Protein AF-A0AAE0FT99-F1 (afdb_monomer_lite)

Sequence (423 aa):
MDEFGMGSYNLFSHYGPCINTWRSQPHHEHSIASNPDTTRSVLHEGVLGARVPGGSSGGSAVAVSGGAAFAALGSDTGGSVRTPAAYCGLAGLKPSYGRLSRWGLIAFTSSLDTPGIIANSVADLSLVFRALDGADSLDSSCVAAVEIAECEDHPRWGRLVDGQRTNGLPLQGLRVGVPREYRVEGLSPSALAAWQTAVQALRHAGAELTTVSLPHTRSALSAYYVISPAEASSNLARFDGVRYGQRRYNGSAGQAPEAPEDPSLQAAYARNRTRHFGCEVQRRLLLGTYALSGEQIAEYFHQAQKVRRLVAEDFTKAFEEVDILLTPAAPGPAPLLEEALEQPPAVTYSGDVMTIPASLAGLPALAVPVGVGADDRLPIGVQLIAPRLCDGRLLSVGEALEDCLASEAQHHEDTGLAVFAAR

pLDDT: mean 88.11, std 16.22, range [32.75, 98.88]

Foldseek 3Di:
DAVLFFFWFQCRDPVGRDWAPDFFDQDDDDDDDDDPPDPPPPDDPVQRRTFGLTDDCSVQLRCALVVVDQKGKDKPQQQHFLSSQQQNLWKKKFAFFQQFDCVVPLDQFNLQIGIIMIHRALVSRVVVSVVRGDHDPNHPRHDDPVVLVCQQPDPLQHFDDPVVDDPPQLQAAAEEEEEPPLPDPLQDPQLVLLLVLLVVLNVSSRYHYDYAYQPLLVVLLLLSLANSLQRNLVSCLVQQCPPDDDDDADDDPPDGGDDDPDPDSVVSSVVSCVVPDTPSSVVSNVSNVQCCDDPNVVVGNVVSLVSLVSLLVRVVVVCVVGFKYKHWSWSDHGDRPVVLVPDDPVVSSCRSSGRRSCSSNSWMKMWAWFFAALPRRTTTTMMMTGGRSSNNRRSSVRNSSLVSSQVVLVPDDPSSGNTDHDD

Secondary structure (DSSP, 8-state):
--GGG--SSS---TT-----S-B-------PPPP-TTSSTT---GGGTTBB---SSSHHHHHHHHTTS-SEEEEEESSSTTHHHHHHHT-EEEE--TTTS--TTS--S-TTT-EEEEEESSHHHHHHHHHHH-S--TT-TTSPPHHHHHHHHS-TTTSPP-GGG-STT-TTTT-EEEEEGGGS-TT--HHHHHHHHHHHHHHHHTT-EEEEE--TTHHHHHHHHHHHHHHHHHHHGGG-SSSSSS------STT-PPPPPS--SHHHHHHHHHHHHS-HHHHHHHHHHHHHTSTTHHHHTHHHHHHHHHHHHHHHHHHHHH-SEEEEESSSSSPPBHHHHHHS-HHHHHHTTTTTHHHHHTT--EEEEEEEEETTT--EEEEEEE--TT-HHHHHHHHHHHHHHHHHHHTT-S-SSEEEPPP-

Radius of gyration: 22.23 Å; chains: 1; bounding box: 54×58×71 Å

InterPro domains:
  IPR000120 Amidase [PTHR11895] (1-413)
  IPR020556 Amidase, conserved site [PS00571] (54-85)
  IPR023631 Amidase signature domain [PF01425] (50-395)
  IPR036928 Amidase signature (AS) superfamily [G3DSA:3.90.1300.10] (1-413)
  IPR036928 Amidase signature (AS) superfamily [SSF75304] (1-405)

Structure (mmCIF, N/CA/C/O backbone):
data_AF-A0AAE0FT99-F1
#
_entry.id   AF-A0AAE0FT99-F1
#
loop_
_atom_site.group_PDB
_atom_site.id
_atom_site.type_symbol
_atom_site.label_atom_id
_atom_site.label_alt_id
_atom_site.label_comp_id
_atom_site.label_asym_id
_atom_site.label_entity_id
_atom_site.label_seq_id
_atom_site.pdbx_PDB_ins_code
_atom_site.Cartn_x
_atom_site.Cartn_y
_atom_site.Cartn_z
_atom_site.occupancy
_atom_site.B_iso_or_equiv
_atom_site.auth_seq_id
_atom_site.auth_comp_id
_atom_site.auth_asym_id
_atom_site.auth_atom_id
_atom_site.pdbx_PDB_model_num
ATOM 1 N N . MET A 1 1 ? -0.665 6.316 -13.709 1.00 96.50 1 MET A N 1
ATOM 2 C CA . MET A 1 1 ? 0.204 5.636 -12.720 1.00 96.50 1 MET A CA 1
ATOM 3 C C . MET A 1 1 ? 1.663 5.958 -12.999 1.00 96.50 1 MET A C 1
ATOM 5 O O . MET A 1 1 ? 1.961 6.395 -14.113 1.00 96.50 1 MET A O 1
ATOM 9 N N . ASP A 1 2 ? 2.537 5.833 -11.993 1.00 97.19 2 ASP A N 1
ATOM 10 C CA . ASP A 1 2 ? 3.983 5.928 -12.222 1.00 97.19 2 ASP A CA 1
ATOM 11 C C . ASP A 1 2 ? 4.411 4.781 -13.135 1.00 97.19 2 ASP A C 1
ATOM 13 O O . ASP A 1 2 ? 3.780 3.718 -13.157 1.00 97.19 2 ASP A O 1
ATOM 17 N N . GLU A 1 3 ? 5.459 5.006 -13.917 1.00 97.81 3 GLU A N 1
ATOM 18 C CA . GLU A 1 3 ? 5.956 4.014 -14.860 1.00 97.81 3 GLU A CA 1
ATOM 19 C C . GLU A 1 3 ? 6.292 2.697 -14.139 1.00 97.81 3 GLU A C 1
ATOM 21 O O . GLU A 1 3 ? 7.027 2.683 -13.153 1.00 97.81 3 GLU A O 1
ATOM 26 N N . PHE A 1 4 ? 5.701 1.587 -14.597 1.00 97.81 4 PHE A N 1
ATOM 27 C CA . PHE A 1 4 ? 5.833 0.257 -13.977 1.00 97.81 4 PHE A CA 1
ATOM 28 C C . PHE A 1 4 ? 5.529 0.201 -12.469 1.00 97.81 4 PHE A C 1
ATOM 30 O O . PHE A 1 4 ? 6.034 -0.671 -11.770 1.00 97.81 4 PHE A O 1
ATOM 37 N N . GLY A 1 5 ? 4.711 1.119 -11.949 1.00 96.19 5 GLY A N 1
ATOM 38 C CA . GLY A 1 5 ? 4.377 1.158 -10.526 1.00 96.19 5 GLY A CA 1
ATOM 39 C C . GLY A 1 5 ? 5.491 1.729 -9.637 1.00 96.19 5 GLY A C 1
ATOM 40 O O . GLY A 1 5 ? 5.369 1.668 -8.415 1.00 96.19 5 GLY A O 1
ATOM 41 N N . MET A 1 6 ? 6.553 2.294 -10.225 1.00 97.00 6 MET A N 1
ATOM 42 C CA . MET A 1 6 ? 7.727 2.802 -9.511 1.00 97.00 6 MET A CA 1
ATOM 43 C C . MET A 1 6 ? 7.641 4.313 -9.282 1.00 97.00 6 MET A C 1
ATOM 45 O O . MET A 1 6 ? 8.005 5.111 -10.141 1.00 97.00 6 MET A O 1
ATOM 49 N N . GLY A 1 7 ? 7.175 4.702 -8.100 1.00 93.56 7 GLY A N 1
ATOM 50 C CA . GLY A 1 7 ? 7.110 6.094 -7.664 1.00 93.56 7 GLY A CA 1
ATOM 51 C C . GLY A 1 7 ? 6.020 6.306 -6.618 1.00 93.56 7 GLY A C 1
ATOM 52 O O . GLY A 1 7 ? 5.056 5.543 -6.553 1.00 93.56 7 GLY A O 1
ATOM 53 N N . SER A 1 8 ? 6.190 7.342 -5.800 1.00 92.25 8 SER A N 1
ATOM 54 C CA . SER A 1 8 ? 5.325 7.606 -4.639 1.00 92.25 8 SER A CA 1
ATOM 55 C C . SER A 1 8 ? 4.393 8.805 -4.846 1.00 92.25 8 SER A C 1
ATOM 57 O O . SER A 1 8 ? 3.544 9.068 -4.001 1.00 92.25 8 SER A O 1
ATOM 59 N N . TYR A 1 9 ? 4.507 9.518 -5.978 1.00 93.69 9 TYR A N 1
ATOM 60 C CA . TYR A 1 9 ? 3.828 10.804 -6.226 1.00 93.69 9 TYR A CA 1
ATOM 61 C C . TYR A 1 9 ? 3.221 10.968 -7.629 1.00 93.69 9 TYR A C 1
ATOM 63 O O . TYR A 1 9 ? 2.660 12.017 -7.930 1.00 93.69 9 TYR A O 1
ATOM 71 N N . ASN A 1 10 ? 3.305 9.961 -8.498 1.00 93.38 10 ASN A N 1
ATOM 72 C CA . ASN A 1 10 ? 2.836 10.035 -9.879 1.00 93.38 10 ASN A CA 1
ATOM 73 C C . ASN A 1 10 ? 3.590 11.004 -10.803 1.00 93.38 10 ASN A C 1
ATOM 75 O O . ASN A 1 10 ? 3.027 11.515 -11.768 1.00 93.38 10 ASN A O 1
ATOM 79 N N . LEU A 1 11 ? 4.883 11.205 -10.547 1.00 91.06 11 LEU A N 1
ATOM 80 C CA . LEU A 1 11 ? 5.745 12.116 -11.310 1.00 91.06 11 LEU A CA 1
ATOM 81 C C . LEU A 1 11 ? 6.330 11.474 -12.570 1.00 91.06 11 LEU A C 1
ATOM 83 O O . LEU A 1 11 ? 6.631 12.173 -13.536 1.00 91.06 11 LEU A O 1
ATOM 87 N N . PHE A 1 12 ? 6.503 10.151 -12.574 1.00 91.69 12 PHE A N 1
ATOM 88 C CA . PHE A 1 12 ? 7.281 9.451 -13.599 1.00 91.69 12 PHE A CA 1
ATOM 89 C C . PHE A 1 12 ? 6.426 8.895 -14.737 1.00 91.69 12 PHE A C 1
ATOM 91 O O . PHE A 1 12 ? 6.892 8.074 -15.520 1.00 91.69 12 PHE A O 1
ATOM 98 N N . SER A 1 13 ? 5.160 9.302 -14.850 1.00 93.62 13 SER A N 1
ATOM 99 C CA . SER A 1 13 ? 4.320 8.814 -15.940 1.00 93.62 13 SER A CA 1
ATOM 100 C C . SER A 1 13 ? 4.792 9.359 -17.288 1.00 93.62 13 SER A C 1
ATOM 102 O O . SER A 1 13 ? 4.908 10.570 -17.471 1.00 93.62 13 SER A O 1
ATOM 104 N N . HIS A 1 14 ? 4.981 8.471 -18.268 1.00 90.44 14 HIS A N 1
ATOM 105 C CA . HIS A 1 14 ? 5.309 8.862 -19.644 1.00 90.44 14 HIS A CA 1
ATOM 106 C C . HIS A 1 14 ? 4.253 9.793 -20.268 1.00 90.44 14 HIS A C 1
ATOM 108 O O . HIS A 1 14 ? 4.577 10.635 -21.098 1.00 90.44 14 HIS A O 1
ATOM 114 N N . TYR A 1 15 ? 2.993 9.661 -19.846 1.00 91.19 15 TYR A N 1
ATOM 115 C CA . TYR A 1 15 ? 1.863 10.447 -20.352 1.00 91.19 15 TYR A CA 1
ATOM 116 C C . TYR A 1 15 ? 1.647 11.770 -19.600 1.00 91.19 15 TYR A C 1
ATOM 118 O O . TYR A 1 15 ? 0.667 12.465 -19.857 1.00 91.19 15 TYR A O 1
ATOM 126 N N . GLY A 1 16 ? 2.561 12.124 -18.694 1.00 85.88 16 GLY A N 1
ATOM 127 C CA . GLY A 1 16 ? 2.467 13.302 -17.839 1.00 85.88 16 GLY A CA 1
ATOM 128 C C . GLY A 1 16 ? 1.914 12.987 -16.444 1.00 85.88 16 GLY A C 1
ATOM 129 O O . GLY A 1 16 ? 1.192 12.001 -16.264 1.00 85.88 16 GLY A O 1
ATOM 130 N N . PRO A 1 17 ? 2.275 13.796 -15.434 1.00 87.38 17 PRO A N 1
ATOM 131 C CA . PRO A 1 17 ? 1.859 13.560 -14.058 1.00 87.38 17 PRO A CA 1
ATOM 132 C C . PRO A 1 17 ? 0.354 13.783 -13.883 1.00 87.38 17 PRO A C 1
ATOM 134 O O . PRO A 1 17 ? -0.216 14.719 -14.448 1.00 87.38 17 PRO A O 1
ATOM 137 N N . CYS A 1 18 ? -0.300 12.958 -13.062 1.00 90.81 18 CYS A N 1
ATOM 138 C CA . CYS A 1 18 ? -1.642 13.280 -12.586 1.00 90.81 18 CYS A CA 1
ATOM 139 C C . CYS A 1 18 ? -1.578 14.406 -11.544 1.00 90.81 18 CYS A C 1
ATOM 141 O O . CYS A 1 18 ? -0.618 14.515 -10.782 1.00 90.81 18 CYS A O 1
ATOM 143 N N . ILE A 1 19 ? -2.629 15.222 -11.493 1.00 92.81 19 ILE A N 1
ATOM 144 C CA . ILE A 1 19 ? -2.769 16.329 -10.543 1.00 92.81 19 ILE A CA 1
ATOM 145 C C . ILE A 1 19 ? -3.877 15.970 -9.557 1.00 92.81 19 ILE A C 1
ATOM 147 O O . ILE A 1 19 ? -4.943 15.513 -9.970 1.00 92.81 19 ILE A O 1
ATOM 151 N N . ASN A 1 20 ? -3.628 16.174 -8.264 1.00 94.25 20 ASN A N 1
ATOM 152 C CA . ASN A 1 20 ? -4.628 15.960 -7.223 1.00 94.25 20 ASN A CA 1
ATOM 153 C C . ASN A 1 20 ? -5.834 16.897 -7.427 1.00 94.25 20 ASN A C 1
ATOM 155 O O . ASN A 1 20 ? -5.685 18.060 -7.810 1.00 94.25 20 ASN A O 1
ATOM 159 N N . THR A 1 21 ? -7.040 16.395 -7.160 1.00 91.44 21 THR A N 1
ATOM 160 C CA . THR A 1 21 ? -8.268 17.201 -7.199 1.00 91.44 21 THR A CA 1
ATOM 161 C C . THR A 1 21 ? -8.308 18.244 -6.081 1.00 91.44 21 THR A C 1
ATOM 163 O O . THR A 1 21 ? -8.960 19.274 -6.231 1.00 91.44 21 THR A O 1
ATOM 166 N N . TRP A 1 22 ? -7.578 18.008 -4.988 1.00 89.69 22 TRP A N 1
ATOM 167 C CA . TRP A 1 22 ? -7.336 18.976 -3.922 1.00 89.69 22 TRP A CA 1
ATOM 168 C C . TRP A 1 22 ? -6.147 19.878 -4.268 1.00 89.69 22 TRP A C 1
ATOM 170 O O . TRP A 1 22 ? -5.115 19.413 -4.755 1.00 89.69 22 TRP A O 1
ATOM 180 N N . ARG A 1 23 ? -6.282 21.180 -4.002 1.00 81.62 23 ARG A N 1
ATOM 181 C CA . ARG A 1 23 ? -5.260 22.198 -4.283 1.00 81.62 23 ARG A CA 1
ATOM 182 C C . ARG A 1 23 ? -5.033 23.074 -3.064 1.00 81.62 23 ARG A C 1
ATOM 184 O O . ARG A 1 23 ? -5.951 23.290 -2.276 1.00 81.62 23 ARG A O 1
ATOM 191 N N . SER A 1 24 ? -3.834 23.629 -2.954 1.00 70.00 24 SER A N 1
ATOM 192 C CA . SER A 1 24 ? -3.614 24.745 -2.034 1.00 70.00 24 SER A CA 1
ATOM 193 C C . SER A 1 24 ? -4.172 26.034 -2.613 1.00 70.00 24 SER A C 1
ATOM 195 O O . SER A 1 24 ? -4.223 26.197 -3.834 1.00 70.00 24 SER A O 1
ATOM 197 N N . GLN A 1 25 ? -4.576 26.965 -1.746 1.00 58.75 25 GLN A N 1
ATOM 198 C CA . GLN A 1 25 ? -4.836 28.324 -2.208 1.00 58.75 25 GLN A CA 1
ATOM 199 C C . GLN A 1 25 ? -3.537 28.906 -2.791 1.00 58.75 25 GLN A C 1
ATOM 201 O O . GLN A 1 25 ? -2.467 28.663 -2.227 1.00 58.75 25 GLN A O 1
ATOM 206 N N . PRO A 1 26 ? -3.591 29.618 -3.929 1.00 49.66 26 PRO A N 1
ATOM 207 C CA . PRO A 1 26 ? -2.397 30.183 -4.537 1.00 49.66 26 PRO A CA 1
ATOM 208 C C . PRO A 1 26 ? -1.806 31.245 -3.602 1.00 49.66 26 PRO A C 1
ATOM 210 O O . PRO A 1 26 ? -2.367 32.327 -3.443 1.00 49.66 26 PRO A O 1
ATOM 213 N N . HIS A 1 27 ? -0.668 30.942 -2.984 1.00 39.31 27 HIS A N 1
ATOM 214 C CA . HIS A 1 27 ? 0.144 31.927 -2.280 1.00 39.31 27 HIS A CA 1
ATOM 215 C C . HIS A 1 27 ? 1.351 32.273 -3.162 1.00 39.31 27 HIS A C 1
ATOM 217 O O . HIS A 1 27 ? 2.231 31.449 -3.341 1.00 39.31 27 HIS A O 1
ATOM 223 N N . HIS A 1 28 ? 1.302 33.481 -3.735 1.00 36.78 28 HIS A N 1
ATOM 224 C CA . HIS A 1 28 ? 2.342 34.289 -4.392 1.00 36.78 28 HIS A CA 1
ATOM 225 C C . HIS A 1 28 ? 3.435 33.657 -5.291 1.00 36.78 28 HIS A C 1
ATOM 227 O O . HIS A 1 28 ? 4.194 32.774 -4.921 1.00 36.78 28 HIS A O 1
ATOM 233 N N . GLU A 1 29 ? 3.542 34.278 -6.471 1.00 38.25 29 GLU A N 1
ATOM 234 C CA . GLU A 1 29 ? 4.561 34.228 -7.530 1.00 38.25 29 GLU A CA 1
ATOM 235 C C . GLU A 1 29 ? 5.976 33.766 -7.120 1.00 38.25 29 GLU A C 1
ATOM 237 O O . GLU A 1 29 ? 6.793 34.549 -6.630 1.00 38.25 29 GLU A O 1
ATOM 242 N N . HIS A 1 30 ? 6.326 32.527 -7.475 1.00 36.38 30 HIS A N 1
ATOM 243 C CA . HIS A 1 30 ? 7.716 32.122 -7.673 1.00 36.38 30 HIS A CA 1
ATOM 244 C C . HIS A 1 30 ? 7.974 31.848 -9.162 1.00 36.38 30 HIS A C 1
ATOM 246 O O . HIS A 1 30 ? 7.313 31.038 -9.805 1.00 36.38 30 HIS A O 1
ATOM 252 N N . SER A 1 31 ? 8.926 32.599 -9.724 1.00 34.38 31 SER A N 1
ATOM 253 C CA . SER A 1 31 ? 9.370 32.507 -11.117 1.00 34.38 31 SER A CA 1
ATOM 254 C C . SER A 1 31 ? 10.152 31.211 -11.346 1.00 34.38 31 SER A C 1
ATOM 256 O O . SER A 1 31 ? 11.149 30.955 -10.669 1.00 34.38 31 SER A O 1
ATOM 258 N N . ILE A 1 32 ? 9.702 30.399 -12.305 1.00 43.28 32 ILE A N 1
ATOM 259 C CA . ILE A 1 32 ? 10.293 29.098 -12.634 1.00 43.28 32 ILE A CA 1
ATOM 260 C C . ILE A 1 32 ? 11.550 29.301 -13.493 1.00 43.28 32 ILE A C 1
ATOM 262 O O . ILE A 1 32 ? 11.482 29.818 -14.608 1.00 43.28 32 ILE A O 1
ATOM 266 N N . ALA A 1 33 ? 12.702 28.833 -13.006 1.00 32.75 33 ALA A N 1
ATOM 267 C CA . ALA A 1 33 ? 13.922 28.722 -13.803 1.00 32.75 33 ALA A CA 1
ATOM 268 C C . ALA A 1 33 ? 13.865 27.475 -14.708 1.00 32.75 33 ALA A C 1
ATOM 270 O O . ALA A 1 33 ? 13.690 26.346 -14.248 1.00 32.75 33 ALA A O 1
ATOM 271 N N . SER A 1 34 ? 14.024 27.673 -16.017 1.00 33.62 34 SER A N 1
ATOM 272 C CA . SER A 1 34 ? 13.975 26.617 -17.033 1.00 33.62 34 SER A CA 1
ATOM 273 C C . SER A 1 34 ? 15.242 25.747 -17.034 1.00 33.62 34 SER A C 1
ATOM 275 O O . SER A 1 34 ? 16.336 26.261 -17.265 1.00 33.62 34 SER A O 1
ATOM 277 N N . ASN A 1 35 ? 15.097 24.427 -16.860 1.00 36.94 35 ASN A N 1
ATOM 278 C CA . ASN A 1 35 ? 16.150 23.426 -17.084 1.00 36.94 35 ASN A CA 1
ATOM 279 C C . ASN A 1 35 ? 15.660 22.394 -18.131 1.00 36.94 35 ASN A C 1
ATOM 281 O O . ASN A 1 35 ? 14.596 21.808 -17.912 1.00 36.94 35 ASN A O 1
ATOM 285 N N . PRO A 1 36 ? 16.370 22.191 -19.260 1.00 36.31 36 PRO A N 1
ATOM 286 C CA . PRO A 1 36 ? 15.835 21.500 -20.442 1.00 36.31 36 PRO A CA 1
ATOM 287 C C . PRO A 1 36 ? 15.748 19.959 -20.392 1.00 36.31 36 PRO A C 1
ATOM 289 O O . PRO A 1 36 ? 15.203 19.390 -21.332 1.00 36.31 36 PRO A O 1
ATOM 292 N N . ASP A 1 37 ? 16.213 19.277 -19.336 1.00 39.97 37 ASP A N 1
ATOM 293 C CA . ASP A 1 37 ? 16.374 17.801 -19.337 1.00 39.97 37 ASP A CA 1
ATOM 294 C C . ASP A 1 37 ? 15.335 16.985 -18.535 1.00 39.97 37 ASP A C 1
ATOM 296 O O . ASP A 1 37 ? 15.506 15.788 -18.297 1.00 39.97 37 ASP A O 1
ATOM 300 N N . THR A 1 38 ? 14.216 17.584 -18.128 1.00 40.47 38 THR A N 1
ATOM 301 C CA . THR A 1 38 ? 13.072 16.839 -17.567 1.00 40.47 38 THR A CA 1
ATOM 302 C C . THR A 1 38 ? 11.792 17.173 -18.333 1.00 40.47 38 THR A C 1
ATOM 304 O O . THR A 1 38 ? 11.796 18.045 -19.197 1.00 40.47 38 THR A O 1
ATOM 307 N N . THR A 1 39 ? 10.681 16.496 -18.037 1.00 42.50 39 THR A N 1
ATOM 308 C CA . THR A 1 39 ? 9.286 16.715 -18.505 1.00 42.50 39 THR A CA 1
ATOM 309 C C . THR A 1 39 ? 8.731 18.150 -18.295 1.00 42.50 39 THR A C 1
ATOM 311 O O . THR A 1 39 ? 7.525 18.379 -18.277 1.00 42.50 39 THR A O 1
ATOM 314 N N . ARG A 1 40 ? 9.614 19.142 -18.151 1.00 45.16 40 ARG A N 1
ATOM 315 C CA . ARG A 1 40 ? 9.443 20.532 -17.727 1.00 45.16 40 ARG A CA 1
ATOM 316 C C . ARG A 1 40 ? 8.805 21.477 -18.752 1.00 45.16 40 ARG A C 1
ATOM 318 O O . ARG A 1 40 ? 8.606 22.635 -18.410 1.00 45.16 40 ARG A O 1
ATOM 325 N N . SER A 1 41 ? 8.448 21.046 -19.964 1.00 38.09 41 SER A N 1
ATOM 326 C CA . SER A 1 41 ? 7.872 21.959 -20.974 1.00 38.09 41 SER A CA 1
ATOM 327 C C . SER A 1 41 ? 6.341 22.091 -20.955 1.00 38.09 41 SER A C 1
ATOM 329 O O . SER A 1 41 ? 5.799 22.805 -21.793 1.00 38.09 41 SER A O 1
ATOM 331 N N . VAL A 1 42 ? 5.629 21.440 -20.024 1.00 42.84 42 VAL A N 1
ATOM 332 C CA . VAL A 1 42 ? 4.146 21.372 -20.046 1.00 42.84 42 VAL A CA 1
ATOM 333 C C . VAL A 1 42 ? 3.473 22.100 -18.869 1.00 42.84 42 VAL A C 1
ATOM 335 O O . VAL A 1 42 ? 2.252 22.073 -18.728 1.00 42.84 42 VAL A O 1
ATOM 338 N N . LEU A 1 43 ? 4.225 22.794 -18.012 1.00 46.38 43 LEU A N 1
ATOM 339 C CA . LEU A 1 43 ? 3.644 23.484 -16.855 1.00 46.38 43 LEU A CA 1
ATOM 340 C C . LEU A 1 43 ? 3.157 24.891 -17.256 1.00 46.38 43 LEU A C 1
ATOM 342 O O . LEU A 1 43 ? 3.883 25.872 -17.140 1.00 46.38 43 LEU A O 1
ATOM 346 N N . HIS A 1 44 ? 1.929 24.976 -17.777 1.00 49.12 44 HIS A N 1
ATOM 347 C CA . HIS A 1 44 ? 1.194 26.238 -17.960 1.00 49.12 44 HIS A CA 1
ATOM 348 C C . HIS A 1 44 ? 0.671 26.791 -16.613 1.00 49.12 44 HIS A C 1
ATOM 350 O O . HIS A 1 44 ? 0.605 26.062 -15.625 1.00 49.12 44 HIS A O 1
ATOM 356 N N . GLU A 1 45 ? 0.215 28.054 -16.596 1.00 46.25 45 GLU A N 1
ATOM 357 C CA . GLU A 1 45 ? -0.352 28.812 -15.452 1.00 46.25 45 GLU A CA 1
ATOM 358 C C . GLU A 1 45 ? -1.405 28.066 -14.589 1.00 46.25 45 GLU A C 1
ATOM 360 O O . GLU A 1 45 ? -1.699 28.485 -13.473 1.00 46.25 45 GLU A O 1
ATOM 365 N N . GLY A 1 46 ? -1.946 26.927 -15.042 1.00 51.34 46 GLY A N 1
ATOM 366 C CA . GLY A 1 46 ? -2.889 26.081 -14.296 1.00 51.34 46 GLY A CA 1
ATOM 367 C C . GLY A 1 46 ? -2.292 25.164 -13.211 1.00 51.34 46 GLY A C 1
ATOM 368 O O . GLY A 1 46 ? -3.061 24.417 -12.592 1.00 51.34 46 GLY A O 1
ATOM 369 N N . VAL A 1 47 ? -0.968 25.188 -12.991 1.00 62.09 47 VAL A N 1
ATOM 370 C CA . VAL A 1 47 ? -0.235 24.285 -12.070 1.00 62.09 47 VAL A CA 1
ATOM 371 C C . VAL A 1 47 ? 0.164 24.945 -10.736 1.00 62.09 47 VAL A C 1
ATOM 373 O O . VAL A 1 47 ? 0.529 24.246 -9.794 1.00 62.09 47 VAL A O 1
ATOM 376 N N . LEU A 1 48 ? 0.031 26.266 -10.592 1.00 66.88 48 LEU A N 1
ATOM 377 C CA . LEU A 1 48 ? 0.275 26.946 -9.312 1.00 66.88 48 LEU A CA 1
ATOM 378 C C . LEU A 1 48 ? -0.625 26.370 -8.204 1.00 66.88 48 LEU A C 1
ATOM 380 O O . LEU A 1 48 ? -1.845 26.273 -8.362 1.00 66.88 48 LEU A O 1
ATOM 384 N N . GLY A 1 49 ? -0.013 25.946 -7.095 1.00 75.25 49 GLY A N 1
ATOM 385 C CA . GLY A 1 49 ? -0.711 25.294 -5.979 1.00 75.25 49 GLY A CA 1
ATOM 386 C C . GLY A 1 49 ? -1.179 23.857 -6.255 1.00 75.25 49 GLY A C 1
ATOM 387 O O . GLY A 1 49 ? -1.939 23.301 -5.453 1.00 75.25 49 GLY A O 1
ATOM 388 N N . ALA A 1 50 ? -0.759 23.243 -7.370 1.00 89.56 50 ALA A N 1
ATOM 389 C CA . ALA A 1 50 ? -1.044 21.845 -7.671 1.00 89.56 50 ALA A CA 1
ATOM 390 C C . ALA A 1 50 ? -0.346 20.919 -6.672 1.00 89.56 50 ALA A C 1
ATOM 392 O O . ALA A 1 50 ? 0.818 21.103 -6.316 1.00 89.56 50 ALA A O 1
ATOM 393 N N . ARG A 1 51 ? -1.067 19.884 -6.251 1.00 94.12 51 ARG A N 1
ATOM 394 C CA . ARG A 1 51 ? -0.596 18.875 -5.305 1.00 94.12 51 ARG A CA 1
ATOM 395 C C . ARG A 1 51 ? -0.429 17.546 -6.027 1.00 94.12 51 ARG A C 1
ATOM 397 O O . ARG A 1 51 ? -1.149 17.253 -6.988 1.00 94.12 51 ARG A O 1
ATOM 404 N N . VAL A 1 52 ? 0.509 16.733 -5.559 1.00 95.25 52 VAL A N 1
ATOM 405 C CA . VAL A 1 52 ? 0.655 15.363 -6.061 1.00 95.25 52 VAL A CA 1
ATOM 406 C C . VAL A 1 52 ? -0.517 14.501 -5.570 1.00 95.25 52 VAL A C 1
ATOM 408 O O . VAL A 1 52 ? -0.968 14.661 -4.434 1.00 95.25 52 VAL A O 1
ATOM 411 N N . PRO A 1 53 ? -1.041 13.571 -6.379 1.00 96.19 53 PRO A N 1
ATOM 412 C CA . PRO A 1 53 ? -2.105 12.666 -5.948 1.00 96.19 53 PRO A CA 1
ATOM 413 C C . PRO A 1 53 ? -1.578 11.456 -5.168 1.00 96.19 53 PRO A C 1
ATOM 415 O O . PRO A 1 53 ? -2.358 10.580 -4.821 1.00 96.19 53 PRO A O 1
ATOM 418 N N . GLY A 1 54 ? -0.264 11.369 -4.930 1.00 96.06 54 GLY A N 1
ATOM 419 C CA . GLY A 1 54 ? 0.393 10.162 -4.431 1.00 96.06 54 GLY A CA 1
ATOM 420 C C . GLY A 1 54 ? 0.645 9.153 -5.553 1.00 96.06 54 GLY A C 1
ATOM 421 O O . GLY A 1 54 ? 0.262 9.359 -6.706 1.00 96.06 54 GLY A O 1
ATOM 422 N N . GLY A 1 55 ? 1.316 8.052 -5.239 1.00 95.50 55 GLY A N 1
ATOM 423 C CA . GLY A 1 55 ? 1.739 7.077 -6.233 1.00 95.50 55 GLY A CA 1
ATOM 424 C C . GLY A 1 55 ? 1.979 5.684 -5.658 1.00 95.50 55 GLY A C 1
ATOM 425 O O . GLY A 1 55 ? 2.094 5.506 -4.452 1.00 95.50 55 GLY A O 1
ATOM 426 N N . SER A 1 56 ? 2.013 4.660 -6.507 1.00 97.44 56 SER A N 1
ATOM 427 C CA . SER A 1 56 ? 1.988 4.770 -7.970 1.00 97.44 56 SER A CA 1
ATOM 428 C C . SER A 1 56 ? 0.589 4.824 -8.595 1.00 97.44 56 SER A C 1
ATOM 430 O O . SER A 1 56 ? 0.463 5.268 -9.741 1.00 97.44 56 SER A O 1
ATOM 432 N N . SER A 1 57 ? -0.479 4.486 -7.861 1.00 98.56 57 SER A N 1
ATOM 433 C CA . SER A 1 57 ? -1.868 4.486 -8.366 1.00 98.56 57 SER A CA 1
ATOM 434 C C . SER A 1 57 ? -2.556 5.863 -8.309 1.00 98.56 57 SER A C 1
ATOM 436 O O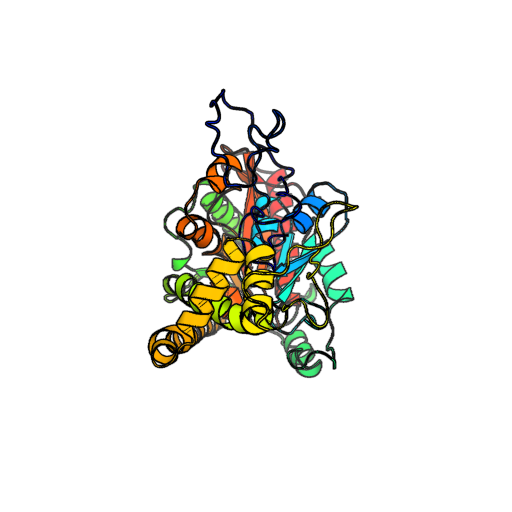 . SER A 1 57 ? -3.773 5.945 -8.166 1.00 98.56 57 SER A O 1
ATOM 438 N N . GLY A 1 58 ? -1.801 6.959 -8.455 1.00 97.88 58 GLY A N 1
ATOM 439 C CA . GLY A 1 58 ? -2.327 8.331 -8.370 1.00 97.88 58 GLY A CA 1
ATOM 440 C C . GLY A 1 58 ? -3.461 8.629 -9.358 1.00 97.88 58 GLY A C 1
ATOM 441 O O . GLY A 1 58 ? -4.460 9.233 -8.992 1.00 97.88 58 GLY A O 1
ATOM 442 N N . GLY A 1 59 ? -3.362 8.128 -10.594 1.00 98.12 59 GLY A N 1
ATOM 443 C CA . GLY A 1 59 ? -4.435 8.277 -11.587 1.00 98.12 59 GLY A CA 1
ATOM 444 C C . GLY A 1 59 ? -5.744 7.580 -11.193 1.00 98.12 59 GLY A C 1
ATOM 445 O O . GLY A 1 59 ? -6.815 8.120 -11.451 1.00 98.12 59 GLY A O 1
ATOM 446 N N . SER A 1 60 ? -5.667 6.423 -10.523 1.00 98.69 60 SER A N 1
ATOM 447 C CA . SER A 1 60 ? -6.843 5.721 -9.993 1.00 98.69 60 SER A CA 1
ATOM 448 C C . SER A 1 60 ? -7.517 6.540 -8.892 1.00 98.69 60 SER A C 1
ATOM 450 O O . SER A 1 60 ? -8.735 6.687 -8.902 1.00 98.69 60 SER A O 1
ATOM 452 N N . ALA A 1 61 ? -6.728 7.136 -7.991 1.00 98.44 61 ALA A N 1
ATOM 453 C CA . ALA A 1 61 ? -7.249 8.023 -6.954 1.00 98.44 61 ALA A CA 1
ATOM 454 C C . ALA A 1 61 ? -7.910 9.275 -7.550 1.00 98.44 61 ALA A C 1
ATOM 456 O O . ALA A 1 61 ? -9.045 9.578 -7.203 1.00 98.44 61 ALA A O 1
ATOM 457 N N . VAL A 1 62 ? -7.262 9.939 -8.512 1.00 97.62 62 VAL A N 1
ATOM 458 C CA . VAL A 1 62 ? -7.815 11.128 -9.187 1.00 97.62 62 VAL A CA 1
ATOM 459 C C . VAL A 1 62 ? -9.105 10.812 -9.947 1.00 97.62 62 VAL A C 1
ATOM 461 O O . VAL A 1 62 ? -10.033 11.618 -9.937 1.00 97.62 62 VAL A O 1
ATOM 464 N N . ALA A 1 63 ? -9.202 9.643 -10.589 1.00 98.06 63 ALA A N 1
ATOM 465 C CA . ALA A 1 63 ? -10.423 9.236 -11.284 1.00 98.06 63 ALA A CA 1
ATOM 466 C C . ALA A 1 63 ? -11.615 9.097 -10.323 1.00 98.06 63 ALA A C 1
ATOM 468 O O . ALA A 1 63 ? -12.725 9.508 -10.661 1.00 98.06 63 ALA A O 1
ATOM 469 N N . VAL A 1 64 ? -11.386 8.558 -9.123 1.00 98.31 64 VAL A N 1
ATOM 470 C CA . VAL A 1 64 ? -12.424 8.407 -8.093 1.00 98.31 64 VAL A CA 1
ATOM 471 C C . VAL A 1 64 ? -12.738 9.745 -7.423 1.00 98.31 64 VAL A C 1
ATOM 473 O O . VAL A 1 64 ? -13.903 10.132 -7.365 1.00 98.31 64 VAL A O 1
ATOM 476 N N . SER A 1 65 ? -11.726 10.493 -6.967 1.00 96.12 65 SER A N 1
ATOM 477 C CA . SER A 1 65 ? -11.941 11.776 -6.281 1.00 96.12 65 SER A CA 1
ATOM 478 C C . SER A 1 65 ? -12.534 12.845 -7.198 1.00 96.12 65 SER A C 1
ATOM 480 O O . SER A 1 65 ? -13.249 13.726 -6.731 1.00 96.12 65 SER A O 1
ATOM 482 N N . GLY A 1 66 ? -12.273 12.760 -8.505 1.00 94.75 66 GLY A N 1
ATOM 483 C CA . GLY A 1 66 ? -12.868 13.618 -9.528 1.00 94.75 66 GLY A CA 1
ATOM 484 C C . GLY A 1 66 ? -14.263 13.184 -9.990 1.00 94.75 66 GLY A C 1
ATOM 485 O O . GLY A 1 66 ? -14.837 13.853 -10.846 1.00 94.75 66 GLY A O 1
ATOM 486 N N . GLY A 1 67 ? -14.803 12.073 -9.476 1.00 94.31 67 GLY A N 1
ATOM 487 C CA . GLY A 1 67 ? -16.128 11.560 -9.843 1.00 94.31 67 GLY A CA 1
ATOM 488 C C . GLY A 1 67 ? -16.214 10.926 -11.237 1.00 94.31 67 GLY A C 1
ATOM 489 O O . GLY A 1 67 ? -17.312 10.694 -11.737 1.00 94.31 67 GLY A O 1
ATOM 490 N N . ALA A 1 68 ? -15.079 10.635 -11.880 1.00 97.00 68 ALA A N 1
ATOM 491 C CA . ALA A 1 68 ? -15.040 9.967 -13.182 1.00 97.00 68 ALA A CA 1
ATOM 492 C C . ALA A 1 68 ? -15.269 8.448 -13.076 1.00 97.00 68 ALA A C 1
ATOM 494 O O . ALA A 1 68 ? -15.650 7.814 -14.060 1.00 97.00 68 ALA A O 1
ATOM 495 N N . ALA A 1 69 ? -15.040 7.862 -11.897 1.00 97.75 69 ALA A N 1
ATOM 496 C CA . ALA A 1 69 ? -15.290 6.455 -11.608 1.00 97.75 69 ALA A CA 1
ATOM 497 C C . ALA A 1 69 ? -15.901 6.272 -10.210 1.00 97.75 69 ALA A C 1
ATOM 499 O O . ALA A 1 69 ? -15.552 6.992 -9.278 1.00 97.75 69 ALA A O 1
ATOM 500 N N . PHE A 1 70 ? -16.772 5.268 -10.061 1.00 97.31 70 PHE A N 1
ATOM 501 C CA . PHE A 1 70 ? -17.332 4.858 -8.764 1.00 97.31 70 PHE A CA 1
ATOM 502 C C . PHE A 1 70 ? -16.240 4.331 -7.817 1.00 97.31 70 PHE A C 1
ATOM 504 O O . PHE A 1 70 ? -16.133 4.741 -6.665 1.00 97.31 70 PHE A O 1
ATOM 511 N N . ALA A 1 71 ? -15.394 3.454 -8.350 1.00 98.44 71 ALA A N 1
ATOM 512 C CA . ALA A 1 71 ? -14.206 2.914 -7.715 1.00 98.44 71 ALA A CA 1
ATOM 513 C C . ALA A 1 71 ? -13.164 2.632 -8.803 1.00 98.44 71 ALA A C 1
ATOM 515 O O . ALA A 1 71 ? -13.502 2.514 -9.986 1.00 98.44 71 ALA A O 1
ATOM 516 N N . ALA A 1 72 ? -11.902 2.502 -8.414 1.00 98.69 72 ALA A N 1
ATOM 517 C CA . ALA A 1 72 ? -10.813 2.189 -9.325 1.00 98.69 72 ALA A CA 1
ATOM 518 C C . ALA A 1 72 ? -9.892 1.118 -8.740 1.00 98.69 72 ALA A C 1
ATOM 520 O O . ALA A 1 72 ? -9.680 1.043 -7.529 1.00 98.69 72 ALA A O 1
ATOM 521 N N . LEU A 1 73 ? -9.309 0.311 -9.625 1.00 98.50 73 LEU A N 1
ATOM 522 C CA . LEU A 1 73 ? -8.246 -0.617 -9.259 1.00 98.50 73 LEU A CA 1
ATOM 523 C C . LEU A 1 73 ? -6.894 0.093 -9.283 1.00 98.50 73 LEU A C 1
ATOM 525 O O . LEU A 1 73 ? -6.647 0.997 -10.088 1.00 98.50 73 LEU A O 1
ATOM 529 N N . GLY A 1 74 ? -6.007 -0.353 -8.410 1.00 98.12 74 GLY A N 1
ATOM 530 C CA . GLY A 1 74 ? -4.599 0.003 -8.402 1.00 98.12 74 GLY A CA 1
ATOM 531 C C . GLY A 1 74 ? -3.746 -1.210 -8.059 1.00 98.12 74 GLY A C 1
ATOM 532 O O . GLY A 1 74 ? -4.247 -2.315 -7.850 1.00 98.12 74 GLY A O 1
ATOM 533 N N . SER A 1 75 ? -2.443 -0.996 -7.969 1.00 98.25 75 SER A N 1
ATOM 534 C CA . SER A 1 75 ? -1.508 -1.969 -7.407 1.00 98.25 75 SER A CA 1
ATOM 535 C C . SER A 1 75 ? -0.813 -1.339 -6.215 1.00 98.25 75 SER A C 1
ATOM 537 O O . SER A 1 75 ? -0.389 -0.187 -6.294 1.00 98.25 75 SER A O 1
ATOM 539 N N . ASP A 1 76 ? -0.675 -2.083 -5.127 1.00 98.75 76 ASP A N 1
ATOM 540 C CA . ASP A 1 76 ? 0.014 -1.648 -3.920 1.00 98.75 76 ASP A CA 1
ATOM 541 C C . ASP A 1 76 ? 1.176 -2.595 -3.617 1.00 98.75 76 ASP A C 1
ATOM 543 O O . ASP A 1 76 ? 0.979 -3.745 -3.224 1.00 98.75 76 ASP A O 1
ATOM 547 N N . THR A 1 77 ? 2.391 -2.096 -3.845 1.00 98.50 77 THR A N 1
ATOM 548 C CA . THR A 1 77 ? 3.642 -2.816 -3.567 1.00 98.50 77 THR A CA 1
ATOM 549 C C . THR A 1 77 ? 4.263 -2.370 -2.243 1.00 98.50 77 THR A C 1
ATOM 551 O O . THR A 1 77 ? 4.794 -3.180 -1.488 1.00 98.50 77 THR A O 1
ATOM 554 N N . GLY A 1 78 ? 4.205 -1.069 -1.954 1.00 97.25 78 GLY A N 1
ATOM 555 C CA . GLY A 1 78 ? 4.772 -0.467 -0.746 1.00 97.25 78 GLY A CA 1
ATOM 556 C C . GLY A 1 78 ? 3.918 0.646 -0.146 1.00 97.25 78 GLY A C 1
ATOM 557 O O . GLY A 1 78 ? 4.400 1.348 0.722 1.00 97.25 78 GLY A O 1
ATOM 558 N N . GLY A 1 79 ? 2.674 0.819 -0.595 1.00 97.50 79 GLY A N 1
ATOM 559 C CA . GLY A 1 79 ? 1.814 1.964 -0.269 1.00 97.50 79 GLY A CA 1
ATOM 560 C C . GLY A 1 79 ? 1.027 2.503 -1.456 1.00 97.50 79 GLY A C 1
ATOM 561 O O . GLY A 1 79 ? 0.268 3.455 -1.314 1.00 97.50 79 GLY A O 1
ATOM 562 N N . SER A 1 80 ? 1.191 1.903 -2.635 1.00 98.06 80 SER A N 1
ATOM 563 C CA . SER A 1 80 ? 0.783 2.502 -3.903 1.00 98.06 80 SER A CA 1
ATOM 564 C C . SER A 1 80 ? -0.722 2.587 -4.168 1.00 98.06 80 SER A C 1
ATOM 566 O O . SER A 1 80 ? -1.103 3.137 -5.199 1.00 98.06 80 SER A O 1
ATOM 568 N N . VAL A 1 81 ? -1.565 2.111 -3.249 1.00 98.81 81 VAL A N 1
ATOM 569 C CA . VAL A 1 81 ? -3.014 2.381 -3.189 1.00 98.81 81 VAL A CA 1
ATOM 570 C C . VAL A 1 81 ? -3.355 3.247 -1.978 1.00 98.81 81 VAL A C 1
ATOM 572 O O . VAL A 1 81 ? -4.104 4.215 -2.101 1.00 98.81 81 VAL A O 1
ATOM 575 N N . ARG A 1 82 ? -2.759 2.943 -0.822 1.00 98.69 82 ARG A N 1
ATOM 576 C CA . ARG A 1 82 ? -3.042 3.619 0.453 1.00 98.69 82 ARG A CA 1
ATOM 577 C C . ARG A 1 82 ? -2.561 5.070 0.492 1.00 98.69 82 ARG A C 1
ATOM 579 O O . ARG A 1 82 ? -3.315 5.933 0.930 1.00 98.69 82 ARG A O 1
ATOM 586 N N . THR A 1 83 ? -1.356 5.356 -0.004 1.00 97.81 83 THR A N 1
ATOM 587 C CA . THR A 1 83 ? -0.813 6.722 -0.071 1.00 97.81 83 THR A CA 1
ATOM 588 C C . THR A 1 83 ? -1.661 7.606 -0.999 1.00 97.81 83 THR A C 1
ATOM 590 O O . THR A 1 83 ? -2.102 8.663 -0.544 1.00 97.81 83 THR A O 1
ATOM 593 N N . PRO A 1 84 ? -1.990 7.194 -2.248 1.00 98.19 84 PRO A N 1
ATOM 594 C CA . PRO A 1 84 ? -2.910 7.968 -3.079 1.00 98.19 84 PRO A CA 1
ATOM 595 C C . PRO A 1 84 ? -4.294 8.189 -2.471 1.00 98.19 84 PRO A C 1
ATOM 597 O O . PRO A 1 84 ? -4.837 9.288 -2.573 1.00 98.19 84 PRO A O 1
ATOM 600 N N . ALA A 1 85 ? -4.863 7.165 -1.826 1.00 98.44 85 ALA A N 1
ATOM 601 C CA . ALA A 1 85 ? -6.160 7.286 -1.173 1.00 98.44 85 ALA A CA 1
ATOM 602 C C . ALA A 1 85 ? -6.125 8.335 -0.049 1.00 98.44 85 ALA A C 1
ATOM 604 O O . ALA A 1 85 ? -6.954 9.244 -0.032 1.00 98.44 85 ALA A O 1
ATOM 605 N N . ALA A 1 86 ? -5.102 8.290 0.811 1.00 97.12 86 ALA A N 1
ATOM 606 C CA . ALA A 1 86 ? -4.910 9.276 1.872 1.00 97.12 86 ALA A CA 1
ATOM 607 C C . ALA A 1 86 ? -4.748 10.703 1.321 1.00 97.12 86 ALA A C 1
ATOM 609 O O . ALA A 1 86 ? -5.399 11.625 1.806 1.00 97.12 86 ALA A O 1
ATOM 610 N N . TYR A 1 87 ? -3.936 10.887 0.275 1.00 97.44 87 TYR A N 1
ATOM 611 C CA . TYR A 1 87 ? -3.687 12.202 -0.332 1.00 97.44 87 TYR A CA 1
ATOM 612 C C . TYR A 1 87 ? -4.891 12.784 -1.072 1.00 97.44 87 TYR A C 1
ATOM 614 O O . TYR A 1 87 ? -5.000 14.005 -1.194 1.00 97.44 87 TYR A O 1
ATOM 622 N N . CYS A 1 88 ? -5.784 11.939 -1.584 1.00 97.06 88 CYS A N 1
ATOM 623 C CA . CYS A 1 88 ? -6.966 12.375 -2.328 1.00 97.06 88 CYS A CA 1
ATOM 624 C C . CYS A 1 88 ? -8.246 12.406 -1.471 1.00 97.06 88 CYS A C 1
ATOM 626 O O . CYS A 1 88 ? -9.306 12.772 -1.982 1.00 97.06 88 CYS A O 1
ATOM 628 N N . GLY A 1 89 ? -8.163 12.060 -0.180 1.00 96.38 89 GLY A N 1
ATOM 629 C CA . GLY A 1 89 ? -9.317 12.019 0.723 1.00 96.38 89 GLY A CA 1
ATOM 630 C C . GLY A 1 89 ? -10.312 10.924 0.349 1.00 96.38 89 GLY A C 1
ATOM 631 O O . GLY A 1 89 ? -11.506 11.194 0.222 1.00 96.38 89 GLY A O 1
ATOM 632 N N . LEU A 1 90 ? -9.791 9.721 0.112 1.00 98.06 90 LEU A N 1
ATOM 633 C CA . LEU A 1 90 ? -10.512 8.522 -0.305 1.00 98.06 90 LEU A CA 1
ATOM 634 C C . LEU A 1 90 ? -10.189 7.352 0.627 1.00 98.06 90 LEU A C 1
ATOM 636 O O . LEU A 1 90 ? -9.185 7.372 1.345 1.00 98.06 90 LEU A O 1
ATOM 640 N N . ALA A 1 91 ? -10.996 6.298 0.549 1.00 98.62 91 ALA A N 1
ATOM 641 C CA . ALA A 1 91 ? -10.679 5.014 1.151 1.00 98.62 91 ALA A CA 1
ATOM 642 C C . ALA A 1 91 ? -9.827 4.174 0.179 1.00 98.62 91 ALA A C 1
ATOM 644 O O . ALA A 1 91 ? -10.065 4.156 -1.034 1.00 98.62 91 ALA A O 1
ATOM 645 N N . GLY A 1 92 ? -8.827 3.456 0.700 1.00 98.75 92 GLY A N 1
ATOM 646 C CA . GLY A 1 92 ? -7.929 2.629 -0.113 1.00 98.75 92 GLY A CA 1
ATOM 647 C C . GLY A 1 92 ? -7.579 1.304 0.549 1.00 98.75 92 GLY A C 1
ATOM 648 O O . GLY A 1 92 ? -6.904 1.288 1.576 1.00 98.75 92 GLY A O 1
ATOM 649 N N . LEU A 1 93 ? -7.982 0.187 -0.057 1.00 98.88 93 LEU A N 1
ATOM 650 C CA . LEU A 1 93 ? -7.691 -1.157 0.437 1.00 98.88 93 LEU A CA 1
ATOM 651 C C . LEU A 1 93 ? -6.516 -1.772 -0.325 1.00 98.88 93 LEU A C 1
ATOM 653 O O . LEU A 1 93 ? -6.576 -1.972 -1.540 1.00 98.88 93 LEU A O 1
ATOM 657 N N . LYS A 1 94 ? -5.490 -2.172 0.427 1.00 98.81 94 LYS A N 1
ATOM 658 C CA . LYS A 1 94 ? -4.561 -3.223 0.026 1.00 98.81 94 LYS A CA 1
ATOM 659 C C . LYS A 1 94 ? -4.952 -4.521 0.744 1.00 98.81 94 LYS A C 1
ATOM 661 O O . LYS A 1 94 ? -4.692 -4.620 1.945 1.00 98.81 94 LYS A O 1
ATOM 666 N N . PRO A 1 95 ? -5.494 -5.523 0.041 1.00 98.31 95 PRO A N 1
ATOM 667 C CA . PRO A 1 95 ? -5.805 -6.817 0.633 1.00 98.31 95 PRO A CA 1
ATOM 668 C C . PRO A 1 95 ? -4.572 -7.566 1.165 1.00 98.31 95 PRO A C 1
ATOM 670 O O . PRO A 1 95 ? -3.415 -7.146 1.003 1.00 98.31 95 PRO A O 1
ATOM 673 N N . SER A 1 96 ? -4.811 -8.711 1.793 1.00 98.06 96 SER A N 1
ATOM 674 C CA . SER A 1 96 ? -3.767 -9.679 2.125 1.00 98.06 96 SER A CA 1
ATOM 675 C C . SER A 1 96 ? -3.036 -10.134 0.862 1.00 98.06 96 SER A C 1
ATOM 677 O O . SER A 1 96 ? -3.651 -10.338 -0.187 1.00 98.06 96 SER A O 1
ATOM 679 N N . TYR A 1 97 ? -1.720 -10.347 0.956 1.00 98.12 97 TYR A N 1
ATOM 680 C CA . TYR A 1 97 ? -0.966 -10.893 -0.174 1.00 98.12 97 TYR A CA 1
ATOM 681 C C . TYR A 1 97 ? -1.501 -12.285 -0.551 1.00 98.12 97 TYR A C 1
ATOM 683 O O . TYR A 1 97 ? -1.549 -13.190 0.294 1.00 98.12 97 TYR A O 1
ATOM 691 N N . GLY A 1 98 ? -1.885 -12.426 -1.823 1.00 96.50 98 GLY A N 1
ATOM 692 C CA . GLY A 1 98 ? -2.509 -13.623 -2.386 1.00 96.50 98 GLY A CA 1
ATOM 693 C C . GLY A 1 98 ? -4.034 -13.686 -2.238 1.00 96.50 98 GLY A C 1
ATOM 694 O O . GLY A 1 98 ? -4.616 -14.699 -2.604 1.00 96.50 98 GLY A O 1
ATOM 695 N N . ARG A 1 99 ? -4.697 -12.646 -1.707 1.00 96.44 99 ARG A N 1
ATOM 696 C CA . ARG A 1 99 ? -6.169 -12.608 -1.620 1.00 96.44 99 ARG A CA 1
ATOM 697 C C . ARG A 1 99 ? -6.828 -12.328 -2.970 1.00 96.44 99 ARG A C 1
ATOM 699 O O . ARG A 1 99 ? -7.789 -12.994 -3.322 1.00 96.44 99 ARG A O 1
ATOM 706 N N . LEU A 1 100 ? -6.291 -11.366 -3.721 1.00 97.31 100 LEU A N 1
ATOM 707 C CA . LEU A 1 100 ? -6.704 -11.079 -5.096 1.00 97.31 100 LEU A CA 1
ATOM 708 C C . LEU A 1 100 ? -5.626 -11.553 -6.072 1.00 97.31 100 LEU A C 1
ATOM 710 O O . LEU A 1 100 ? -4.435 -11.338 -5.824 1.00 97.31 100 LEU A O 1
ATOM 714 N N . SER A 1 101 ? -6.053 -12.148 -7.188 1.00 97.44 101 SER A N 1
ATOM 715 C CA . SER A 1 101 ? -5.147 -12.672 -8.213 1.00 97.44 101 SER A CA 1
ATOM 716 C C . SER A 1 101 ? -4.270 -11.595 -8.832 1.00 97.44 101 SER A C 1
ATOM 718 O O . SER A 1 101 ? -4.730 -10.524 -9.230 1.00 97.44 101 SER A O 1
ATOM 720 N N . ARG A 1 102 ? -2.982 -11.910 -8.963 1.00 97.75 102 ARG A N 1
ATOM 721 C CA . ARG A 1 102 ? -2.000 -11.101 -9.691 1.00 97.75 102 ARG A CA 1
ATOM 722 C C . ARG A 1 102 ? -1.910 -11.509 -11.157 1.00 97.75 102 ARG A C 1
ATOM 724 O O . ARG A 1 102 ? -1.135 -10.909 -11.903 1.00 97.75 102 ARG A O 1
ATOM 731 N N . TRP A 1 103 ? -2.662 -12.515 -11.601 1.00 97.75 103 TRP A N 1
ATOM 732 C CA . TRP A 1 103 ? -2.667 -12.896 -13.005 1.00 97.75 103 TRP A CA 1
ATOM 733 C C . TRP A 1 103 ? -3.229 -11.753 -13.862 1.00 97.75 103 TRP A C 1
ATOM 735 O O . TRP A 1 103 ? -4.332 -11.263 -13.646 1.00 97.75 103 TRP A O 1
ATOM 745 N N . GLY A 1 104 ? -2.428 -11.282 -14.820 1.00 96.31 104 GLY A N 1
ATOM 746 C CA . GLY A 1 104 ? -2.731 -10.090 -15.622 1.00 96.31 104 GLY A CA 1
ATOM 747 C C . GLY A 1 104 ? -2.166 -8.776 -15.064 1.00 96.31 10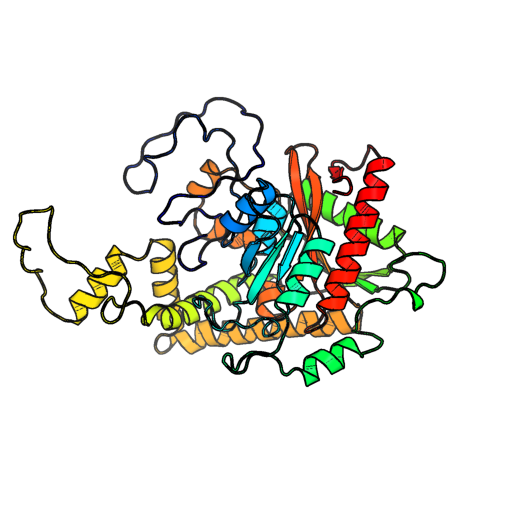4 GLY A C 1
ATOM 748 O O . GLY A 1 104 ? -2.069 -7.804 -15.814 1.00 96.31 104 GLY A O 1
ATOM 749 N N . LEU A 1 105 ? -1.700 -8.740 -13.810 1.00 97.81 105 LEU A N 1
ATOM 750 C CA . LEU A 1 105 ? -0.946 -7.606 -13.274 1.00 97.81 105 LEU A CA 1
ATOM 751 C C . LEU A 1 105 ? 0.493 -7.636 -13.812 1.00 97.81 105 LEU A C 1
ATOM 753 O O . LEU A 1 105 ? 1.213 -8.627 -13.676 1.00 97.81 105 LEU A O 1
ATOM 757 N N . ILE A 1 106 ? 0.943 -6.532 -14.414 1.00 98.12 106 ILE A N 1
ATOM 758 C CA . ILE A 1 106 ? 2.347 -6.383 -14.813 1.00 98.12 106 ILE A CA 1
ATOM 759 C C . ILE A 1 106 ? 3.188 -6.243 -13.542 1.00 98.12 106 ILE A C 1
ATOM 761 O O . ILE A 1 106 ? 3.160 -5.203 -12.892 1.00 98.12 106 ILE A O 1
ATOM 765 N N . ALA A 1 107 ? 3.929 -7.299 -13.205 1.00 96.94 107 ALA A N 1
ATOM 766 C CA . ALA A 1 107 ? 4.691 -7.366 -11.966 1.00 96.94 107 ALA A CA 1
ATOM 767 C C . ALA A 1 107 ? 5.817 -6.320 -11.906 1.00 96.94 107 ALA A C 1
ATOM 769 O O . ALA A 1 107 ? 6.704 -6.288 -12.767 1.00 96.94 107 ALA A O 1
ATOM 770 N N . PHE A 1 108 ? 5.803 -5.534 -10.834 1.00 97.62 108 PHE A N 1
ATOM 771 C CA . PHE A 1 108 ? 6.926 -4.760 -10.332 1.00 97.62 108 PHE A CA 1
ATOM 772 C C . PHE A 1 108 ? 7.741 -5.629 -9.365 1.00 97.62 108 PHE A C 1
ATOM 774 O O . PHE A 1 108 ? 8.862 -6.027 -9.690 1.00 97.62 108 PHE A O 1
ATOM 781 N N . THR A 1 109 ? 7.164 -5.984 -8.215 1.00 98.00 109 THR A N 1
ATOM 782 C CA . THR A 1 109 ? 7.788 -6.802 -7.166 1.00 98.00 109 THR A CA 1
ATOM 783 C C . THR A 1 109 ? 6.876 -7.971 -6.814 1.00 98.00 109 THR A C 1
ATOM 785 O O . THR A 1 109 ? 5.966 -7.852 -5.998 1.00 98.00 109 THR A O 1
ATOM 788 N N . SER A 1 110 ? 7.125 -9.128 -7.419 1.00 98.12 110 SER A N 1
ATOM 789 C CA . SER A 1 110 ? 6.278 -10.322 -7.319 1.00 98.12 110 SER A CA 1
ATOM 790 C C . SER A 1 110 ? 5.932 -10.748 -5.889 1.00 98.12 110 SER A C 1
ATOM 792 O O . SER A 1 110 ? 4.831 -11.250 -5.659 1.00 98.12 110 SER A O 1
ATOM 794 N N . SER A 1 111 ? 6.834 -10.565 -4.925 1.00 98.12 111 SER A N 1
ATOM 795 C CA . SER A 1 111 ? 6.599 -10.950 -3.530 1.00 98.12 111 SER A CA 1
ATOM 796 C C . SER A 1 111 ? 5.835 -9.915 -2.691 1.00 98.12 111 SER A C 1
ATOM 798 O O . SER A 1 111 ? 5.592 -10.177 -1.511 1.00 98.12 111 SER A O 1
ATOM 800 N N . LEU A 1 112 ? 5.486 -8.756 -3.263 1.00 98.44 112 LEU A N 1
ATOM 801 C CA . LEU A 1 112 ? 4.837 -7.635 -2.568 1.00 98.44 112 LEU A CA 1
ATOM 802 C C . LEU A 1 112 ? 3.614 -7.080 -3.310 1.00 98.44 112 LEU A C 1
ATOM 804 O O . LEU A 1 112 ? 2.663 -6.645 -2.663 1.00 98.44 112 LEU A O 1
ATOM 808 N N . ASP A 1 113 ? 3.632 -7.094 -4.644 1.00 98.50 113 ASP A N 1
ATOM 809 C CA . ASP A 1 113 ? 2.565 -6.559 -5.485 1.00 98.50 113 ASP A CA 1
ATOM 810 C C . ASP A 1 113 ? 1.222 -7.161 -5.093 1.00 98.50 113 ASP A C 1
ATOM 812 O O . ASP A 1 113 ? 1.033 -8.375 -5.136 1.00 98.50 113 ASP A O 1
ATOM 816 N N . THR A 1 114 ? 0.281 -6.300 -4.733 1.00 98.44 114 THR A N 1
ATOM 817 C CA . THR A 1 114 ? -1.081 -6.701 -4.395 1.00 98.44 114 THR A CA 1
ATOM 818 C C . THR A 1 114 ? -2.053 -5.832 -5.197 1.00 98.44 114 THR A C 1
ATOM 820 O O . THR A 1 114 ? -1.956 -4.604 -5.104 1.00 98.44 114 THR A O 1
ATOM 823 N N . PRO A 1 115 ? -2.980 -6.403 -5.990 1.00 98.31 115 PRO A N 1
ATOM 824 C CA . PRO A 1 115 ? -4.080 -5.638 -6.563 1.00 98.31 115 PRO A CA 1
ATOM 825 C C . PRO A 1 115 ? -4.878 -5.001 -5.427 1.00 98.31 115 PRO A C 1
ATOM 827 O O . PRO A 1 115 ? -5.232 -5.675 -4.462 1.00 98.31 115 PRO A O 1
ATOM 830 N N . GLY A 1 116 ? -5.128 -3.703 -5.516 1.00 98.44 116 GLY A N 1
ATOM 831 C CA . GLY A 1 116 ? -5.854 -2.955 -4.498 1.00 98.44 116 GLY A CA 1
ATOM 832 C C . GLY A 1 116 ? -6.974 -2.124 -5.099 1.00 98.44 116 GLY A C 1
ATOM 833 O O . GLY A 1 116 ? -7.119 -2.015 -6.318 1.00 98.44 116 GLY A O 1
ATOM 834 N N . ILE A 1 117 ? -7.782 -1.553 -4.216 1.00 98.88 117 ILE A N 1
ATOM 835 C CA . ILE A 1 117 ? -9.036 -0.889 -4.564 1.00 98.88 117 ILE A CA 1
ATOM 836 C C . ILE A 1 117 ? -9.026 0.504 -3.940 1.00 98.88 117 ILE A C 1
ATOM 838 O O . ILE A 1 117 ? -8.625 0.665 -2.788 1.00 98.88 117 ILE A O 1
ATOM 842 N N . ILE A 1 118 ? -9.468 1.502 -4.698 1.00 98.88 118 ILE A N 1
ATOM 843 C CA . ILE A 1 118 ? -9.693 2.871 -4.233 1.00 98.88 118 ILE A CA 1
ATOM 844 C C . ILE A 1 118 ? -11.161 3.217 -4.484 1.00 98.88 118 ILE A C 1
ATOM 846 O O . ILE A 1 118 ? -11.659 2.995 -5.590 1.00 98.88 118 ILE A O 1
ATOM 850 N N . ALA A 1 119 ? -11.843 3.764 -3.482 1.00 98.62 119 ALA A N 1
ATOM 851 C CA . ALA A 1 119 ? -13.239 4.190 -3.573 1.00 98.62 119 ALA A CA 1
ATOM 852 C C . ALA A 1 119 ? -13.516 5.390 -2.650 1.00 98.62 119 ALA A C 1
ATOM 854 O O . ALA A 1 119 ? -12.645 5.820 -1.893 1.00 98.62 119 ALA A O 1
ATOM 855 N N . ASN A 1 120 ? -14.723 5.955 -2.731 1.00 96.31 120 ASN A N 1
ATOM 856 C CA . ASN A 1 120 ? -15.111 7.110 -1.915 1.00 96.31 120 ASN A CA 1
ATOM 857 C C . ASN A 1 120 ? -15.366 6.770 -0.442 1.00 96.31 120 ASN A C 1
ATOM 859 O O . ASN A 1 120 ? -15.183 7.649 0.394 1.00 96.31 120 ASN A O 1
ATOM 863 N N . SER A 1 121 ? -15.759 5.530 -0.147 1.00 96.50 121 SER A N 1
ATOM 864 C CA . SER A 1 121 ? -16.073 5.041 1.198 1.00 96.50 121 SER A CA 1
ATOM 865 C C . SER A 1 121 ? -15.532 3.627 1.413 1.00 96.50 121 SER A C 1
ATOM 867 O O . SER A 1 121 ? -15.234 2.907 0.449 1.00 96.50 121 SER A O 1
ATOM 869 N N . VAL A 1 122 ? -15.433 3.188 2.668 1.00 97.12 122 VAL A N 1
ATOM 870 C CA . VAL A 1 122 ? -15.061 1.799 2.985 1.00 97.12 122 VAL A CA 1
ATOM 871 C C . VAL A 1 122 ? -16.160 0.824 2.545 1.00 97.12 122 VAL A C 1
ATOM 873 O O . VAL A 1 122 ? -15.853 -0.270 2.069 1.00 97.12 122 VAL A O 1
ATOM 876 N N . ALA A 1 123 ? -17.429 1.233 2.599 1.00 95.38 123 ALA A N 1
ATOM 877 C CA . ALA A 1 123 ? -18.549 0.429 2.112 1.00 95.38 123 ALA A CA 1
ATOM 878 C C . ALA A 1 123 ? -18.451 0.136 0.600 1.00 95.38 123 ALA A C 1
ATOM 880 O O . ALA A 1 123 ? -18.679 -0.998 0.161 1.00 95.38 123 ALA A O 1
ATOM 881 N N . ASP A 1 124 ? -18.040 1.122 -0.200 1.00 97.31 124 ASP A N 1
ATOM 882 C CA . ASP A 1 124 ? -17.817 0.938 -1.638 1.00 97.31 124 ASP A CA 1
ATOM 883 C C . ASP A 1 124 ? -16.621 0.014 -1.908 1.00 97.31 124 ASP A C 1
ATOM 885 O O . ASP A 1 124 ? -16.686 -0.844 -2.796 1.00 97.31 124 ASP A O 1
ATOM 889 N N . LEU A 1 125 ? -15.546 0.123 -1.112 1.00 97.50 125 LEU A N 1
ATOM 890 C CA . LEU A 1 125 ? -14.427 -0.825 -1.172 1.00 97.50 125 LEU A CA 1
ATOM 891 C C . LEU A 1 125 ? -14.902 -2.251 -0.899 1.00 97.50 125 LEU A C 1
ATOM 893 O O . LEU A 1 125 ? -14.545 -3.158 -1.647 1.00 97.50 125 LEU A O 1
ATOM 897 N N . SER A 1 126 ? -15.722 -2.446 0.136 1.00 96.19 126 SER A N 1
ATOM 898 C CA . SER A 1 126 ? -16.305 -3.741 0.490 1.00 96.19 126 SER A CA 1
ATOM 899 C C . SER A 1 126 ? -17.115 -4.346 -0.657 1.00 96.19 126 SER A C 1
ATOM 901 O O . SER A 1 126 ? -17.046 -5.557 -0.881 1.00 96.19 126 SER A O 1
ATOM 903 N N . LEU A 1 127 ? -17.877 -3.534 -1.396 1.00 96.94 127 LEU A N 1
ATOM 904 C CA . LEU A 1 127 ? -18.659 -3.996 -2.545 1.00 96.94 127 LEU A CA 1
ATOM 905 C C . LEU A 1 127 ? -17.753 -4.499 -3.675 1.00 96.94 127 LEU A C 1
ATOM 907 O O . LEU A 1 127 ? -17.956 -5.602 -4.185 1.00 96.94 127 LEU A O 1
ATOM 911 N N . VAL A 1 128 ? -16.744 -3.709 -4.045 1.00 98.12 128 VAL A N 1
ATOM 912 C CA . VAL A 1 128 ? -15.804 -4.062 -5.118 1.00 98.12 128 VAL A CA 1
ATOM 913 C C . VAL A 1 128 ? -14.930 -5.244 -4.711 1.00 98.12 128 VAL A C 1
ATOM 915 O O . VAL A 1 128 ? -14.715 -6.144 -5.517 1.00 98.12 128 VAL A O 1
ATOM 918 N N . PHE A 1 129 ? -14.478 -5.290 -3.456 1.00 97.69 129 PHE A N 1
ATOM 919 C CA . PHE A 1 129 ? -13.676 -6.388 -2.926 1.00 97.69 129 PHE A CA 1
ATOM 920 C C . PHE A 1 129 ? -14.395 -7.725 -3.091 1.00 97.69 129 PHE A C 1
ATOM 922 O O . PHE A 1 129 ? -13.832 -8.633 -3.689 1.00 97.69 129 PHE A O 1
ATOM 929 N N . ARG A 1 130 ? -15.667 -7.826 -2.685 1.00 94.69 130 ARG A N 1
ATOM 930 C CA . ARG A 1 130 ? -16.459 -9.062 -2.838 1.00 94.69 130 ARG A CA 1
ATOM 931 C C . ARG A 1 130 ? -16.617 -9.518 -4.290 1.00 94.69 130 ARG A C 1
ATOM 933 O O . ARG A 1 130 ? -16.803 -10.704 -4.524 1.00 94.69 130 ARG A O 1
ATOM 940 N N . ALA A 1 131 ? -16.589 -8.595 -5.250 1.00 96.00 131 ALA A N 1
ATOM 941 C CA . ALA A 1 131 ? -16.691 -8.932 -6.669 1.00 96.00 131 ALA A CA 1
ATOM 942 C C . ALA A 1 131 ? -15.376 -9.477 -7.253 1.00 96.00 131 ALA A C 1
ATOM 944 O O . ALA A 1 131 ? -15.405 -10.173 -8.265 1.00 96.00 131 ALA A O 1
ATOM 945 N N . LEU A 1 132 ? -14.237 -9.134 -6.645 1.00 95.12 132 LEU A N 1
ATOM 946 C CA . LEU A 1 132 ? -12.899 -9.533 -7.094 1.00 95.12 132 LEU A CA 1
ATOM 947 C C . LEU A 1 132 ? -12.329 -10.709 -6.302 1.00 95.12 132 LEU A C 1
ATOM 949 O O . LEU A 1 132 ? -11.442 -11.400 -6.797 1.00 95.12 132 LEU A O 1
ATOM 953 N N . ASP A 1 133 ? -12.783 -10.877 -5.063 1.00 91.75 133 ASP A N 1
ATOM 954 C CA . ASP A 1 133 ? -12.267 -11.857 -4.123 1.00 91.75 133 ASP A CA 1
ATOM 955 C C . ASP A 1 133 ? -12.551 -13.291 -4.579 1.00 91.75 133 ASP A C 1
ATOM 957 O O . ASP A 1 133 ? -13.670 -13.639 -4.960 1.00 91.75 133 ASP A O 1
ATOM 961 N N . GLY A 1 134 ? -11.517 -14.129 -4.545 1.00 81.56 134 GLY A N 1
ATOM 962 C CA . GLY A 1 134 ? -11.600 -15.512 -4.987 1.00 81.56 134 GLY A CA 1
ATOM 963 C C . GLY A 1 134 ? -10.250 -16.091 -5.393 1.00 81.56 134 GLY A C 1
ATOM 964 O O . GLY A 1 134 ? -9.385 -15.405 -5.936 1.00 81.56 134 GLY A O 1
ATOM 965 N N . ALA A 1 135 ? -10.085 -17.391 -5.145 1.00 88.06 135 ALA A N 1
ATOM 966 C CA . ALA A 1 135 ? -8.906 -18.123 -5.585 1.00 88.06 135 ALA A CA 1
ATOM 967 C C . ALA A 1 135 ? -8.858 -18.208 -7.120 1.00 88.06 135 ALA A C 1
ATOM 969 O O . ALA A 1 135 ? -9.866 -18.495 -7.768 1.00 88.06 135 ALA A O 1
ATOM 970 N N . ASP A 1 136 ? -7.667 -18.035 -7.689 1.00 94.44 136 ASP A N 1
ATOM 971 C CA . ASP A 1 136 ? -7.426 -18.145 -9.125 1.00 94.44 136 ASP A CA 1
ATOM 972 C C . ASP A 1 136 ? -6.346 -19.190 -9.417 1.00 94.44 136 ASP A C 1
ATOM 974 O O . ASP A 1 136 ? -5.203 -19.080 -8.983 1.00 94.44 136 ASP A O 1
ATOM 978 N N . SER A 1 137 ? -6.705 -20.203 -10.205 1.00 94.50 137 SER A N 1
ATOM 979 C CA . SER A 1 137 ? -5.784 -21.266 -10.625 1.00 94.50 137 SER A CA 1
ATOM 980 C C . SER A 1 137 ? -4.638 -20.793 -11.531 1.00 94.50 137 SER A C 1
ATOM 982 O O . SER A 1 137 ? -3.651 -21.513 -11.683 1.00 94.50 137 SER A O 1
ATOM 984 N N . LEU A 1 138 ? -4.756 -19.611 -12.148 1.00 96.75 138 LEU A N 1
ATOM 985 C CA . LEU A 1 138 ? -3.725 -19.032 -13.012 1.00 96.75 138 LEU A CA 1
ATOM 986 C C . LEU A 1 138 ? -2.638 -18.281 -12.226 1.00 96.75 138 LEU A C 1
ATOM 988 O O . LEU A 1 138 ? -1.586 -17.964 -12.790 1.00 96.75 138 LEU A O 1
ATOM 992 N N . ASP A 1 139 ? -2.858 -18.034 -10.934 1.00 97.31 139 ASP A N 1
ATOM 993 C CA . ASP A 1 139 ? -1.891 -17.434 -10.023 1.00 97.31 139 ASP A CA 1
ATOM 994 C C . ASP A 1 139 ? -1.563 -18.401 -8.880 1.00 97.31 139 ASP A C 1
ATOM 996 O O . ASP A 1 139 ? -2.291 -18.523 -7.901 1.00 97.31 139 ASP A O 1
ATOM 1000 N N . SER A 1 140 ? -0.397 -19.046 -8.952 1.00 95.94 140 SER A N 1
ATOM 1001 C CA . SER A 1 140 ? 0.060 -19.979 -7.915 1.00 95.94 140 SER A CA 1
ATOM 1002 C C . SER A 1 140 ? 0.333 -19.329 -6.551 1.00 95.94 140 SER A C 1
ATOM 1004 O O . SER A 1 140 ? 0.633 -20.041 -5.597 1.00 95.94 140 SER A O 1
ATOM 1006 N N . SER A 1 141 ? 0.319 -17.996 -6.459 1.00 95.62 141 SER A N 1
ATOM 1007 C CA . SER A 1 141 ? 0.431 -17.263 -5.193 1.00 95.62 141 SER A CA 1
ATOM 1008 C C . SER A 1 141 ? -0.918 -16.909 -4.569 1.00 95.62 141 SER A C 1
ATOM 1010 O O . SER A 1 141 ? -0.937 -16.412 -3.440 1.00 95.62 141 SER A O 1
ATOM 1012 N N . CYS A 1 142 ? -2.027 -17.160 -5.275 1.00 95.25 142 CYS A N 1
ATOM 1013 C CA . CYS A 1 142 ? -3.355 -17.034 -4.695 1.00 95.25 142 CYS A CA 1
ATOM 1014 C C . CYS A 1 142 ? -3.521 -18.007 -3.533 1.00 95.25 142 CYS A C 1
ATOM 1016 O O . CYS A 1 142 ? -3.136 -19.175 -3.599 1.00 95.25 142 CYS A O 1
ATOM 1018 N N . VAL A 1 143 ? -4.120 -17.504 -2.463 1.00 94.19 143 VAL A N 1
ATOM 1019 C CA . VAL A 1 143 ? -4.431 -18.286 -1.273 1.00 94.19 143 VAL A CA 1
ATOM 1020 C C . VAL A 1 143 ? -5.573 -19.239 -1.587 1.00 94.19 143 VAL A C 1
ATOM 1022 O O . VAL A 1 143 ? -6.516 -18.889 -2.300 1.00 94.19 143 VAL A O 1
ATOM 1025 N N . ALA A 1 144 ? -5.493 -20.459 -1.058 1.00 91.06 144 ALA A N 1
ATOM 1026 C CA . ALA A 1 144 ? -6.543 -21.438 -1.264 1.00 91.06 144 ALA A CA 1
ATOM 1027 C C . ALA A 1 144 ? -7.849 -20.988 -0.590 1.00 91.06 144 ALA A C 1
ATOM 1029 O O . ALA A 1 144 ? -7.846 -20.447 0.515 1.00 91.06 144 ALA A O 1
ATOM 1030 N N . ALA A 1 145 ? -8.987 -21.289 -1.222 1.00 88.44 145 ALA A N 1
ATOM 1031 C CA . ALA A 1 145 ? -10.305 -20.940 -0.686 1.00 88.44 145 ALA A CA 1
ATOM 1032 C C . ALA A 1 145 ? -10.562 -21.511 0.725 1.00 88.44 145 ALA A C 1
ATOM 1034 O O . ALA A 1 145 ? -11.280 -20.901 1.510 1.00 88.44 145 ALA A O 1
ATOM 1035 N N . VAL A 1 146 ? -9.945 -22.651 1.067 1.00 89.38 146 VAL A N 1
ATOM 1036 C CA . VAL A 1 146 ? -10.045 -23.245 2.410 1.00 89.38 146 VAL A CA 1
ATOM 1037 C C . VAL A 1 146 ? -9.382 -22.373 3.480 1.00 89.38 146 VAL A C 1
ATOM 1039 O O . VAL A 1 146 ? -10.000 -22.116 4.504 1.00 89.38 146 VAL A O 1
ATOM 1042 N N . GLU A 1 147 ? -8.186 -21.837 3.224 1.00 89.12 147 GLU A N 1
ATOM 1043 C CA . GLU A 1 147 ? -7.482 -20.966 4.179 1.00 89.12 147 GLU A CA 1
ATOM 1044 C C . GLU A 1 147 ? -8.242 -19.648 4.397 1.00 89.12 147 GLU A C 1
ATOM 1046 O O . GLU A 1 147 ? -8.264 -19.094 5.495 1.00 89.12 147 GLU A O 1
ATOM 1051 N N . ILE A 1 148 ? -8.881 -19.145 3.336 1.00 88.94 148 ILE A N 1
ATOM 1052 C CA . ILE A 1 148 ? -9.759 -17.975 3.389 1.00 88.94 148 ILE A CA 1
ATOM 1053 C C . ILE A 1 148 ? -10.954 -18.243 4.313 1.00 88.94 148 ILE A C 1
ATOM 1055 O O . ILE A 1 148 ? -11.182 -17.467 5.242 1.00 88.94 148 ILE A O 1
ATOM 1059 N N . ALA A 1 149 ? -11.673 -19.346 4.086 1.00 88.06 149 ALA A N 1
ATOM 1060 C CA . ALA A 1 149 ? -12.852 -19.712 4.866 1.00 88.06 149 ALA A CA 1
ATOM 1061 C C . ALA A 1 149 ? -12.512 -19.962 6.345 1.00 88.06 149 ALA A C 1
ATOM 1063 O O . ALA A 1 149 ? -13.204 -19.465 7.229 1.00 88.06 149 ALA A O 1
ATOM 1064 N N . GLU A 1 150 ? -11.397 -20.644 6.628 1.00 89.19 150 GLU A N 1
ATOM 1065 C CA . GLU A 1 150 ? -10.921 -20.881 7.998 1.00 89.19 150 GLU A CA 1
ATOM 1066 C C . GLU A 1 150 ? -10.709 -19.576 8.780 1.00 89.19 150 GLU A C 1
ATOM 1068 O O . GLU A 1 150 ? -11.031 -19.503 9.968 1.00 89.19 150 GLU A O 1
ATOM 1073 N N . CYS A 1 151 ? -10.186 -18.531 8.130 1.00 86.25 151 CYS A N 1
ATOM 1074 C CA . CYS A 1 151 ? -10.019 -17.226 8.765 1.00 86.25 151 CYS A CA 1
ATOM 1075 C C . CYS A 1 151 ? -11.356 -16.494 8.958 1.00 86.25 151 CYS A C 1
ATOM 1077 O O . CYS A 1 151 ? -11.543 -15.827 9.977 1.00 86.25 151 CYS A O 1
ATOM 1079 N N . GLU A 1 152 ? -12.276 -16.596 7.998 1.00 86.50 152 GLU A N 1
ATOM 1080 C CA . GLU A 1 152 ? -13.595 -15.952 8.057 1.00 86.50 152 GLU A CA 1
ATOM 1081 C C . GLU A 1 152 ? -14.493 -16.538 9.147 1.00 86.50 152 GLU A C 1
ATOM 1083 O O . GLU A 1 152 ? -15.183 -15.781 9.832 1.00 86.50 152 GLU A O 1
ATOM 1088 N N . ASP A 1 153 ? -14.415 -17.850 9.365 1.00 87.38 153 ASP A N 1
ATOM 1089 C CA . ASP A 1 153 ? -15.150 -18.561 10.414 1.00 87.38 153 ASP A CA 1
ATOM 1090 C C . ASP A 1 153 ? -14.495 -18.427 11.800 1.00 87.38 153 ASP A C 1
ATOM 1092 O O . ASP A 1 153 ? -15.088 -18.779 12.825 1.00 87.38 153 ASP A O 1
ATOM 1096 N N . HIS A 1 154 ? -13.262 -17.917 11.870 1.00 87.56 154 HIS A N 1
ATOM 1097 C CA . 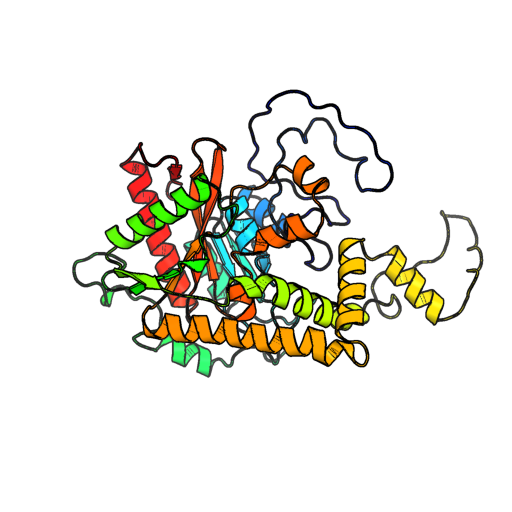HIS A 1 154 ? -12.530 -17.844 13.125 1.00 87.56 154 HIS A CA 1
ATOM 1098 C C . HIS A 1 154 ? -13.174 -16.823 14.086 1.00 87.56 154 HIS A C 1
ATOM 1100 O O . HIS A 1 154 ? -13.224 -15.631 13.779 1.00 87.56 154 HIS A O 1
ATOM 1106 N N . PRO A 1 155 ? -13.553 -17.201 15.320 1.00 83.12 155 PRO A N 1
ATOM 1107 C CA . PRO A 1 155 ? -14.308 -16.324 16.223 1.00 83.12 155 PRO A CA 1
ATOM 1108 C C . PRO A 1 155 ? -13.565 -15.036 16.608 1.00 83.12 155 PRO A C 1
ATOM 1110 O O . PRO A 1 155 ? -14.183 -14.001 16.845 1.00 83.12 155 PRO A O 1
ATOM 1113 N N . ARG A 1 156 ? -12.227 -15.086 16.645 1.00 84.75 156 ARG A N 1
ATOM 1114 C CA . ARG A 1 156 ? -11.364 -13.925 16.908 1.00 84.75 156 ARG A CA 1
ATOM 1115 C C . ARG A 1 156 ? -10.773 -13.301 15.647 1.00 84.75 156 ARG A C 1
ATOM 1117 O O . ARG A 1 156 ? -10.062 -12.334 15.814 1.00 84.75 156 ARG A O 1
ATOM 1124 N N . TRP A 1 157 ? -10.977 -13.804 14.428 1.00 86.69 157 TRP A N 1
ATOM 1125 C CA . TRP A 1 157 ? -10.306 -13.243 13.228 1.00 86.69 157 TRP A CA 1
ATOM 1126 C C . TRP A 1 157 ? -11.251 -12.963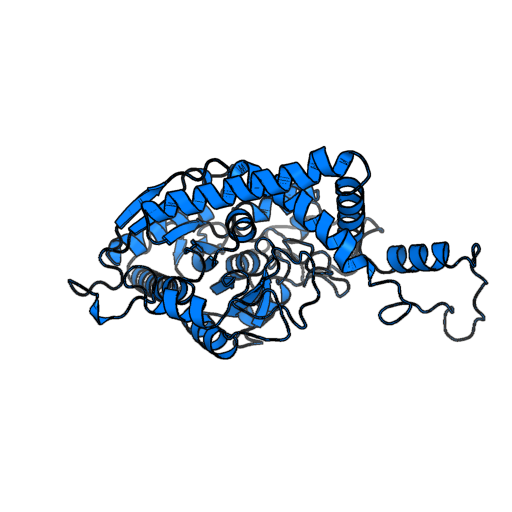 12.061 1.00 86.69 157 TRP A C 1
ATOM 1128 O O . TRP A 1 157 ? -10.982 -12.075 11.252 1.00 86.69 157 TRP A O 1
ATOM 1138 N N . GLY A 1 158 ? -12.402 -13.623 12.055 1.00 82.38 158 GLY A N 1
ATOM 1139 C CA . GLY A 1 158 ? -13.491 -13.380 11.136 1.00 82.38 158 GLY A CA 1
ATOM 1140 C C . GLY A 1 158 ? -14.069 -11.974 11.237 1.00 82.38 158 GLY A C 1
ATOM 1141 O O . GLY A 1 158 ? -13.723 -11.163 12.115 1.00 82.38 158 GLY A O 1
ATOM 1142 N N . ARG A 1 159 ? -14.974 -11.701 10.296 1.00 80.00 159 ARG A N 1
ATOM 1143 C CA . ARG A 1 159 ? -15.705 -10.439 10.185 1.00 80.00 159 ARG A CA 1
ATOM 1144 C C . ARG A 1 159 ? -16.405 -10.106 11.506 1.00 80.00 159 ARG A C 1
ATOM 1146 O O . ARG A 1 159 ? -16.935 -10.993 12.170 1.00 80.00 159 ARG A O 1
ATOM 1153 N N . LEU A 1 160 ? -16.447 -8.825 11.869 1.00 76.81 160 LEU A N 1
ATOM 1154 C CA . LEU A 1 160 ? -17.311 -8.392 12.965 1.00 76.81 160 LEU A CA 1
ATOM 1155 C C . LEU A 1 160 ? -18.772 -8.534 12.523 1.00 76.81 160 LEU A C 1
ATOM 1157 O O . LEU A 1 160 ? -19.159 -8.021 11.475 1.00 76.81 160 LEU A O 1
ATOM 1161 N N . VAL A 1 161 ? -19.564 -9.261 13.308 1.00 68.50 161 VAL A N 1
ATOM 1162 C CA . VAL A 1 161 ? -20.995 -9.474 13.060 1.00 68.50 161 VAL A CA 1
ATOM 1163 C C . VAL A 1 161 ? -21.782 -8.788 14.170 1.00 68.50 161 VAL A C 1
ATOM 1165 O O . VAL A 1 161 ? -21.429 -8.902 15.344 1.00 68.50 161 VAL A O 1
ATOM 1168 N N . ASP A 1 162 ? -22.876 -8.117 13.810 1.00 59.41 162 ASP A N 1
ATOM 1169 C CA . ASP A 1 162 ? -23.695 -7.284 14.705 1.00 59.41 162 ASP A CA 1
ATOM 1170 C C . ASP A 1 162 ? -24.174 -7.987 15.989 1.00 59.41 162 ASP A C 1
ATOM 1172 O O . ASP A 1 162 ? -24.434 -7.330 16.994 1.00 59.41 162 ASP A O 1
ATOM 1176 N N . GLY A 1 163 ? -24.224 -9.323 15.997 1.00 49.06 163 GLY A N 1
ATOM 1177 C CA . GLY A 1 163 ? -24.572 -10.139 17.164 1.00 49.06 163 GLY A CA 1
ATOM 1178 C C . GLY A 1 163 ? -23.508 -10.227 18.270 1.00 49.06 163 GLY A C 1
ATOM 1179 O O . GLY A 1 163 ? -23.809 -10.769 19.329 1.00 49.06 163 GLY A O 1
ATOM 1180 N N . GLN A 1 164 ? -22.289 -9.709 18.065 1.00 52.41 164 GLN A N 1
ATOM 1181 C CA . GLN A 1 164 ? -21.242 -9.635 19.102 1.00 52.41 164 GLN A CA 1
ATOM 1182 C C . GLN A 1 164 ? -21.223 -8.298 19.870 1.00 52.41 164 GLN A C 1
ATOM 1184 O O . GLN A 1 164 ? -20.387 -8.093 20.747 1.00 52.41 164 GLN A O 1
ATOM 1189 N N . ARG A 1 165 ? -22.162 -7.387 19.576 1.00 56.12 165 ARG A N 1
ATOM 1190 C CA . ARG A 1 165 ? -22.265 -6.061 20.200 1.00 56.12 165 ARG A CA 1
ATOM 1191 C C . ARG A 1 165 ? -22.877 -6.159 21.600 1.00 56.12 165 ARG A C 1
ATOM 1193 O O . ARG A 1 165 ? -24.095 -6.160 21.763 1.00 56.12 165 ARG A O 1
ATOM 1200 N N . THR A 1 166 ? -22.054 -6.192 22.641 1.00 48.62 166 THR A N 1
ATOM 1201 C CA . THR A 1 166 ? -22.530 -5.948 24.012 1.00 48.62 166 THR A CA 1
ATOM 1202 C C . THR A 1 166 ? -22.634 -4.437 24.243 1.00 48.62 166 THR A C 1
ATOM 1204 O O . THR A 1 166 ? -21.700 -3.715 23.920 1.00 48.62 166 THR A O 1
ATOM 1207 N N . ASN A 1 167 ? -23.748 -3.944 24.793 1.00 55.84 167 ASN A N 1
ATOM 1208 C CA . ASN A 1 167 ? -24.015 -2.520 25.102 1.00 55.84 167 ASN A CA 1
ATOM 1209 C C . ASN A 1 167 ? -24.328 -1.582 23.915 1.00 55.84 167 ASN A C 1
ATOM 1211 O O . ASN A 1 167 ? -24.468 -0.381 24.121 1.00 55.84 167 ASN A O 1
ATOM 1215 N N . GLY A 1 168 ? -24.488 -2.102 22.693 1.00 69.31 168 GLY A N 1
ATOM 1216 C CA . GLY A 1 168 ? -24.966 -1.321 21.539 1.00 69.31 168 GLY A CA 1
ATOM 1217 C C . GLY A 1 168 ? -23.921 -0.447 20.831 1.00 69.31 168 GLY A C 1
ATOM 1218 O O . GLY A 1 168 ? -24.255 0.158 19.815 1.00 69.31 168 GLY A O 1
ATOM 1219 N N . LEU A 1 169 ? -22.671 -0.411 21.309 1.00 79.81 169 LEU A N 1
ATOM 1220 C CA . LEU A 1 169 ? -21.560 0.256 20.621 1.00 79.81 169 LEU A CA 1
ATOM 1221 C C . LEU A 1 169 ? -20.976 -0.639 19.508 1.00 79.81 169 LEU A C 1
ATOM 1223 O O . LEU A 1 169 ? -20.888 -1.857 19.694 1.00 79.81 169 LEU A O 1
ATOM 1227 N N . PRO A 1 170 ? -20.575 -0.072 18.353 1.00 83.75 170 PRO A N 1
ATOM 1228 C CA . PRO A 1 170 ? -20.245 -0.856 17.161 1.00 83.75 170 PRO A CA 1
ATOM 1229 C C . PRO A 1 170 ? -18.928 -1.643 17.264 1.00 83.75 170 PRO A C 1
ATOM 1231 O O . PRO A 1 170 ? -18.799 -2.662 16.591 1.00 83.75 170 PRO A O 1
ATOM 1234 N N . LEU A 1 171 ? -17.977 -1.218 18.106 1.00 89.88 171 LEU A N 1
ATOM 1235 C CA . LEU A 1 171 ? -16.636 -1.813 18.236 1.00 89.88 171 LEU A CA 1
ATOM 1236 C C . LEU A 1 171 ? -16.302 -2.256 19.672 1.00 89.88 171 LEU A C 1
ATOM 1238 O O . LEU A 1 171 ? -15.127 -2.362 20.031 1.00 89.88 171 LEU A O 1
ATOM 1242 N N . GLN A 1 172 ? -17.318 -2.520 20.502 1.00 89.25 172 GLN A N 1
ATOM 1243 C CA . GLN A 1 172 ? -17.122 -2.918 21.898 1.00 89.25 172 GLN A CA 1
ATOM 1244 C C . GLN A 1 172 ? -16.168 -4.118 22.031 1.00 89.25 172 GLN A C 1
ATOM 1246 O O . GLN A 1 172 ? -16.423 -5.188 21.482 1.00 89.25 172 GLN A O 1
ATOM 1251 N N . GLY A 1 173 ? -15.098 -3.947 22.813 1.00 87.06 173 GLY A N 1
ATOM 1252 C CA . GLY A 1 173 ? -14.139 -5.012 23.135 1.00 87.06 173 GLY A CA 1
ATOM 1253 C C . GLY A 1 173 ? -13.114 -5.319 22.036 1.00 87.06 173 GLY A C 1
ATOM 1254 O O . GLY A 1 173 ? -12.283 -6.207 22.214 1.00 87.06 173 GLY A O 1
ATOM 1255 N N . LEU A 1 174 ? -13.131 -4.591 20.913 1.00 93.50 174 LEU A N 1
ATOM 1256 C CA . LEU A 1 174 ? -12.080 -4.688 19.902 1.00 93.50 174 LEU A CA 1
ATOM 1257 C C . LEU A 1 174 ? -10.767 -4.131 20.462 1.00 93.50 174 LEU A C 1
ATOM 1259 O O . LEU A 1 174 ? -10.718 -2.965 20.852 1.00 93.50 174 LEU A O 1
ATOM 1263 N N . ARG A 1 175 ? -9.679 -4.908 20.435 1.00 96.75 175 ARG A N 1
ATOM 1264 C CA . ARG A 1 175 ? -8.363 -4.417 20.870 1.00 96.75 175 ARG A CA 1
ATOM 1265 C C . ARG A 1 175 ? -7.609 -3.797 19.706 1.00 96.75 175 ARG A C 1
ATOM 1267 O O . ARG A 1 175 ? -7.315 -4.465 18.713 1.00 96.75 175 ARG A O 1
ATOM 1274 N N . VAL A 1 176 ? -7.242 -2.533 19.846 1.00 98.56 176 VAL A N 1
ATOM 1275 C CA . VAL A 1 176 ? -6.548 -1.758 18.816 1.00 98.56 176 VAL A CA 1
ATOM 1276 C C . VAL A 1 176 ? -5.167 -1.363 19.326 1.00 98.56 176 VAL A C 1
ATOM 1278 O O . VAL A 1 176 ? -5.025 -0.686 20.345 1.00 98.56 176 VAL A O 1
ATOM 1281 N N . GLY A 1 177 ? -4.129 -1.774 18.605 1.00 98.69 177 GLY A N 1
ATOM 1282 C CA . GLY A 1 177 ? -2.754 -1.397 18.904 1.00 98.69 177 GLY A CA 1
ATOM 1283 C C . GLY A 1 177 ? -2.363 -0.082 18.242 1.00 98.69 177 GLY A C 1
ATOM 1284 O O . GLY A 1 177 ? -2.638 0.139 17.064 1.00 98.69 177 GLY A O 1
ATOM 1285 N N . VAL A 1 178 ? -1.667 0.773 18.984 1.00 98.62 178 VAL A N 1
ATOM 1286 C CA . VAL A 1 178 ? -1.080 2.026 18.491 1.00 98.62 178 VAL A CA 1
ATOM 1287 C C . VAL A 1 178 ? 0.447 1.896 18.560 1.00 98.62 178 VAL A C 1
ATOM 1289 O O . VAL A 1 178 ? 1.020 2.017 19.647 1.00 98.62 178 VAL A O 1
ATOM 1292 N N . PRO A 1 179 ? 1.137 1.594 17.444 1.00 98.06 179 PRO A N 1
ATOM 1293 C CA . PRO A 1 179 ? 2.582 1.384 17.453 1.00 98.06 179 PRO A CA 1
ATOM 1294 C C . PRO A 1 179 ? 3.352 2.673 17.744 1.00 98.06 179 PRO A C 1
ATOM 1296 O O . PRO A 1 179 ? 3.195 3.679 17.049 1.00 98.06 179 PRO A O 1
ATOM 1299 N N . ARG A 1 180 ? 4.244 2.649 18.736 1.00 97.12 180 ARG A N 1
ATOM 1300 C CA . ARG A 1 180 ? 5.048 3.833 19.096 1.00 97.12 180 ARG A CA 1
ATOM 1301 C C . ARG A 1 180 ? 6.037 4.251 18.002 1.00 97.12 180 ARG A C 1
ATOM 1303 O O . ARG A 1 180 ? 6.293 5.441 17.846 1.00 97.12 180 ARG A O 1
ATOM 1310 N N . GLU A 1 181 ? 6.563 3.302 17.229 1.00 97.31 181 GLU A N 1
ATOM 1311 C CA . GLU A 1 181 ? 7.580 3.531 16.193 1.00 97.31 181 GLU A CA 1
ATOM 1312 C C . GLU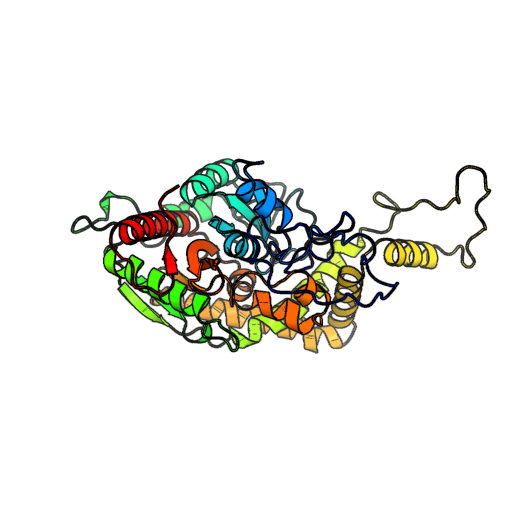 A 1 181 ? 7.035 4.259 14.953 1.00 97.31 181 GLU A C 1
ATOM 1314 O O . GLU A 1 181 ? 7.820 4.752 14.149 1.00 97.31 181 GLU A O 1
ATOM 1319 N N . TYR A 1 182 ? 5.709 4.387 14.815 1.00 96.69 182 TYR A N 1
ATOM 1320 C CA . TYR A 1 182 ? 5.071 5.152 13.733 1.00 96.69 182 TYR A CA 1
ATOM 1321 C C . TYR A 1 182 ? 5.047 6.666 13.992 1.00 96.69 182 TYR A C 1
ATOM 1323 O O . TYR A 1 182 ? 4.654 7.445 13.125 1.00 96.69 182 TYR A O 1
ATOM 1331 N N . ARG A 1 183 ? 5.529 7.113 15.158 1.00 94.19 183 ARG A N 1
ATOM 1332 C CA . ARG A 1 183 ? 5.904 8.514 15.400 1.00 94.19 183 ARG A CA 1
ATOM 1333 C C . ARG A 1 183 ? 7.260 8.801 14.753 1.00 94.19 183 ARG A C 1
ATOM 1335 O O . ARG A 1 183 ? 8.256 9.002 15.444 1.00 94.19 183 ARG A O 1
ATOM 1342 N N . VAL A 1 184 ? 7.296 8.738 13.426 1.00 89.56 184 VAL A N 1
ATOM 1343 C CA . VAL A 1 184 ? 8.513 8.957 12.638 1.00 89.56 184 VAL A CA 1
ATOM 1344 C C . VAL A 1 184 ? 8.929 10.427 12.659 1.00 89.56 184 VAL A C 1
ATOM 1346 O O . VAL A 1 184 ? 8.117 11.325 12.891 1.00 89.56 184 VAL A O 1
ATOM 1349 N N . GLU A 1 185 ? 10.203 10.674 12.376 1.00 85.31 185 GLU A N 1
ATOM 1350 C CA . GLU A 1 185 ? 10.688 12.024 12.106 1.00 85.31 185 GLU A CA 1
ATOM 1351 C C . GLU A 1 185 ? 9.987 12.597 10.863 1.00 85.31 185 GLU A C 1
ATOM 1353 O O . GLU A 1 185 ? 9.828 11.907 9.858 1.00 85.31 185 GLU A O 1
ATOM 1358 N N . GLY A 1 186 ? 9.538 13.852 10.942 1.00 85.00 186 GLY A N 1
ATOM 1359 C CA . GLY A 1 186 ? 8.802 14.502 9.854 1.00 85.00 186 GLY A CA 1
ATOM 1360 C C . GLY A 1 186 ? 7.296 14.216 9.821 1.00 85.00 186 GLY A C 1
ATOM 1361 O O . GLY A 1 186 ? 6.633 14.630 8.873 1.00 85.00 186 GLY A O 1
ATOM 1362 N N . LEU A 1 187 ? 6.730 13.554 10.842 1.00 93.25 187 LEU A N 1
ATOM 1363 C CA . LEU A 1 187 ? 5.275 13.464 10.998 1.00 93.25 187 LEU A CA 1
ATOM 1364 C C . LEU A 1 187 ? 4.684 14.868 11.211 1.00 93.25 187 LEU A C 1
ATOM 1366 O O . LEU A 1 187 ? 4.967 15.529 12.211 1.00 93.25 187 LEU A O 1
ATOM 1370 N N . SER A 1 188 ? 3.862 15.316 10.267 1.00 93.69 188 SER A N 1
ATOM 1371 C CA . SER A 1 188 ? 3.234 16.638 10.305 1.00 93.69 188 SER A CA 1
ATOM 1372 C C . SER A 1 188 ? 2.221 16.774 11.455 1.00 93.69 188 SER A C 1
ATOM 1374 O O . SER A 1 188 ? 1.618 15.777 11.875 1.00 93.69 188 SER A O 1
ATOM 1376 N N . PRO A 1 189 ? 1.960 18.006 11.933 1.00 93.81 189 PRO A N 1
ATOM 1377 C CA . PRO A 1 189 ? 0.920 18.258 12.928 1.00 93.81 189 PRO A CA 1
ATOM 1378 C C . PRO A 1 189 ? -0.468 17.764 12.498 1.00 93.81 189 PRO A C 1
ATOM 1380 O O . PRO A 1 189 ? -1.171 17.177 13.317 1.00 93.81 189 PRO A O 1
ATOM 1383 N N . SER A 1 190 ? -0.842 17.925 11.222 1.00 92.56 190 SER A N 1
ATOM 1384 C CA . SER A 1 190 ? -2.147 17.484 10.712 1.00 92.56 190 SER A CA 1
ATOM 1385 C C . SER A 1 190 ? -2.272 15.956 10.668 1.00 92.56 190 SER A C 1
ATOM 1387 O O . SER A 1 190 ? -3.306 15.418 11.065 1.00 92.56 190 SER A O 1
ATOM 1389 N N . ALA A 1 191 ? -1.204 15.229 10.312 1.00 94.25 191 ALA A N 1
ATOM 1390 C CA . ALA A 1 191 ? -1.172 13.765 10.414 1.00 94.25 191 ALA A CA 1
ATOM 1391 C C . ALA A 1 191 ? -1.261 13.270 11.866 1.00 94.25 191 ALA A C 1
ATOM 1393 O O . ALA A 1 191 ? -1.979 12.308 12.151 1.00 94.25 191 ALA A O 1
ATOM 1394 N N . LEU A 1 192 ? -0.566 13.931 12.798 1.00 94.94 192 LEU A N 1
ATOM 1395 C CA . LEU A 1 192 ? -0.647 13.595 14.219 1.00 94.94 192 LEU A CA 1
ATOM 1396 C C . LEU A 1 192 ? -2.050 13.854 14.783 1.00 94.94 192 LEU A C 1
ATOM 1398 O O . LEU A 1 192 ? -2.575 12.997 15.494 1.00 94.94 192 LEU A O 1
ATOM 1402 N N . ALA A 1 193 ? -2.656 14.995 14.448 1.00 93.69 193 ALA A N 1
ATOM 1403 C CA . ALA A 1 193 ? -4.022 15.323 14.839 1.00 93.69 193 ALA A CA 1
ATOM 1404 C C . ALA A 1 193 ? -5.008 14.276 14.304 1.00 93.69 193 ALA A C 1
ATOM 1406 O O . ALA A 1 193 ? -5.821 13.762 15.063 1.00 93.69 193 ALA A O 1
ATOM 1407 N N . ALA A 1 194 ? -4.879 13.864 13.038 1.00 94.38 194 ALA A N 1
ATOM 1408 C CA . ALA A 1 194 ? -5.800 12.897 12.437 1.00 94.38 194 ALA A CA 1
ATOM 1409 C C . ALA A 1 194 ? -5.682 11.522 13.094 1.00 94.38 194 ALA A C 1
ATOM 1411 O O . ALA A 1 194 ? -6.683 10.849 13.342 1.00 94.38 194 ALA A O 1
ATOM 1412 N N . TRP A 1 195 ? -4.456 11.124 13.441 1.00 96.62 195 TRP A N 1
ATOM 1413 C CA . TRP A 1 195 ? -4.223 9.899 14.191 1.00 96.62 195 TRP A CA 1
ATOM 1414 C C . TRP A 1 195 ? -4.858 9.957 15.586 1.00 96.62 195 TRP A C 1
ATOM 1416 O O . TRP A 1 195 ? -5.474 8.984 16.015 1.00 96.62 195 TRP A O 1
ATOM 1426 N N . GLN A 1 196 ? -4.768 11.098 16.275 1.00 95.69 196 GLN A N 1
ATOM 1427 C CA . GLN A 1 196 ? -5.417 11.309 17.572 1.00 95.69 196 GLN A CA 1
ATOM 1428 C C . GLN A 1 196 ? -6.946 11.309 17.467 1.00 95.69 196 GLN A C 1
ATOM 1430 O O . GLN A 1 196 ? -7.597 10.676 18.295 1.00 95.69 196 GLN A O 1
ATOM 1435 N N . THR A 1 197 ? -7.520 11.943 16.444 1.00 95.56 197 THR A N 1
ATOM 1436 C CA . THR A 1 197 ? -8.966 11.922 16.186 1.00 95.56 197 THR A CA 1
ATOM 1437 C C . THR A 1 197 ? -9.457 10.495 15.957 1.00 95.56 197 THR A C 1
ATOM 1439 O O . THR A 1 197 ? -10.385 10.058 16.628 1.00 95.56 197 THR A O 1
ATOM 1442 N N . ALA A 1 198 ? -8.777 9.709 15.116 1.00 96.81 198 ALA A N 1
ATOM 1443 C CA . ALA A 1 198 ? -9.132 8.304 14.905 1.00 96.81 198 ALA A CA 1
ATOM 1444 C C . ALA A 1 198 ? -9.014 7.459 16.189 1.00 96.81 198 ALA A C 1
ATOM 1446 O O . ALA A 1 198 ? -9.842 6.586 16.439 1.00 96.81 198 ALA A O 1
ATOM 1447 N N . VAL A 1 199 ? -8.013 7.734 17.035 1.00 96.94 199 VAL A N 1
ATOM 1448 C CA . VAL A 1 199 ? -7.879 7.111 18.364 1.00 96.94 199 VAL A CA 1
ATOM 1449 C C . VAL A 1 199 ? -9.109 7.397 19.235 1.00 96.94 199 VAL A C 1
ATOM 1451 O O . VAL A 1 199 ? -9.598 6.484 19.899 1.00 96.94 199 VAL A O 1
ATOM 1454 N N . GLN A 1 200 ? -9.616 8.633 19.246 1.00 95.69 200 GLN A N 1
ATOM 1455 C CA . GLN A 1 200 ? -10.803 8.981 20.036 1.00 95.69 200 GLN A CA 1
ATOM 1456 C C . GLN A 1 200 ? -12.081 8.385 19.447 1.00 95.69 200 GLN A C 1
ATOM 1458 O O . GLN A 1 200 ? -12.838 7.769 20.194 1.00 95.69 200 GLN A O 1
ATOM 1463 N N . ALA A 1 201 ? -12.262 8.450 18.127 1.00 94.56 201 ALA A N 1
ATOM 1464 C CA . ALA A 1 201 ? -13.412 7.858 17.448 1.00 94.56 201 ALA A CA 1
ATOM 1465 C C . ALA A 1 201 ? -13.535 6.351 17.743 1.00 94.56 201 ALA A C 1
ATOM 1467 O O . ALA A 1 201 ? -14.603 5.869 18.118 1.00 94.56 201 ALA A O 1
ATOM 1468 N N . LEU A 1 202 ? -12.425 5.600 17.687 1.00 95.25 202 LEU A N 1
ATOM 1469 C CA . LEU A 1 202 ? -12.421 4.176 18.047 1.00 95.25 202 LEU A CA 1
ATOM 1470 C C . LEU A 1 202 ? -12.749 3.938 19.530 1.00 95.25 202 LEU A C 1
ATOM 1472 O O . LEU A 1 202 ? -13.456 2.984 19.852 1.00 95.25 202 LEU A O 1
ATOM 1476 N N . ARG A 1 203 ? -12.275 4.795 20.444 1.00 94.75 203 ARG A N 1
ATOM 1477 C CA . ARG A 1 203 ? -12.631 4.702 21.872 1.00 94.75 203 ARG A CA 1
ATOM 1478 C C . ARG A 1 203 ? -14.113 4.958 22.107 1.00 94.75 203 ARG A C 1
ATOM 1480 O O . ARG A 1 203 ? -14.738 4.201 22.844 1.00 94.75 203 ARG A O 1
ATOM 1487 N N . HIS A 1 204 ? -14.683 5.983 21.475 1.00 91.62 204 HIS A N 1
ATOM 1488 C CA . HIS A 1 204 ? -16.117 6.277 21.550 1.00 91.62 204 HIS A CA 1
ATOM 1489 C C . HIS A 1 204 ? -16.963 5.140 20.965 1.00 91.62 204 HIS A C 1
ATOM 1491 O O . HIS A 1 204 ? -18.030 4.830 21.492 1.00 91.62 204 HIS A O 1
ATOM 1497 N N . ALA A 1 205 ? -16.445 4.451 19.948 1.00 91.38 205 ALA A N 1
ATOM 1498 C CA . ALA A 1 205 ? -17.035 3.244 19.379 1.00 91.38 205 ALA A CA 1
ATOM 1499 C C . ALA A 1 205 ? -16.939 1.997 20.288 1.00 91.38 205 ALA A C 1
ATOM 1501 O O . ALA A 1 205 ? -17.490 0.953 19.935 1.00 91.38 205 ALA A O 1
ATOM 1502 N N . GLY A 1 206 ? -16.256 2.079 21.437 1.00 92.44 206 GLY A N 1
ATOM 1503 C CA . GLY A 1 206 ? -16.120 0.997 22.419 1.00 92.44 206 GLY A CA 1
ATOM 1504 C C . GLY A 1 206 ? -14.850 0.144 22.292 1.00 92.44 206 GLY A C 1
ATOM 1505 O O . GLY A 1 206 ? -14.732 -0.865 22.993 1.00 92.44 206 GLY A O 1
ATOM 1506 N N . ALA A 1 207 ? -13.903 0.518 21.426 1.00 95.12 207 ALA A N 1
ATOM 1507 C CA . ALA A 1 207 ? -12.646 -0.208 21.266 1.00 95.12 207 ALA A CA 1
ATOM 1508 C C . ALA A 1 207 ? -11.651 0.081 22.409 1.00 95.12 207 ALA A C 1
ATOM 1510 O O . ALA A 1 207 ? -11.571 1.188 22.948 1.00 95.12 207 ALA A O 1
ATOM 1511 N N . GLU A 1 208 ? -10.827 -0.911 22.736 1.00 96.50 208 GLU A N 1
ATOM 1512 C CA . GLU A 1 208 ? -9.767 -0.836 23.740 1.00 96.50 208 GLU A CA 1
ATOM 1513 C C . GLU A 1 208 ? -8.423 -0.535 23.069 1.00 96.50 208 GLU A C 1
ATOM 1515 O O . GLU A 1 208 ? -7.879 -1.357 22.332 1.00 96.50 208 GLU A O 1
ATOM 1520 N N . LEU A 1 209 ? -7.867 0.654 23.316 1.00 97.31 209 LEU A N 1
ATOM 1521 C CA . LEU A 1 209 ? -6.632 1.098 22.663 1.00 97.31 209 LEU A CA 1
ATOM 1522 C C . LEU A 1 209 ? -5.417 0.925 23.571 1.00 97.31 209 LEU A C 1
ATOM 1524 O O . LEU A 1 209 ? -5.363 1.521 24.649 1.00 97.31 209 LEU A O 1
ATOM 1528 N N . THR A 1 210 ? -4.408 0.201 23.086 1.00 97.50 210 THR A N 1
ATOM 1529 C CA . THR A 1 210 ? -3.146 -0.048 23.801 1.00 97.50 210 THR A CA 1
ATOM 1530 C C . THR A 1 210 ? -1.941 0.319 22.938 1.00 97.50 210 THR A C 1
ATOM 1532 O O . THR A 1 210 ? -1.928 0.101 21.730 1.00 97.50 210 THR A O 1
ATOM 1535 N N . THR A 1 211 ? -0.897 0.882 23.545 1.00 98.25 211 THR A N 1
ATOM 1536 C CA . THR A 1 211 ? 0.368 1.145 22.843 1.00 98.25 211 THR A CA 1
ATOM 1537 C C . THR A 1 211 ? 1.145 -0.155 22.647 1.00 98.25 211 THR A C 1
ATOM 1539 O O . THR A 1 211 ? 1.413 -0.850 23.622 1.00 98.25 211 THR A O 1
ATOM 1542 N N . VAL A 1 212 ? 1.586 -0.437 21.419 1.00 98.50 212 VAL A N 1
ATOM 1543 C CA . VAL A 1 212 ? 2.396 -1.626 21.077 1.00 98.50 212 VAL A CA 1
ATOM 1544 C C . VAL A 1 212 ? 3.765 -1.233 20.507 1.00 98.50 212 VAL A C 1
ATOM 1546 O O . VAL A 1 212 ? 4.061 -0.045 20.334 1.00 98.50 212 VAL A O 1
ATOM 1549 N N . SER A 1 213 ? 4.622 -2.221 20.232 1.00 98.25 213 SER A N 1
ATOM 1550 C CA . SER A 1 213 ? 5.955 -2.020 19.645 1.00 98.25 213 SER A CA 1
ATOM 1551 C C . SER A 1 213 ? 6.144 -2.788 18.349 1.00 98.25 213 SER A C 1
ATOM 1553 O O . SER A 1 213 ? 5.881 -3.985 18.302 1.00 98.25 213 SER A O 1
ATOM 1555 N N . LEU A 1 214 ? 6.696 -2.112 17.347 1.00 98.44 214 LEU A N 1
ATOM 1556 C CA . LEU A 1 214 ? 7.181 -2.676 16.090 1.00 98.44 214 LEU A CA 1
ATOM 1557 C C . LEU A 1 214 ? 8.625 -2.186 15.829 1.00 98.44 214 LEU A C 1
ATOM 1559 O O . LEU A 1 214 ? 8.836 -1.301 14.988 1.00 98.44 214 LEU A O 1
ATOM 1563 N N . PRO A 1 215 ? 9.632 -2.682 16.575 1.00 97.69 215 PRO A N 1
ATOM 1564 C CA . PRO A 1 215 ? 10.984 -2.108 16.617 1.00 97.69 215 PRO A CA 1
ATOM 1565 C C . PRO A 1 215 ? 11.735 -2.112 15.274 1.00 97.69 215 PRO A C 1
ATOM 1567 O O . PRO A 1 215 ? 12.611 -1.268 15.055 1.00 97.69 215 PRO A O 1
ATOM 1570 N N . HIS A 1 216 ? 11.409 -3.024 14.359 1.00 98.12 216 HIS A N 1
ATOM 1571 C CA . HIS A 1 216 ? 12.041 -3.133 13.043 1.00 98.12 216 HIS A CA 1
ATOM 1572 C C . HIS A 1 216 ? 11.379 -2.250 11.974 1.00 98.12 216 HIS A C 1
ATOM 1574 O O . HIS A 1 216 ? 11.883 -2.194 10.851 1.00 98.12 216 HIS A O 1
ATOM 1580 N N . THR A 1 217 ? 10.329 -1.487 12.312 1.00 96.56 217 THR A N 1
ATOM 1581 C CA . THR A 1 217 ? 9.680 -0.508 11.410 1.00 96.56 217 THR A CA 1
ATOM 1582 C C . THR A 1 217 ? 10.704 0.420 10.750 1.00 96.56 217 THR A C 1
ATOM 1584 O O . THR A 1 217 ? 10.679 0.619 9.539 1.00 96.56 217 THR A O 1
ATOM 1587 N N . ARG A 1 218 ? 11.688 0.905 11.519 1.00 93.56 218 ARG A N 1
ATOM 1588 C CA . ARG A 1 218 ? 12.770 1.784 11.033 1.00 93.56 218 ARG A CA 1
ATOM 1589 C C . ARG A 1 218 ? 13.648 1.175 9.933 1.00 93.56 218 ARG A C 1
ATOM 1591 O O . ARG A 1 218 ? 14.276 1.905 9.177 1.00 93.56 218 ARG A O 1
ATOM 1598 N N . SER A 1 219 ? 13.727 -0.152 9.860 1.00 96.56 219 SER A N 1
ATOM 1599 C CA . SER A 1 219 ? 14.549 -0.876 8.882 1.00 96.56 219 SER A CA 1
ATOM 1600 C C . SER A 1 219 ? 13.744 -1.328 7.661 1.00 96.56 219 SER A C 1
ATOM 1602 O O . SER A 1 219 ? 14.332 -1.751 6.664 1.00 96.56 219 SER A O 1
ATOM 1604 N N . ALA A 1 220 ? 12.412 -1.221 7.718 1.00 97.50 220 ALA A N 1
ATOM 1605 C CA . ALA A 1 220 ? 11.506 -1.665 6.666 1.00 97.50 220 ALA A CA 1
ATOM 1606 C C . ALA A 1 220 ? 11.747 -0.918 5.347 1.00 97.50 220 ALA A C 1
ATOM 1608 O O . ALA A 1 220 ? 11.826 -1.550 4.295 1.00 97.50 220 ALA A O 1
ATOM 1609 N N . LEU A 1 221 ? 11.939 0.407 5.407 1.00 96.12 221 LEU A N 1
ATOM 1610 C CA . LEU A 1 221 ? 12.210 1.231 4.227 1.00 96.12 221 LEU A CA 1
ATOM 1611 C C . LEU A 1 221 ? 13.445 0.715 3.473 1.00 96.12 221 LEU A C 1
ATOM 1613 O O . LEU A 1 221 ? 13.358 0.365 2.299 1.00 96.12 221 LEU A O 1
ATOM 1617 N N . SER A 1 222 ? 14.579 0.570 4.160 1.00 96.12 222 SER A N 1
ATOM 1618 C CA . SER A 1 222 ? 15.818 0.085 3.544 1.00 96.12 222 SER A CA 1
ATOM 1619 C C . SER A 1 222 ? 15.675 -1.325 2.965 1.00 96.12 222 SER A C 1
ATOM 1621 O O . SER A 1 222 ? 16.145 -1.579 1.860 1.00 96.12 222 SER A O 1
ATOM 1623 N N . ALA A 1 223 ? 14.995 -2.237 3.670 1.00 98.31 223 ALA A N 1
ATOM 1624 C CA . ALA A 1 223 ? 14.767 -3.593 3.173 1.00 98.31 223 ALA A CA 1
ATOM 1625 C C . ALA A 1 223 ? 13.910 -3.607 1.898 1.00 98.31 223 ALA A C 1
ATOM 1627 O O . ALA A 1 223 ? 14.257 -4.280 0.928 1.00 98.31 223 ALA A O 1
ATOM 1628 N N . TYR A 1 224 ? 12.830 -2.823 1.863 1.00 98.44 224 TYR A N 1
ATOM 1629 C CA . TYR A 1 224 ? 11.982 -2.672 0.680 1.00 98.44 224 TYR A CA 1
ATOM 1630 C C . TYR A 1 224 ? 12.762 -2.124 -0.517 1.00 98.44 224 TYR A C 1
ATOM 1632 O O . TYR A 1 224 ? 12.691 -2.677 -1.612 1.00 98.44 224 TYR A O 1
ATOM 1640 N N . TYR A 1 225 ? 13.576 -1.089 -0.305 1.00 96.81 225 TYR A N 1
ATOM 1641 C CA . TYR A 1 225 ? 14.392 -0.475 -1.355 1.00 96.81 225 TYR A CA 1
ATOM 1642 C C . TYR A 1 225 ? 15.585 -1.336 -1.815 1.00 96.81 225 TYR A C 1
ATOM 1644 O O . TYR A 1 225 ? 16.286 -0.941 -2.743 1.00 96.81 225 TYR A O 1
ATOM 1652 N N . VAL A 1 226 ? 15.779 -2.528 -1.244 1.00 98.12 226 VAL A N 1
ATOM 1653 C CA . VAL A 1 226 ? 16.674 -3.575 -1.768 1.00 98.12 226 VAL A CA 1
ATOM 1654 C C . VAL A 1 226 ? 15.875 -4.692 -2.445 1.00 98.12 226 VAL A C 1
ATOM 1656 O O . VAL A 1 226 ? 16.206 -5.087 -3.562 1.00 98.12 226 VAL A O 1
ATOM 1659 N N . ILE A 1 227 ? 14.808 -5.181 -1.805 1.00 98.62 227 ILE A N 1
ATOM 1660 C CA . ILE A 1 227 ? 13.986 -6.291 -2.314 1.00 98.62 227 ILE A CA 1
ATOM 1661 C C . ILE A 1 227 ? 13.267 -5.897 -3.605 1.00 98.62 227 ILE A C 1
ATOM 1663 O O . ILE A 1 227 ? 13.375 -6.605 -4.606 1.00 98.62 227 ILE A O 1
ATOM 1667 N N . SER A 1 228 ? 12.562 -4.765 -3.599 1.00 98.25 228 SER A N 1
ATOM 1668 C CA . SER A 1 228 ? 11.711 -4.363 -4.720 1.00 98.25 228 SER A CA 1
ATOM 1669 C C . SER A 1 228 ? 12.517 -4.100 -5.993 1.00 98.25 228 SER A C 1
ATOM 1671 O O . SER A 1 228 ? 12.182 -4.667 -7.033 1.00 98.25 228 SER A O 1
ATOM 1673 N N . PRO A 1 229 ? 13.633 -3.338 -5.962 1.00 98.00 229 PRO A N 1
ATOM 1674 C CA . PRO A 1 229 ? 14.469 -3.179 -7.150 1.00 98.00 229 PRO A CA 1
ATOM 1675 C C . PRO A 1 229 ? 15.093 -4.496 -7.625 1.00 98.00 229 PRO A C 1
ATOM 1677 O O . PRO A 1 229 ? 15.153 -4.728 -8.833 1.00 98.00 229 PRO A O 1
ATOM 1680 N N . ALA A 1 230 ? 15.527 -5.371 -6.707 1.00 98.50 230 ALA A N 1
ATOM 1681 C CA . ALA A 1 230 ? 16.087 -6.678 -7.053 1.00 98.50 230 ALA A CA 1
ATOM 1682 C C . ALA A 1 230 ? 15.082 -7.528 -7.843 1.00 98.50 230 ALA A C 1
ATOM 1684 O O . ALA A 1 230 ? 15.386 -7.970 -8.952 1.00 98.50 230 ALA A O 1
ATOM 1685 N N . GLU A 1 231 ? 13.856 -7.687 -7.346 1.00 98.62 231 GLU A N 1
ATOM 1686 C CA . GLU A 1 231 ? 12.816 -8.419 -8.074 1.00 98.62 231 GLU A CA 1
ATOM 1687 C C . GLU A 1 231 ? 12.431 -7.724 -9.381 1.00 98.62 231 GLU A C 1
ATOM 1689 O O . GLU A 1 231 ? 12.318 -8.389 -10.411 1.00 98.62 231 GLU A O 1
ATOM 1694 N N . ALA A 1 232 ? 12.311 -6.394 -9.383 1.00 98.44 232 ALA A N 1
ATOM 1695 C CA . ALA A 1 232 ? 12.013 -5.620 -10.583 1.00 98.44 232 ALA A CA 1
ATOM 1696 C C . ALA A 1 232 ? 13.056 -5.818 -11.688 1.00 98.44 232 ALA A C 1
ATOM 1698 O O . ALA A 1 232 ? 12.688 -5.947 -12.857 1.00 98.44 232 ALA A O 1
ATOM 1699 N N . SER A 1 233 ? 14.343 -5.893 -11.329 1.00 98.00 233 SER A N 1
ATOM 1700 C CA . SER A 1 233 ? 15.435 -6.133 -12.280 1.00 98.00 233 SER A CA 1
ATOM 1701 C C . SER A 1 233 ? 15.253 -7.434 -13.066 1.00 98.00 233 SER A C 1
ATOM 1703 O O . SER A 1 233 ? 15.536 -7.472 -14.264 1.00 98.00 233 SER A O 1
ATOM 1705 N N . SER A 1 234 ? 14.674 -8.454 -12.426 1.00 98.00 234 SER A N 1
ATOM 1706 C CA . SER A 1 234 ? 14.308 -9.726 -13.049 1.00 98.00 234 SER A CA 1
ATOM 1707 C C . SER A 1 234 ? 12.947 -9.658 -13.756 1.00 98.00 234 SER A C 1
ATOM 1709 O O . SER A 1 234 ? 12.834 -10.006 -14.934 1.00 98.00 234 SER A O 1
ATOM 1711 N N . ASN A 1 235 ? 11.906 -9.136 -13.097 1.00 98.25 235 ASN A N 1
ATOM 1712 C CA . ASN A 1 235 ? 10.539 -9.094 -13.632 1.00 98.25 235 ASN A CA 1
ATOM 1713 C C . ASN A 1 235 ? 10.450 -8.308 -14.946 1.00 98.25 235 ASN A C 1
ATOM 1715 O O . ASN A 1 235 ? 9.810 -8.769 -15.900 1.00 98.25 235 ASN A O 1
ATOM 1719 N N . LEU A 1 236 ? 11.131 -7.159 -15.021 1.00 98.12 236 LEU A N 1
ATOM 1720 C CA . LEU A 1 236 ? 11.156 -6.284 -16.193 1.00 98.12 236 LEU A CA 1
ATOM 1721 C C . LEU A 1 236 ? 12.217 -6.692 -17.228 1.00 98.12 236 LEU A C 1
ATOM 1723 O O . LEU A 1 236 ? 12.281 -6.080 -18.298 1.00 98.12 236 LEU A O 1
ATOM 1727 N N . ALA A 1 237 ? 13.035 -7.723 -16.981 1.00 97.00 237 ALA A N 1
ATOM 1728 C CA . ALA A 1 237 ? 13.994 -8.229 -17.971 1.00 97.00 237 ALA A CA 1
ATOM 1729 C C . ALA A 1 237 ? 13.297 -8.709 -19.259 1.00 97.00 237 ALA A C 1
ATOM 1731 O O . ALA A 1 237 ? 13.870 -8.625 -20.341 1.00 97.00 237 ALA A O 1
ATOM 1732 N N . ARG A 1 238 ? 12.024 -9.122 -19.159 1.00 96.69 238 ARG A N 1
ATOM 1733 C CA . ARG A 1 238 ? 11.185 -9.559 -20.290 1.00 96.69 238 ARG A CA 1
ATOM 1734 C C . ARG A 1 238 ? 10.875 -8.467 -21.322 1.00 96.69 238 ARG A C 1
ATOM 1736 O O . ARG A 1 238 ? 10.444 -8.795 -22.427 1.00 96.69 238 ARG A O 1
ATOM 1743 N N . PHE A 1 239 ? 11.012 -7.191 -20.952 1.00 96.25 239 PHE A N 1
ATOM 1744 C CA . PHE A 1 239 ? 10.777 -6.055 -21.843 1.00 96.25 239 PHE A CA 1
ATOM 1745 C C . PHE A 1 239 ? 12.059 -5.755 -22.614 1.00 96.25 239 PHE A C 1
ATOM 1747 O O . PHE A 1 239 ? 12.917 -4.971 -22.199 1.00 96.25 239 PHE A O 1
ATOM 1754 N N . ASP A 1 240 ? 12.188 -6.456 -23.729 1.00 93.81 240 ASP A N 1
ATOM 1755 C CA . ASP A 1 240 ? 13.372 -6.488 -24.580 1.00 93.81 240 ASP A CA 1
ATOM 1756 C C . ASP A 1 240 ? 13.085 -5.987 -26.013 1.00 93.81 240 ASP A C 1
ATOM 1758 O O . ASP A 1 240 ? 14.013 -5.738 -26.782 1.00 93.81 240 ASP A O 1
ATOM 1762 N N . GLY A 1 241 ? 11.806 -5.772 -26.349 1.00 90.12 241 GLY A N 1
ATOM 1763 C CA . GLY A 1 241 ? 11.350 -5.303 -27.659 1.00 90.12 241 GLY A CA 1
ATOM 1764 C C . GLY A 1 241 ? 11.354 -6.378 -28.752 1.00 90.12 241 GLY A C 1
ATOM 1765 O O . GLY A 1 241 ? 11.230 -6.038 -29.927 1.00 90.12 241 GLY A O 1
ATOM 1766 N N . VAL A 1 242 ? 11.523 -7.662 -28.401 1.00 91.75 242 VAL A N 1
ATOM 1767 C CA . VAL A 1 242 ? 11.543 -8.779 -29.365 1.00 91.75 242 VAL A CA 1
ATOM 1768 C C . VAL A 1 242 ? 10.147 -9.346 -29.598 1.00 91.75 242 VAL A C 1
ATOM 1770 O O . VAL A 1 242 ? 9.731 -9.490 -30.743 1.00 91.75 242 VAL A O 1
ATOM 1773 N N . ARG A 1 243 ? 9.423 -9.690 -28.525 1.00 92.69 243 ARG A N 1
ATOM 1774 C CA . ARG A 1 243 ? 8.081 -10.303 -28.625 1.00 92.69 243 ARG A CA 1
ATOM 1775 C C . ARG A 1 243 ? 6.959 -9.267 -28.656 1.00 92.69 243 ARG A C 1
ATOM 1777 O O . ARG A 1 243 ? 5.957 -9.463 -29.332 1.00 92.69 243 ARG A O 1
ATOM 1784 N N . TYR A 1 244 ? 7.108 -8.204 -27.873 1.00 93.56 244 TYR A N 1
ATOM 1785 C CA . TYR A 1 244 ? 6.111 -7.156 -27.671 1.00 93.56 244 TYR A CA 1
ATOM 1786 C C . TYR A 1 244 ? 6.772 -5.930 -27.035 1.00 93.56 244 TYR A C 1
ATOM 1788 O O . TYR A 1 244 ? 7.939 -5.966 -26.635 1.00 93.56 244 TYR A O 1
ATOM 1796 N N . GLY A 1 245 ? 6.000 -4.853 -26.887 1.00 86.56 245 GLY A N 1
ATOM 1797 C CA . GLY A 1 245 ? 6.523 -3.593 -26.376 1.00 86.56 245 GLY A CA 1
ATOM 1798 C C . GLY A 1 245 ? 7.423 -2.923 -27.407 1.00 86.56 245 GLY A C 1
ATOM 1799 O O . GLY A 1 245 ? 7.417 -3.279 -28.586 1.00 86.56 245 GLY A O 1
ATOM 1800 N N . GLN A 1 246 ? 8.139 -1.881 -27.003 1.00 76.44 246 GLN A N 1
ATOM 1801 C CA . GLN A 1 246 ? 8.699 -0.996 -28.012 1.00 76.44 246 GLN A CA 1
ATOM 1802 C C . GLN A 1 246 ? 9.969 -1.571 -28.607 1.00 76.44 246 GLN A C 1
ATOM 1804 O O . GLN A 1 246 ? 10.855 -1.975 -27.873 1.00 76.44 246 GLN A O 1
ATOM 1809 N N . ARG A 1 247 ? 9.994 -1.592 -29.941 1.00 69.12 247 ARG A N 1
ATOM 1810 C CA . ARG A 1 247 ? 11.157 -1.419 -30.805 1.00 69.12 247 ARG A CA 1
ATOM 1811 C C . ARG A 1 247 ? 10.636 -0.947 -32.167 1.00 69.12 247 ARG A C 1
ATOM 1813 O O . ARG A 1 247 ? 9.981 -1.717 -32.861 1.00 69.12 247 ARG A O 1
ATOM 1820 N N . ARG A 1 248 ? 10.918 0.288 -32.597 1.00 60.03 248 ARG A N 1
ATOM 1821 C CA . ARG A 1 248 ? 10.942 0.630 -34.034 1.00 60.03 248 ARG A CA 1
ATOM 1822 C C . ARG A 1 248 ? 12.089 1.581 -34.335 1.00 60.03 248 ARG A C 1
ATOM 1824 O O . ARG A 1 248 ? 12.208 2.648 -33.744 1.00 60.03 248 ARG A O 1
ATOM 1831 N N . TYR A 1 249 ? 12.911 1.158 -35.284 1.00 60.41 249 TYR A N 1
ATOM 1832 C CA . TYR A 1 249 ? 14.020 1.916 -35.837 1.00 60.41 249 TYR A CA 1
ATOM 1833 C C . TYR A 1 249 ? 13.674 2.187 -37.305 1.00 60.41 249 TYR A C 1
ATOM 1835 O O . TYR A 1 249 ? 13.690 1.235 -38.071 1.00 60.41 249 TYR A O 1
ATOM 1843 N N . ASN A 1 250 ? 13.234 3.424 -37.602 1.00 49.50 250 ASN A N 1
ATOM 1844 C CA . ASN A 1 250 ? 13.323 4.219 -38.847 1.00 49.50 250 ASN A CA 1
ATOM 1845 C C . ASN A 1 250 ? 12.944 5.677 -38.501 1.00 49.50 250 ASN A C 1
ATOM 1847 O O . ASN A 1 250 ? 12.067 5.890 -37.661 1.00 49.50 250 ASN A O 1
ATOM 1851 N N . GLY A 1 251 ? 13.624 6.647 -39.126 1.00 51.28 251 GLY A N 1
ATOM 1852 C CA . GLY A 1 251 ? 13.411 8.088 -38.959 1.00 51.28 251 GLY A CA 1
ATOM 1853 C C . GLY A 1 251 ? 12.049 8.571 -39.463 1.00 51.28 251 GLY A C 1
ATOM 1854 O O . GLY A 1 251 ? 11.256 7.799 -40.003 1.00 51.28 251 GLY A O 1
ATOM 1855 N N . SER A 1 252 ? 11.784 9.860 -39.252 1.00 41.91 252 SER A N 1
ATOM 1856 C CA . SER A 1 252 ? 10.653 10.629 -39.785 1.00 41.91 252 SER A CA 1
ATOM 1857 C C . SER A 1 252 ? 10.201 10.113 -41.156 1.00 41.91 252 SER A C 1
ATOM 1859 O O . SER A 1 252 ? 11.047 9.820 -42.002 1.00 41.91 252 SER A O 1
ATOM 1861 N N . ALA A 1 253 ? 8.885 9.993 -41.371 1.00 44.69 253 ALA A N 1
ATOM 1862 C CA . ALA A 1 253 ? 8.293 9.476 -42.606 1.00 44.69 253 ALA A CA 1
ATOM 1863 C C . ALA A 1 253 ? 9.069 9.933 -43.863 1.00 44.69 253 ALA A C 1
ATOM 1865 O O . ALA A 1 253 ? 9.054 11.112 -44.202 1.00 44.69 253 ALA A O 1
ATOM 1866 N N . GLY A 1 254 ? 9.769 8.998 -44.524 1.00 50.19 254 GLY A N 1
ATOM 1867 C CA . GLY A 1 254 ? 10.497 9.249 -45.776 1.00 50.19 254 GLY A CA 1
ATOM 1868 C C . GLY A 1 254 ? 12.023 9.077 -45.761 1.00 50.19 254 GLY A C 1
ATOM 1869 O O . GLY A 1 254 ? 12.617 9.173 -46.831 1.00 50.19 254 GLY A O 1
ATOM 1870 N N . GLN A 1 255 ? 12.676 8.788 -44.628 1.00 47.81 255 GLN A N 1
ATOM 1871 C CA . GLN A 1 255 ? 14.125 8.509 -44.598 1.00 47.81 255 GLN A CA 1
ATOM 1872 C C . GLN A 1 255 ? 14.429 7.027 -44.335 1.00 47.81 255 GLN A C 1
ATOM 1874 O O . GLN A 1 255 ? 13.867 6.413 -43.424 1.00 47.81 255 GLN A O 1
ATOM 1879 N N . ALA A 1 256 ? 15.333 6.451 -45.138 1.00 50.84 256 ALA A N 1
ATOM 1880 C CA . ALA A 1 256 ? 15.920 5.146 -44.845 1.00 50.84 256 ALA A CA 1
ATOM 1881 C C . ALA A 1 256 ? 16.650 5.222 -43.489 1.00 50.84 256 ALA A C 1
ATOM 1883 O O . ALA A 1 256 ? 17.295 6.236 -43.221 1.00 50.84 256 ALA A O 1
ATOM 1884 N N . PRO A 1 257 ? 16.539 4.204 -42.618 1.00 57.38 257 PRO A N 1
ATOM 1885 C CA . PRO A 1 257 ? 17.253 4.212 -41.348 1.00 57.38 257 PRO A CA 1
ATOM 1886 C C . PRO A 1 257 ? 18.752 4.306 -41.598 1.00 57.38 257 PRO A C 1
ATOM 1888 O O . PRO A 1 257 ? 19.298 3.525 -42.379 1.00 57.38 257 PRO A O 1
ATOM 1891 N N . GLU A 1 258 ? 19.428 5.193 -40.876 1.00 57.56 258 GLU A N 1
ATOM 1892 C CA . GLU A 1 258 ? 20.859 5.023 -40.665 1.00 57.56 258 GLU A CA 1
ATOM 1893 C C . GLU A 1 258 ? 21.081 3.688 -39.943 1.00 57.56 258 GLU A C 1
ATOM 1895 O O . GLU A 1 258 ? 20.391 3.359 -38.969 1.00 57.56 258 GLU A O 1
ATOM 1900 N N . ALA A 1 259 ? 22.002 2.878 -40.468 1.00 63.53 259 ALA A N 1
ATOM 1901 C CA . ALA A 1 259 ? 22.379 1.632 -39.824 1.00 63.53 259 ALA A CA 1
ATOM 1902 C C . ALA A 1 259 ? 22.950 1.955 -38.429 1.00 63.53 259 ALA A C 1
ATOM 1904 O O . ALA A 1 259 ? 23.789 2.850 -38.321 1.00 63.53 259 ALA A O 1
ATOM 1905 N N . PRO A 1 260 ? 22.504 1.273 -37.357 1.00 69.19 260 PRO A N 1
ATOM 1906 C CA . PRO A 1 260 ? 23.030 1.533 -36.023 1.00 69.19 260 PRO A CA 1
ATOM 1907 C C . PRO A 1 260 ? 24.537 1.258 -35.979 1.00 69.19 260 PRO A C 1
ATOM 1909 O O . PRO A 1 260 ? 24.988 0.278 -36.567 1.00 69.19 260 PRO A O 1
ATOM 1912 N N . GLU A 1 261 ? 25.284 2.076 -35.228 1.00 73.31 261 GLU A N 1
ATOM 1913 C CA . GLU A 1 261 ? 26.745 1.945 -35.071 1.00 73.31 261 GLU A CA 1
ATOM 1914 C C . GLU A 1 261 ? 27.172 0.534 -34.634 1.00 73.31 261 GLU A C 1
ATOM 1916 O O . GLU A 1 261 ? 28.138 -0.011 -35.161 1.00 73.31 261 GLU A O 1
ATOM 1921 N N . ASP A 1 262 ? 26.412 -0.082 -33.718 1.00 82.12 262 ASP A N 1
ATOM 1922 C CA . ASP A 1 262 ? 26.553 -1.495 -33.354 1.00 82.12 262 ASP A CA 1
ATOM 1923 C C . ASP A 1 262 ? 25.274 -2.289 -33.714 1.00 82.12 262 ASP A C 1
ATOM 1925 O O . ASP A 1 262 ? 24.222 -2.113 -33.069 1.00 82.12 262 ASP A O 1
ATOM 1929 N N . PRO A 1 263 ? 25.326 -3.172 -34.730 1.00 82.00 263 PRO A N 1
ATOM 1930 C CA . PRO A 1 263 ? 24.207 -4.022 -35.123 1.00 82.00 263 PRO A CA 1
ATOM 1931 C C . PRO A 1 263 ? 24.015 -5.251 -34.213 1.00 82.00 263 PRO A C 1
ATOM 1933 O O . PRO A 1 263 ? 23.101 -6.040 -34.467 1.00 82.00 263 PRO A O 1
ATOM 1936 N N . SER A 1 264 ? 24.831 -5.438 -33.168 1.00 90.44 264 SER A N 1
ATOM 1937 C CA . SER A 1 264 ? 24.742 -6.582 -32.257 1.00 90.44 264 SER A CA 1
ATOM 1938 C C . SER A 1 264 ? 23.385 -6.682 -31.548 1.00 90.44 264 SER A C 1
ATOM 1940 O O . SER A 1 264 ? 22.695 -5.690 -31.277 1.00 90.44 264 SER A O 1
ATOM 1942 N N . LEU A 1 265 ? 22.993 -7.915 -31.209 1.00 90.44 265 LEU A N 1
ATOM 1943 C CA . LEU A 1 265 ? 21.776 -8.178 -30.436 1.00 90.44 265 LEU A CA 1
ATOM 1944 C C . LEU A 1 265 ? 21.867 -7.563 -29.027 1.00 90.44 265 LEU A C 1
ATOM 1946 O O . LEU A 1 265 ? 20.879 -7.057 -28.500 1.00 90.44 265 LEU A O 1
ATOM 1950 N N . GLN A 1 266 ? 23.060 -7.558 -28.438 1.00 92.88 266 GLN A N 1
ATOM 1951 C CA . GLN A 1 266 ? 23.343 -6.942 -27.147 1.00 92.88 266 GLN A CA 1
ATOM 1952 C C . GLN A 1 266 ? 23.082 -5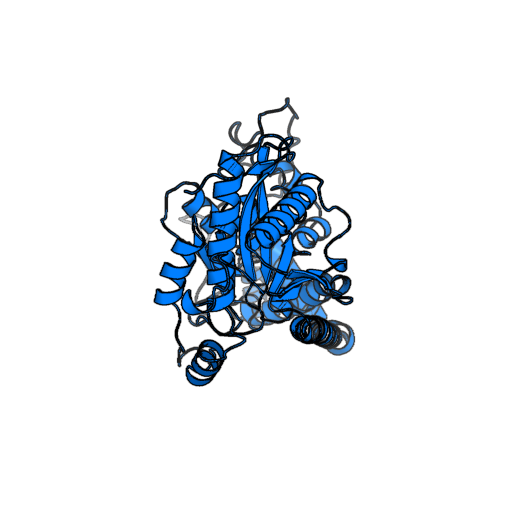.432 -27.195 1.00 92.88 266 GLN A C 1
ATOM 1954 O O . GLN A 1 266 ? 22.336 -4.911 -26.362 1.00 92.88 266 GLN A O 1
ATOM 1959 N N . ALA A 1 267 ? 23.611 -4.735 -28.206 1.00 90.06 267 ALA A N 1
ATOM 1960 C CA . ALA A 1 267 ? 23.363 -3.308 -28.383 1.00 90.06 267 ALA A CA 1
ATOM 1961 C C . ALA A 1 267 ? 21.897 -3.011 -28.715 1.00 90.06 267 ALA A C 1
ATOM 1963 O O . ALA A 1 267 ? 21.358 -1.990 -28.289 1.00 90.06 267 ALA A O 1
ATOM 1964 N N . ALA A 1 268 ? 21.217 -3.912 -29.425 1.00 88.50 268 ALA A N 1
ATOM 1965 C CA . ALA A 1 268 ? 19.783 -3.815 -29.648 1.00 88.50 268 ALA A CA 1
ATOM 1966 C C . ALA A 1 268 ? 18.975 -3.845 -28.340 1.00 88.50 268 ALA A C 1
ATOM 1968 O O . ALA A 1 268 ? 18.124 -2.975 -28.156 1.00 88.50 268 ALA A O 1
ATOM 1969 N N . TYR A 1 269 ? 19.251 -4.788 -27.432 1.00 92.81 269 TYR A N 1
ATOM 1970 C CA . TYR A 1 269 ? 18.592 -4.843 -26.122 1.00 92.81 269 TYR A CA 1
ATOM 1971 C C . TYR A 1 269 ? 18.884 -3.603 -25.281 1.00 92.81 269 TYR A C 1
ATOM 1973 O O . TYR A 1 269 ? 17.956 -3.001 -24.737 1.00 92.81 269 TYR A O 1
ATOM 1981 N N . ALA A 1 270 ? 20.157 -3.206 -25.205 1.00 92.44 270 ALA A N 1
ATOM 1982 C CA . ALA A 1 270 ? 20.584 -2.044 -24.438 1.00 92.44 270 ALA A CA 1
ATOM 1983 C C . ALA A 1 270 ? 19.894 -0.770 -24.938 1.00 92.44 270 ALA A C 1
ATOM 1985 O O . ALA A 1 270 ? 19.178 -0.130 -24.172 1.00 92.44 270 ALA A O 1
ATOM 1986 N N . ARG A 1 271 ? 19.997 -0.451 -26.239 1.00 90.06 271 ARG A N 1
ATOM 1987 C CA . ARG A 1 271 ? 19.354 0.744 -26.812 1.00 90.06 271 ARG A CA 1
ATOM 1988 C C . ARG A 1 271 ? 17.853 0.762 -26.574 1.00 90.06 271 ARG A C 1
ATOM 1990 O O . ARG A 1 271 ? 17.300 1.816 -26.277 1.00 90.06 271 ARG A O 1
ATOM 1997 N N . ASN A 1 272 ? 17.197 -0.384 -26.725 1.00 90.44 272 ASN A N 1
ATOM 1998 C CA . ASN A 1 272 ? 15.758 -0.462 -26.565 1.00 90.44 272 ASN A CA 1
ATOM 1999 C C . ASN A 1 272 ? 15.327 -0.125 -25.133 1.00 90.44 272 ASN A C 1
ATOM 2001 O O . ASN A 1 272 ? 14.458 0.716 -24.918 1.00 90.44 272 ASN A O 1
ATOM 2005 N N . ARG A 1 273 ? 15.986 -0.738 -24.147 1.00 94.50 273 ARG A N 1
ATOM 2006 C CA . ARG A 1 273 ? 15.695 -0.529 -22.725 1.00 94.50 273 ARG A CA 1
ATOM 2007 C C . ARG A 1 273 ? 16.085 0.877 -22.268 1.00 94.50 273 ARG A C 1
ATOM 2009 O O . ARG A 1 273 ? 15.293 1.526 -21.597 1.00 94.50 273 ARG A O 1
ATOM 2016 N N . THR A 1 274 ? 17.249 1.377 -22.683 1.00 93.06 274 THR A N 1
ATOM 2017 C CA . THR A 1 274 ? 17.724 2.730 -22.347 1.00 93.06 274 THR A CA 1
ATOM 2018 C C . THR A 1 274 ? 16.833 3.825 -22.925 1.00 93.06 274 THR A C 1
ATOM 2020 O O . THR A 1 274 ? 16.636 4.850 -22.284 1.00 93.06 274 THR A O 1
ATOM 2023 N N . ARG A 1 275 ? 16.285 3.632 -24.130 1.00 90.44 275 ARG A N 1
ATOM 2024 C CA . ARG A 1 275 ? 15.429 4.640 -24.767 1.00 90.44 275 ARG A CA 1
ATOM 2025 C C . ARG A 1 275 ? 14.033 4.710 -24.153 1.00 90.44 275 ARG A C 1
ATOM 2027 O O . ARG A 1 275 ? 13.426 5.777 -24.177 1.00 90.44 275 ARG A O 1
ATOM 2034 N N . HIS A 1 276 ? 13.505 3.576 -23.698 1.00 92.38 276 HIS A N 1
ATOM 2035 C CA . HIS A 1 276 ? 12.074 3.445 -23.430 1.00 92.38 276 HIS A CA 1
ATOM 2036 C C . HIS A 1 276 ? 11.704 3.296 -21.958 1.00 92.38 276 HIS A C 1
ATOM 2038 O O . HIS A 1 276 ? 10.549 3.547 -21.636 1.00 92.38 276 HIS A O 1
ATOM 2044 N N . PHE A 1 277 ? 12.642 2.946 -21.076 1.00 95.81 277 PHE A N 1
ATOM 2045 C CA . PHE A 1 277 ? 12.419 3.101 -19.641 1.00 95.81 277 PHE A CA 1
ATOM 2046 C C . PHE A 1 277 ? 12.732 4.524 -19.195 1.00 95.81 277 PHE A C 1
ATOM 2048 O O . PHE A 1 277 ? 13.755 5.083 -19.590 1.00 95.81 277 PHE A O 1
ATOM 2055 N N . GLY A 1 278 ? 11.912 5.093 -18.322 1.00 95.19 278 GLY A N 1
ATOM 2056 C CA . GLY A 1 278 ? 12.203 6.350 -17.643 1.00 95.19 278 GLY A CA 1
ATOM 2057 C C . GLY A 1 278 ? 13.323 6.226 -16.609 1.00 95.19 278 GLY A C 1
ATOM 2058 O O . GLY A 1 278 ? 13.778 5.137 -16.245 1.00 95.19 278 GLY A O 1
ATOM 2059 N N . CYS A 1 279 ? 13.792 7.374 -16.120 1.00 94.00 279 CYS A N 1
ATOM 2060 C CA . CYS A 1 279 ? 14.974 7.455 -15.261 1.00 94.00 279 CYS A CA 1
ATOM 2061 C C . CYS A 1 279 ? 14.805 6.728 -13.917 1.00 94.00 279 CYS A C 1
ATOM 2063 O O . CYS A 1 279 ? 15.757 6.111 -13.437 1.00 94.00 279 CYS A O 1
ATOM 2065 N N . GLU A 1 280 ? 13.608 6.759 -13.326 1.00 95.38 280 GLU A N 1
ATOM 2066 C CA . GLU A 1 280 ? 13.318 6.048 -12.080 1.00 95.38 280 GLU A CA 1
ATOM 2067 C C . GLU A 1 280 ? 13.358 4.534 -12.292 1.00 95.38 280 GLU A C 1
ATOM 2069 O O . GLU A 1 280 ? 14.051 3.828 -11.560 1.00 95.38 280 GLU A O 1
ATOM 2074 N N . VAL A 1 281 ? 12.728 4.035 -13.359 1.00 97.69 281 VAL A N 1
ATOM 2075 C CA . VAL A 1 281 ? 12.766 2.610 -13.701 1.00 97.69 281 VAL A CA 1
ATOM 2076 C C . VAL A 1 281 ? 14.203 2.160 -13.955 1.00 97.69 281 VAL A C 1
ATOM 2078 O O . VAL A 1 281 ? 14.657 1.194 -13.346 1.00 97.69 281 VAL A O 1
ATOM 2081 N N . GLN A 1 282 ? 14.973 2.887 -14.768 1.00 97.44 282 GLN A N 1
ATOM 2082 C CA . GLN A 1 282 ? 16.381 2.556 -15.018 1.00 97.44 282 GLN A CA 1
ATOM 2083 C C . GLN A 1 282 ? 17.212 2.522 -13.728 1.00 97.44 282 GLN A C 1
ATOM 2085 O O . GLN A 1 282 ? 17.966 1.572 -13.511 1.00 97.44 282 GLN A O 1
ATOM 2090 N N . ARG A 1 283 ? 17.042 3.507 -12.837 1.00 96.44 283 ARG A N 1
ATOM 2091 C CA . ARG A 1 283 ? 17.721 3.557 -11.533 1.00 96.44 283 ARG A CA 1
ATOM 2092 C C . ARG A 1 283 ? 17.421 2.313 -10.699 1.00 96.44 283 ARG A C 1
ATOM 2094 O O . ARG A 1 283 ? 18.343 1.704 -10.160 1.00 96.44 283 ARG A O 1
ATOM 2101 N N . ARG A 1 284 ? 16.152 1.907 -10.620 1.00 97.56 284 ARG A N 1
ATOM 2102 C CA . ARG A 1 284 ? 15.719 0.711 -9.880 1.00 97.56 284 ARG A CA 1
ATOM 2103 C C . ARG A 1 284 ? 16.295 -0.564 -10.482 1.00 97.56 284 ARG A C 1
ATOM 2105 O O . ARG A 1 284 ? 16.803 -1.402 -9.746 1.00 97.56 284 ARG A O 1
ATOM 2112 N N . LEU A 1 285 ? 16.290 -0.696 -11.807 1.00 98.06 285 LEU A N 1
ATOM 2113 C CA . LEU A 1 285 ? 16.860 -1.862 -12.484 1.00 98.06 285 LEU A CA 1
ATOM 2114 C C . LEU A 1 285 ? 18.370 -1.988 -12.233 1.00 98.06 285 LEU A C 1
ATOM 2116 O O . LEU A 1 285 ? 18.848 -3.094 -11.982 1.00 98.06 285 LEU A O 1
ATOM 2120 N N . LEU A 1 286 ? 19.111 -0.875 -12.253 1.00 97.19 286 LEU A N 1
ATOM 2121 C CA . LEU A 1 286 ? 20.547 -0.859 -11.954 1.00 97.19 286 LEU A CA 1
ATOM 2122 C C . LEU A 1 286 ? 20.831 -1.259 -10.500 1.00 97.19 286 LEU A C 1
ATOM 2124 O O . LEU A 1 286 ? 21.635 -2.159 -10.266 1.00 97.19 286 LEU A O 1
ATOM 2128 N N . LEU A 1 287 ? 20.136 -0.644 -9.536 1.00 96.12 287 LEU A N 1
ATOM 2129 C CA . LEU A 1 287 ? 20.281 -0.968 -8.111 1.00 96.12 287 LEU A CA 1
ATOM 2130 C C . LEU A 1 287 ? 19.910 -2.424 -7.815 1.00 96.12 287 LEU A C 1
ATOM 2132 O O . LEU A 1 287 ? 20.609 -3.098 -7.066 1.00 96.12 287 LEU A O 1
ATOM 2136 N N . GLY A 1 288 ? 18.838 -2.921 -8.430 1.00 97.56 288 GLY A N 1
ATOM 2137 C CA . GLY A 1 288 ? 18.403 -4.303 -8.287 1.00 97.56 288 GLY A CA 1
ATOM 2138 C C . GLY A 1 288 ? 19.394 -5.309 -8.854 1.00 97.56 288 GLY A C 1
ATOM 2139 O O . GLY A 1 288 ? 19.724 -6.287 -8.189 1.00 97.56 288 GLY A O 1
ATOM 2140 N N . THR A 1 289 ? 19.920 -5.037 -10.052 1.00 97.62 289 THR A N 1
ATOM 2141 C CA . THR A 1 289 ? 20.937 -5.892 -10.683 1.00 97.62 289 THR A CA 1
ATOM 2142 C C . THR A 1 289 ? 22.207 -5.939 -9.832 1.00 97.62 289 THR A C 1
ATOM 2144 O O . THR A 1 289 ? 22.774 -7.010 -9.645 1.00 97.62 289 THR A O 1
ATOM 2147 N N . TYR A 1 290 ? 22.621 -4.798 -9.269 1.00 97.44 290 TYR A N 1
ATOM 2148 C CA . TYR A 1 290 ? 23.742 -4.727 -8.331 1.00 97.44 290 TYR A CA 1
ATOM 2149 C C . TYR A 1 290 ? 23.471 -5.512 -7.040 1.00 97.44 290 TYR A C 1
ATOM 2151 O O . TYR A 1 290 ? 24.304 -6.294 -6.601 1.00 97.44 290 TYR A O 1
ATOM 2159 N N . ALA A 1 291 ? 22.285 -5.371 -6.444 1.00 96.69 291 ALA A N 1
ATOM 2160 C CA . ALA A 1 291 ? 21.929 -6.101 -5.227 1.00 96.69 291 ALA A CA 1
ATOM 2161 C C . ALA A 1 291 ? 21.863 -7.628 -5.423 1.00 96.69 291 ALA A C 1
ATOM 2163 O O . ALA A 1 291 ? 21.884 -8.360 -4.437 1.00 96.69 291 ALA A O 1
ATOM 2164 N N . LEU A 1 292 ? 21.772 -8.103 -6.670 1.00 96.44 292 LEU A N 1
ATOM 2165 C CA . LEU A 1 292 ? 21.756 -9.520 -7.040 1.00 96.44 292 LEU A CA 1
ATOM 2166 C C . LEU A 1 292 ? 23.080 -10.016 -7.646 1.00 96.44 292 LEU A C 1
ATOM 2168 O O . LEU A 1 292 ? 23.171 -11.194 -7.996 1.00 96.44 292 LEU A O 1
ATOM 2172 N N . SER A 1 293 ? 24.102 -9.166 -7.798 1.00 94.38 293 SER A N 1
ATOM 2173 C CA . SER A 1 293 ? 25.369 -9.580 -8.405 1.00 94.38 293 SER A CA 1
ATOM 2174 C C . SER A 1 293 ? 26.223 -10.412 -7.451 1.00 94.38 293 SER A C 1
ATOM 2176 O O . SER A 1 293 ? 26.213 -10.178 -6.246 1.00 94.38 293 SER A O 1
ATOM 2178 N N . GLY A 1 294 ? 26.981 -11.360 -8.021 1.00 90.75 294 GLY A N 1
ATOM 2179 C CA . GLY A 1 294 ? 28.069 -12.123 -7.391 1.00 90.75 294 GLY A CA 1
ATOM 2180 C C . GLY A 1 294 ? 28.019 -12.218 -5.863 1.00 90.75 294 GLY A C 1
ATOM 2181 O O . GLY A 1 294 ? 27.189 -12.927 -5.301 1.00 90.75 294 GLY A O 1
ATOM 2182 N N . GLU A 1 295 ? 28.932 -11.507 -5.203 1.00 86.06 295 GLU A N 1
ATOM 2183 C CA . GLU A 1 295 ? 29.075 -11.495 -3.741 1.00 86.06 295 GLU A CA 1
ATOM 2184 C C . GLU A 1 295 ? 28.046 -10.580 -3.044 1.00 86.06 295 GLU A C 1
ATOM 2186 O O . GLU A 1 295 ? 27.662 -10.831 -1.900 1.00 86.06 295 GLU A O 1
ATOM 2191 N N . GLN A 1 296 ? 27.522 -9.567 -3.746 1.00 93.19 296 GLN A N 1
ATOM 2192 C CA . GLN A 1 296 ? 26.593 -8.568 -3.202 1.00 93.19 296 GLN A CA 1
ATOM 2193 C C . GLN A 1 296 ? 25.238 -9.170 -2.805 1.00 93.19 296 GLN A C 1
ATOM 2195 O O . GLN A 1 296 ? 24.596 -8.667 -1.882 1.00 93.19 296 GLN A O 1
ATOM 2200 N N . ILE A 1 297 ? 24.800 -10.268 -3.434 1.00 95.62 297 ILE A N 1
ATOM 2201 C CA . ILE A 1 297 ? 23.511 -10.907 -3.112 1.00 95.62 297 ILE A CA 1
ATOM 2202 C C . ILE A 1 297 ? 23.392 -11.296 -1.634 1.00 95.62 297 ILE A C 1
ATOM 2204 O O . ILE A 1 297 ? 22.333 -11.124 -1.021 1.00 95.62 297 ILE A O 1
ATOM 2208 N N . ALA A 1 298 ? 24.485 -11.770 -1.032 1.00 94.06 298 ALA A N 1
ATOM 2209 C CA . ALA A 1 298 ? 24.510 -12.160 0.371 1.00 94.06 298 ALA A CA 1
ATOM 2210 C C . ALA A 1 298 ? 24.531 -10.953 1.321 1.00 94.06 298 ALA A C 1
ATOM 2212 O O . ALA A 1 298 ? 23.981 -11.032 2.425 1.00 94.06 298 ALA A O 1
ATOM 2213 N N . GLU A 1 299 ? 25.143 -9.850 0.891 1.00 94.06 299 GLU A N 1
ATOM 2214 C CA . GLU A 1 299 ? 25.305 -8.618 1.667 1.00 94.06 299 GLU A CA 1
ATOM 2215 C C . GLU A 1 299 ? 24.049 -7.745 1.646 1.00 94.06 299 GLU A C 1
ATOM 2217 O O . GLU A 1 299 ? 23.676 -7.181 2.673 1.00 94.06 299 GLU A O 1
ATOM 2222 N N . TYR A 1 300 ? 23.364 -7.675 0.505 1.00 97.12 300 TYR A N 1
ATOM 2223 C CA . TYR A 1 300 ? 22.195 -6.821 0.314 1.00 97.12 300 TYR A CA 1
ATOM 2224 C C . TYR A 1 300 ? 20.904 -7.635 0.318 1.00 97.12 300 TYR A C 1
ATOM 2226 O O . TYR A 1 300 ? 20.125 -7.549 1.269 1.00 97.12 300 TYR A O 1
ATOM 2234 N N . PHE A 1 301 ? 20.661 -8.448 -0.715 1.00 97.88 301 PHE A N 1
ATOM 2235 C CA . PHE A 1 301 ? 19.357 -9.090 -0.904 1.00 97.88 301 PHE A CA 1
ATOM 2236 C C . PHE A 1 301 ? 19.015 -10.082 0.217 1.00 97.88 301 PHE A C 1
ATOM 2238 O O . PHE A 1 301 ? 17.933 -10.002 0.802 1.00 97.88 301 PHE A O 1
ATOM 2245 N N . HIS A 1 302 ? 19.940 -10.967 0.602 1.00 97.94 302 HIS A N 1
ATOM 2246 C CA . HIS A 1 302 ? 19.707 -11.907 1.706 1.00 97.94 302 HIS A CA 1
ATOM 2247 C C . HIS A 1 302 ? 19.522 -11.198 3.055 1.00 97.94 302 HIS A C 1
ATOM 2249 O O . HIS A 1 302 ? 18.705 -11.639 3.865 1.00 97.94 302 HIS A O 1
ATOM 2255 N N . GLN A 1 303 ? 20.243 -10.102 3.318 1.00 98.06 303 GLN A N 1
ATOM 2256 C CA . GLN A 1 303 ? 20.050 -9.331 4.552 1.00 98.06 303 GLN A CA 1
ATOM 2257 C C . GLN A 1 303 ? 18.698 -8.621 4.559 1.00 98.06 303 GLN A C 1
ATOM 2259 O O . GLN A 1 303 ? 17.992 -8.667 5.565 1.00 98.06 303 GLN A O 1
ATOM 2264 N N . ALA A 1 304 ? 18.282 -8.045 3.432 1.00 98.50 304 ALA A N 1
ATOM 2265 C CA . ALA A 1 304 ? 16.972 -7.422 3.307 1.00 98.50 304 ALA A CA 1
ATOM 2266 C C . ALA A 1 304 ? 15.833 -8.433 3.533 1.00 98.50 304 ALA A C 1
ATOM 2268 O O . ALA A 1 304 ? 14.878 -8.119 4.241 1.00 98.50 304 ALA A O 1
ATOM 2269 N N . GLN A 1 305 ? 15.958 -9.669 3.034 1.00 98.62 305 GLN A N 1
ATOM 2270 C CA . GLN A 1 305 ? 14.992 -10.743 3.310 1.00 98.62 305 GLN A CA 1
ATOM 2271 C C . GLN A 1 305 ? 14.939 -11.121 4.803 1.00 98.62 305 GLN A C 1
ATOM 2273 O O . GLN A 1 305 ? 13.857 -11.349 5.346 1.00 98.62 305 GLN A O 1
ATOM 2278 N N . LYS A 1 306 ? 16.079 -11.128 5.509 1.00 98.62 306 LYS A N 1
ATOM 2279 C CA . LYS A 1 306 ? 16.101 -11.326 6.973 1.00 98.62 306 LYS A CA 1
ATOM 2280 C C . LYS A 1 306 ? 15.412 -10.178 7.708 1.00 98.62 306 LYS A C 1
ATOM 2282 O O . LYS A 1 306 ? 14.621 -10.426 8.611 1.00 98.62 306 LYS A O 1
ATOM 2287 N N . VAL A 1 307 ? 15.653 -8.931 7.302 1.00 98.69 307 VAL A N 1
ATOM 2288 C CA . VAL A 1 307 ? 14.959 -7.765 7.872 1.00 98.69 307 VAL A CA 1
ATOM 2289 C C . VAL A 1 307 ? 13.455 -7.844 7.609 1.00 98.69 307 VAL A C 1
ATOM 2291 O O . VAL A 1 307 ? 12.675 -7.626 8.531 1.00 98.69 307 VAL A O 1
ATOM 2294 N N . ARG A 1 308 ? 13.028 -8.232 6.400 1.00 98.81 308 ARG A N 1
ATOM 2295 C CA . ARG A 1 308 ? 11.613 -8.489 6.085 1.00 98.81 308 ARG A CA 1
ATOM 2296 C C . ARG A 1 308 ? 11.001 -9.503 7.052 1.00 98.81 308 ARG A C 1
ATOM 2298 O O . ARG A 1 308 ? 9.887 -9.288 7.525 1.00 98.81 308 ARG A O 1
ATOM 2305 N N . ARG A 1 309 ? 11.725 -10.580 7.377 1.00 98.75 309 ARG A N 1
ATOM 2306 C CA . ARG A 1 309 ? 11.273 -11.572 8.359 1.00 98.75 309 ARG A CA 1
ATOM 2307 C C . ARG A 1 309 ? 11.114 -10.968 9.756 1.00 98.75 309 ARG A C 1
ATOM 2309 O O . ARG A 1 309 ? 10.079 -11.193 10.371 1.00 98.75 309 ARG A O 1
ATOM 2316 N N . LEU A 1 310 ? 12.079 -10.173 10.221 1.00 98.81 310 LEU A N 1
ATOM 2317 C CA . LEU A 1 310 ? 11.994 -9.486 11.518 1.00 98.81 310 LEU A CA 1
ATOM 2318 C C . LEU A 1 310 ? 10.797 -8.523 11.584 1.00 98.81 310 LEU A C 1
ATOM 2320 O O . LEU A 1 310 ? 10.075 -8.506 12.575 1.00 98.81 310 LEU A O 1
ATOM 2324 N N . VAL A 1 311 ? 10.529 -7.781 10.504 1.00 98.75 311 VAL A N 1
ATOM 2325 C CA . VAL A 1 311 ? 9.341 -6.915 10.397 1.00 98.75 311 VAL A CA 1
ATOM 2326 C C . VAL A 1 311 ? 8.050 -7.736 10.500 1.00 98.75 311 VAL A C 1
ATOM 2328 O O . VAL A 1 311 ? 7.144 -7.361 11.238 1.00 98.75 311 VAL A O 1
ATOM 2331 N N . ALA A 1 312 ? 7.956 -8.873 9.806 1.00 98.75 312 ALA A N 1
ATOM 2332 C CA . ALA A 1 312 ? 6.791 -9.756 9.902 1.00 98.75 312 ALA A CA 1
ATOM 2333 C C . ALA A 1 312 ? 6.610 -10.362 11.310 1.00 98.75 312 ALA A C 1
ATOM 2335 O O . ALA A 1 312 ? 5.481 -10.526 11.781 1.00 98.75 312 ALA A O 1
ATOM 2336 N N . GLU A 1 313 ? 7.707 -10.684 11.998 1.00 98.69 313 GLU A N 1
ATOM 2337 C CA . GLU A 1 313 ? 7.681 -11.188 13.376 1.00 98.69 313 GLU A CA 1
ATOM 2338 C C . GLU A 1 313 ? 7.198 -10.135 14.375 1.00 98.69 313 GLU A C 1
ATOM 2340 O O . GLU A 1 313 ? 6.459 -10.483 15.294 1.00 98.69 313 GLU A O 1
ATOM 2345 N N . ASP A 1 314 ? 7.550 -8.862 14.184 1.00 98.75 314 ASP A N 1
ATOM 2346 C CA . ASP A 1 314 ? 7.034 -7.766 15.009 1.00 98.75 314 ASP A CA 1
ATOM 2347 C C . ASP A 1 314 ? 5.503 -7.678 14.928 1.00 98.75 314 ASP A C 1
ATOM 2349 O O . ASP A 1 314 ? 4.834 -7.627 15.958 1.00 98.75 314 ASP A O 1
ATOM 2353 N N . PHE A 1 315 ? 4.935 -7.725 13.716 1.00 98.81 315 PHE A N 1
ATOM 2354 C CA . PHE A 1 315 ? 3.479 -7.743 13.540 1.00 98.81 315 PHE A CA 1
ATOM 2355 C C . PHE A 1 315 ? 2.839 -8.975 14.175 1.00 98.81 315 PHE A C 1
ATOM 2357 O O . PHE A 1 315 ? 1.820 -8.852 14.848 1.00 98.81 315 PHE A O 1
ATOM 2364 N N . THR A 1 316 ? 3.443 -10.152 13.983 1.00 98.31 316 THR A N 1
ATOM 2365 C CA . THR A 1 316 ? 2.935 -11.406 14.560 1.00 98.31 316 THR A CA 1
ATOM 2366 C C . THR A 1 316 ? 2.819 -11.293 16.078 1.00 98.31 316 THR A C 1
ATOM 2368 O O . THR A 1 316 ? 1.754 -11.569 16.618 1.00 98.31 316 THR A O 1
ATOM 2371 N N . LYS A 1 317 ? 3.870 -10.798 16.746 1.00 98.44 317 LYS A N 1
ATOM 2372 C CA . LYS A 1 317 ? 3.876 -10.564 18.197 1.00 98.44 317 LYS A CA 1
ATOM 2373 C C . LYS A 1 317 ? 2.844 -9.521 18.612 1.00 98.44 317 LYS A C 1
ATOM 2375 O O . LYS A 1 317 ? 2.105 -9.740 19.560 1.00 98.44 317 LYS A O 1
ATOM 2380 N N . ALA A 1 318 ? 2.737 -8.408 17.884 1.00 98.56 318 ALA A N 1
ATOM 2381 C CA . ALA A 1 318 ? 1.746 -7.382 18.197 1.00 98.56 318 ALA A CA 1
ATOM 2382 C C . ALA A 1 318 ? 0.308 -7.934 18.139 1.00 98.56 318 ALA A C 1
ATOM 2384 O O . ALA A 1 318 ? -0.494 -7.651 19.027 1.00 98.56 318 ALA A O 1
ATOM 2385 N N . PHE A 1 319 ? -0.016 -8.773 17.151 1.00 98.31 319 PHE A N 1
ATOM 2386 C CA . PHE A 1 319 ? -1.340 -9.394 17.033 1.00 98.31 319 PHE A CA 1
ATOM 2387 C C . PHE A 1 319 ? -1.628 -10.480 18.089 1.00 98.31 319 PHE A C 1
ATOM 2389 O O . PHE A 1 319 ? -2.769 -10.931 18.221 1.00 98.31 319 PHE A O 1
ATOM 2396 N N . GLU A 1 320 ? -0.652 -10.888 18.902 1.00 96.81 320 GLU A N 1
ATOM 2397 C CA . GLU A 1 320 ? -0.938 -11.677 20.109 1.00 96.81 320 GLU A CA 1
ATOM 2398 C C . GLU A 1 320 ? -1.726 -10.828 21.124 1.00 96.81 320 GLU A C 1
ATOM 2400 O O . GLU A 1 320 ? -2.688 -11.311 21.730 1.00 96.81 320 GLU A O 1
ATOM 2405 N N . GLU A 1 321 ? -1.391 -9.540 21.227 1.00 96.38 321 GLU A N 1
ATOM 2406 C CA . GLU A 1 321 ? -1.950 -8.591 22.194 1.00 96.38 321 GLU A CA 1
ATOM 2407 C C . GLU A 1 321 ? -3.192 -7.856 21.671 1.00 96.38 321 GLU A C 1
ATOM 2409 O O . GLU A 1 321 ? -4.128 -7.604 22.435 1.00 96.38 321 GLU A O 1
ATOM 2414 N N . VAL A 1 322 ? -3.225 -7.537 20.374 1.00 98.06 322 VAL A N 1
ATOM 2415 C CA . VAL A 1 322 ? -4.284 -6.724 19.754 1.00 98.06 322 VAL A CA 1
ATOM 2416 C C . VAL A 1 322 ? -4.928 -7.418 18.559 1.00 98.06 322 VAL A C 1
ATOM 2418 O O . VAL A 1 322 ? -4.410 -8.398 18.030 1.00 98.06 322 VAL A O 1
ATOM 2421 N N . ASP A 1 323 ? -6.089 -6.934 18.134 1.00 97.00 323 ASP A N 1
ATOM 2422 C CA . ASP A 1 323 ? -6.837 -7.511 17.018 1.00 97.00 323 ASP A CA 1
ATOM 2423 C C . ASP A 1 323 ? -6.559 -6.787 15.695 1.00 97.00 323 ASP A C 1
ATOM 2425 O O . ASP A 1 323 ? -6.573 -7.418 14.640 1.00 97.00 323 ASP A O 1
ATOM 2429 N N . ILE A 1 324 ? -6.266 -5.486 15.756 1.00 98.38 324 ILE A N 1
ATOM 2430 C CA . ILE A 1 324 ? -5.823 -4.658 14.628 1.00 98.38 324 ILE A CA 1
ATOM 2431 C C . ILE A 1 324 ? -4.837 -3.582 15.105 1.00 98.38 324 ILE A C 1
ATOM 2433 O O . ILE A 1 324 ? -4.722 -3.314 16.301 1.00 98.38 324 ILE A O 1
ATOM 2437 N N . LEU A 1 325 ? -4.157 -2.925 14.170 1.00 98.88 325 LEU A N 1
ATOM 2438 C CA . LEU A 1 325 ? -3.293 -1.774 14.426 1.00 98.88 325 LEU A CA 1
ATOM 2439 C C . LEU A 1 325 ? -3.847 -0.516 13.759 1.00 98.88 325 LEU A C 1
ATOM 2441 O O . LEU A 1 325 ? -4.376 -0.592 12.652 1.00 98.88 325 LEU A O 1
ATOM 2445 N N . LEU A 1 326 ? -3.661 0.632 14.409 1.00 98.81 326 LEU A N 1
ATOM 2446 C CA . LEU A 1 326 ? -3.969 1.958 13.879 1.00 98.81 326 LEU A CA 1
ATOM 2447 C C . LEU A 1 326 ? -2.681 2.778 13.747 1.00 98.81 326 LEU A C 1
ATOM 2449 O O . LEU A 1 326 ? -1.983 3.025 14.735 1.00 98.81 326 LEU A O 1
ATOM 2453 N N . THR A 1 327 ? -2.405 3.264 12.540 1.00 98.44 327 THR A N 1
ATOM 2454 C CA . THR A 1 327 ? -1.236 4.092 12.215 1.00 98.44 327 THR A CA 1
ATOM 2455 C C . THR A 1 327 ? -1.638 5.276 11.330 1.00 98.44 327 THR A C 1
ATOM 2457 O O . THR A 1 327 ? -2.726 5.263 10.763 1.00 98.44 327 THR A O 1
ATOM 2460 N N . PRO A 1 328 ? -0.789 6.296 11.123 1.00 97.75 328 PRO A N 1
ATOM 2461 C CA . PRO A 1 328 ? -0.981 7.237 10.019 1.00 97.75 328 PRO A CA 1
ATOM 2462 C C . PRO A 1 328 ? -0.903 6.510 8.665 1.00 97.75 328 PRO A C 1
ATOM 2464 O O . PRO A 1 328 ? -0.178 5.517 8.550 1.00 97.75 328 PRO A O 1
ATOM 2467 N N . ALA A 1 329 ? -1.625 6.989 7.645 1.00 96.81 329 ALA A N 1
ATOM 2468 C CA . ALA A 1 329 ? -1.502 6.467 6.275 1.00 96.81 329 ALA A CA 1
ATOM 2469 C C . ALA A 1 329 ? -0.368 7.139 5.484 1.00 96.81 329 ALA A C 1
ATOM 2471 O O . ALA A 1 329 ? 0.177 6.546 4.558 1.00 96.81 329 ALA A O 1
ATOM 2472 N N . ALA A 1 330 ? 0.002 8.360 5.869 1.00 95.62 330 ALA A N 1
ATOM 2473 C CA . ALA A 1 330 ? 1.093 9.133 5.295 1.00 95.62 330 ALA A CA 1
ATOM 2474 C C . ALA A 1 330 ? 1.734 10.023 6.380 1.00 95.62 330 ALA A C 1
ATOM 2476 O O . ALA A 1 330 ? 1.084 10.309 7.390 1.00 95.62 330 ALA A O 1
ATOM 2477 N N . PRO A 1 331 ? 2.990 10.476 6.205 1.00 94.19 331 PRO A N 1
ATOM 2478 C CA . PRO A 1 331 ? 3.643 11.373 7.165 1.00 94.19 331 PRO A CA 1
ATOM 2479 C C . PRO A 1 331 ? 3.008 12.775 7.220 1.00 94.19 331 PRO A C 1
ATOM 2481 O O . PRO A 1 331 ? 3.164 13.493 8.207 1.00 94.19 331 PRO A O 1
ATOM 2484 N N . GLY A 1 332 ? 2.262 13.174 6.192 1.00 93.81 332 GLY A N 1
ATOM 2485 C CA . GLY A 1 332 ? 1.592 14.467 6.139 1.00 93.81 332 GLY A CA 1
ATOM 2486 C C . GLY A 1 332 ? 0.680 14.621 4.930 1.00 93.81 332 GLY A C 1
ATOM 2487 O O . GLY A 1 332 ? 0.419 13.622 4.253 1.00 93.81 332 GLY A O 1
ATOM 2488 N N . PRO A 1 333 ? 0.188 15.845 4.671 1.00 94.38 333 PRO A N 1
ATOM 2489 C CA . PRO A 1 333 ? -0.635 16.133 3.502 1.00 94.38 333 PRO A CA 1
ATOM 2490 C C . PRO A 1 333 ? 0.142 15.897 2.206 1.00 94.38 333 PRO A C 1
ATOM 2492 O O . PRO A 1 333 ? 1.373 15.830 2.195 1.00 94.38 333 PRO A O 1
ATOM 2495 N N . ALA A 1 334 ? -0.589 15.826 1.094 1.00 95.19 334 ALA A N 1
ATOM 2496 C CA . ALA A 1 334 ? 0.004 15.751 -0.234 1.00 95.19 334 ALA A CA 1
ATOM 2497 C C . ALA A 1 334 ? 1.028 16.889 -0.452 1.00 95.19 334 ALA A C 1
ATOM 2499 O O . ALA A 1 334 ? 0.672 18.056 -0.272 1.00 95.19 334 ALA A O 1
ATOM 2500 N N . PRO A 1 335 ? 2.280 16.608 -0.856 1.00 93.44 335 PRO A N 1
ATOM 2501 C CA . PRO A 1 335 ? 3.251 17.645 -1.212 1.00 93.44 335 PRO A CA 1
ATOM 2502 C C . PRO A 1 335 ? 2.817 18.495 -2.414 1.00 93.44 335 PRO A C 1
ATOM 2504 O O . PRO A 1 335 ? 2.007 18.054 -3.242 1.00 93.44 335 PRO A O 1
ATOM 2507 N N . LEU A 1 336 ? 3.366 19.708 -2.535 1.00 92.88 336 LEU A N 1
ATOM 2508 C CA . LEU A 1 336 ? 3.235 20.484 -3.770 1.00 92.88 336 LEU A CA 1
ATOM 2509 C C . LEU A 1 336 ? 3.941 19.749 -4.913 1.00 92.88 336 LEU A C 1
ATOM 2511 O O . LEU A 1 336 ? 4.990 19.132 -4.726 1.00 92.88 336 LEU A O 1
ATOM 2515 N N . LEU A 1 337 ? 3.356 19.810 -6.107 1.00 90.81 337 LEU A N 1
ATOM 2516 C CA . LEU A 1 337 ? 3.906 19.153 -7.290 1.00 90.81 337 LEU A CA 1
ATOM 2517 C C . LEU A 1 337 ? 5.284 19.718 -7.653 1.00 90.81 337 LEU A C 1
ATOM 2519 O O . LEU A 1 337 ? 6.190 18.953 -7.966 1.00 90.81 337 LEU A O 1
ATOM 2523 N N . GLU A 1 338 ? 5.447 21.038 -7.585 1.00 88.25 338 GLU A N 1
ATOM 2524 C CA . GLU A 1 338 ? 6.721 21.704 -7.872 1.00 88.25 338 GLU A CA 1
ATOM 2525 C C . GLU A 1 338 ? 7.820 21.289 -6.889 1.00 88.25 338 GLU A C 1
ATOM 2527 O O . GLU A 1 338 ? 8.892 20.873 -7.320 1.00 88.25 338 GLU A O 1
ATOM 2532 N N . GLU A 1 339 ? 7.516 21.267 -5.588 1.00 89.25 339 GLU A N 1
ATOM 2533 C CA . GLU A 1 339 ? 8.451 20.807 -4.562 1.00 89.25 339 GLU A CA 1
ATOM 2534 C C . GLU A 1 339 ? 8.829 19.342 -4.798 1.00 89.25 339 GLU A C 1
ATOM 2536 O O . GLU A 1 339 ? 10.007 18.991 -4.785 1.00 89.25 339 GLU A O 1
ATOM 2541 N N . ALA A 1 340 ? 7.843 18.481 -5.067 1.00 89.12 340 ALA A N 1
ATOM 2542 C CA . ALA A 1 340 ? 8.062 17.054 -5.283 1.00 89.12 340 ALA A CA 1
ATOM 2543 C C . ALA A 1 340 ? 8.936 16.759 -6.516 1.00 89.12 340 ALA A C 1
ATOM 2545 O O . ALA A 1 340 ? 9.687 15.783 -6.503 1.00 89.12 340 ALA A O 1
ATOM 2546 N N . LEU A 1 341 ? 8.868 17.593 -7.559 1.00 86.38 341 LEU A N 1
ATOM 2547 C CA . LEU A 1 341 ? 9.710 17.485 -8.758 1.00 86.38 341 LEU A CA 1
ATOM 2548 C C . LEU A 1 341 ? 11.176 17.866 -8.503 1.00 86.38 341 LEU A C 1
ATOM 2550 O O . LEU A 1 341 ? 12.051 17.461 -9.272 1.00 86.38 341 LEU A O 1
ATOM 2554 N N . GLU A 1 342 ? 11.447 18.644 -7.457 1.00 87.31 342 GLU A N 1
ATOM 2555 C CA . GLU A 1 342 ? 12.790 19.117 -7.104 1.00 87.31 342 GLU A CA 1
ATOM 2556 C C . GLU A 1 342 ? 13.468 18.265 -6.027 1.00 87.31 342 GLU A C 1
ATOM 2558 O O . GLU A 1 342 ? 14.694 18.305 -5.890 1.00 87.31 342 GLU A O 1
ATOM 2563 N N . GLN A 1 343 ? 12.702 17.455 -5.289 1.00 88.00 343 GLN A N 1
ATOM 2564 C CA . GLN A 1 343 ? 13.252 16.605 -4.238 1.00 88.00 343 GLN A CA 1
ATOM 2565 C C . GLN A 1 343 ? 14.160 15.492 -4.791 1.00 88.00 343 GLN A C 1
ATOM 2567 O O . GLN A 1 343 ? 13.854 14.858 -5.807 1.00 88.00 343 GLN A O 1
ATOM 2572 N N . PRO A 1 344 ? 15.260 15.160 -4.087 1.00 89.88 344 PRO A N 1
ATOM 2573 C CA . PRO A 1 344 ? 16.066 14.004 -4.437 1.00 89.88 344 PRO A CA 1
ATOM 2574 C C . PRO A 1 344 ? 15.274 12.705 -4.191 1.00 89.88 344 PRO A C 1
ATOM 2576 O O . PRO A 1 344 ? 14.456 12.644 -3.265 1.00 89.88 344 PRO A O 1
ATOM 2579 N N . PRO A 1 345 ? 15.566 11.614 -4.929 1.00 86.62 345 PRO A N 1
ATOM 2580 C CA . PRO A 1 345 ? 14.812 10.366 -4.811 1.00 86.62 345 PRO A CA 1
ATOM 2581 C C . PRO A 1 345 ? 14.710 9.842 -3.373 1.00 86.62 345 PRO A C 1
ATOM 2583 O O . PRO A 1 345 ? 13.630 9.465 -2.936 1.00 86.62 345 PRO A O 1
ATOM 2586 N N . ALA A 1 346 ? 15.798 9.915 -2.597 1.00 86.75 346 ALA A N 1
ATOM 2587 C CA . ALA A 1 346 ? 15.823 9.461 -1.205 1.00 86.75 346 ALA A CA 1
ATOM 2588 C C . ALA A 1 346 ? 14.759 10.131 -0.310 1.00 86.75 346 ALA A C 1
ATOM 2590 O O . ALA A 1 346 ? 14.211 9.471 0.569 1.00 86.75 346 ALA A O 1
ATOM 2591 N N . VAL A 1 347 ? 14.440 11.407 -0.552 1.00 87.38 347 VAL A N 1
ATOM 2592 C CA . VAL A 1 347 ? 13.387 12.133 0.178 1.00 87.38 347 VAL A CA 1
ATOM 2593 C C . VAL A 1 347 ? 12.005 11.710 -0.311 1.00 87.38 347 VAL A C 1
ATOM 2595 O O . VAL A 1 347 ? 11.103 11.510 0.490 1.00 87.38 347 VAL A O 1
ATOM 2598 N N . THR A 1 348 ? 11.820 11.500 -1.615 1.00 86.62 348 THR A N 1
ATOM 2599 C CA . THR A 1 348 ? 10.530 11.000 -2.125 1.00 86.62 348 THR A CA 1
ATOM 2600 C C . THR A 1 348 ? 10.205 9.601 -1.591 1.00 86.62 348 THR A C 1
ATOM 2602 O O . THR A 1 348 ? 9.058 9.305 -1.276 1.00 86.62 348 THR A O 1
ATOM 2605 N N . TYR A 1 349 ? 11.230 8.768 -1.401 1.00 90.44 349 TYR A N 1
ATOM 2606 C CA . TYR A 1 349 ? 11.105 7.398 -0.911 1.00 90.44 349 TYR A CA 1
ATOM 2607 C C . TYR A 1 349 ? 10.661 7.307 0.549 1.00 90.44 349 TYR A C 1
ATOM 2609 O O . TYR A 1 349 ? 9.972 6.356 0.917 1.00 90.44 349 TYR A O 1
ATOM 2617 N N . SER A 1 350 ? 11.038 8.275 1.390 1.00 87.88 350 SER A N 1
ATOM 2618 C CA . SER A 1 350 ? 10.626 8.288 2.798 1.00 87.88 350 SER A CA 1
ATOM 2619 C C . SER A 1 350 ? 9.131 8.570 2.976 1.00 87.88 350 SER A C 1
ATOM 2621 O O . SER A 1 350 ? 8.586 8.247 4.030 1.00 87.88 350 SER A O 1
ATOM 2623 N N . GLY A 1 351 ? 8.443 9.073 1.942 1.00 86.06 351 GLY A N 1
ATOM 2624 C CA . GLY A 1 351 ? 6.986 9.233 1.935 1.00 86.06 351 GLY A CA 1
ATOM 2625 C C . GLY A 1 351 ? 6.224 7.927 2.198 1.00 86.06 351 GLY A C 1
ATOM 2626 O O . GLY A 1 351 ? 5.148 7.954 2.791 1.00 86.06 351 GLY A O 1
ATOM 2627 N N . ASP A 1 352 ? 6.820 6.779 1.859 1.00 90.31 352 ASP A N 1
ATOM 2628 C CA . ASP A 1 352 ? 6.215 5.447 2.009 1.00 90.31 352 ASP A CA 1
ATOM 2629 C C . ASP A 1 352 ? 6.520 4.778 3.366 1.00 90.31 352 ASP A C 1
ATOM 2631 O O . ASP A 1 352 ? 6.183 3.612 3.597 1.00 90.31 352 ASP A O 1
ATOM 2635 N N . VAL A 1 353 ? 7.171 5.488 4.298 1.00 93.81 353 VAL A N 1
ATOM 2636 C CA . VAL A 1 353 ? 7.617 4.921 5.588 1.00 93.81 353 VAL A CA 1
ATOM 2637 C C . VAL A 1 353 ? 6.466 4.334 6.419 1.00 93.81 353 VAL A C 1
ATOM 2639 O O . VAL A 1 353 ? 6.669 3.370 7.157 1.00 93.81 353 VAL A O 1
ATOM 2642 N N . MET A 1 354 ? 5.251 4.865 6.255 1.00 96.31 354 MET A N 1
ATOM 2643 C CA . MET A 1 354 ? 4.048 4.424 6.973 1.00 96.31 354 MET A CA 1
ATOM 2644 C C . MET A 1 354 ? 3.415 3.156 6.390 1.00 96.31 354 MET A C 1
ATOM 2646 O O . MET A 1 354 ? 2.662 2.453 7.062 1.00 96.31 354 MET A O 1
ATOM 2650 N N . THR A 1 355 ? 3.667 2.856 5.121 1.00 98.12 355 THR A N 1
ATOM 2651 C CA . THR A 1 355 ? 2.893 1.865 4.363 1.00 98.12 355 THR A CA 1
ATOM 2652 C C . THR A 1 355 ? 3.719 0.631 4.008 1.00 98.12 355 THR A C 1
ATOM 2654 O O . THR A 1 355 ? 3.178 -0.483 3.961 1.00 98.12 355 THR A O 1
ATOM 2657 N N . ILE A 1 356 ? 5.036 0.780 3.849 1.00 98.44 356 ILE A N 1
ATOM 2658 C CA . ILE A 1 356 ? 5.973 -0.311 3.544 1.00 98.44 356 ILE A CA 1
ATOM 2659 C C . ILE A 1 356 ? 5.944 -1.466 4.558 1.00 98.44 356 ILE A C 1
ATOM 2661 O O . ILE A 1 356 ? 5.892 -2.611 4.098 1.00 98.44 356 ILE A O 1
ATOM 2665 N N . PRO A 1 357 ? 5.953 -1.246 5.892 1.00 98.62 357 PRO A N 1
ATOM 2666 C CA . PRO A 1 357 ? 6.055 -2.349 6.850 1.00 98.62 357 PRO A CA 1
ATOM 2667 C C . PRO A 1 357 ? 4.961 -3.414 6.674 1.00 98.62 357 PRO A C 1
ATOM 2669 O O . PRO A 1 357 ? 5.268 -4.604 6.603 1.00 98.62 357 PRO A O 1
ATOM 2672 N N . ALA A 1 358 ? 3.699 -2.998 6.517 1.00 98.56 358 ALA A N 1
ATOM 2673 C CA . ALA A 1 358 ? 2.579 -3.915 6.283 1.00 98.56 358 ALA A CA 1
ATOM 2674 C C . ALA A 1 358 ? 2.708 -4.678 4.951 1.00 98.56 358 ALA A C 1
ATOM 2676 O O . ALA A 1 358 ? 2.358 -5.855 4.868 1.00 98.56 358 ALA A O 1
ATOM 2677 N N . SER A 1 359 ? 3.251 -4.027 3.916 1.00 98.56 359 SER A N 1
ATOM 2678 C CA . SER A 1 359 ? 3.483 -4.643 2.601 1.00 98.56 359 SER A CA 1
ATOM 2679 C C . SER A 1 359 ? 4.551 -5.732 2.681 1.00 98.56 359 SER A C 1
ATOM 2681 O O . SER A 1 359 ? 4.330 -6.843 2.205 1.00 98.56 359 SER A O 1
ATOM 2683 N N . LEU A 1 360 ? 5.670 -5.459 3.365 1.00 98.69 360 LEU A N 1
ATOM 2684 C CA . LEU A 1 360 ? 6.728 -6.445 3.613 1.00 98.69 360 LEU A CA 1
ATOM 2685 C C . LEU A 1 360 ? 6.206 -7.682 4.351 1.00 98.69 360 LEU A C 1
ATOM 2687 O O . LEU A 1 360 ? 6.609 -8.803 4.032 1.00 98.69 360 LEU A O 1
ATOM 2691 N N . ALA A 1 361 ? 5.292 -7.482 5.300 1.00 98.62 361 ALA A N 1
ATOM 2692 C CA . ALA A 1 361 ? 4.652 -8.552 6.055 1.00 98.62 361 ALA A CA 1
ATOM 2693 C C . ALA A 1 361 ? 3.486 -9.239 5.306 1.00 98.62 361 ALA A C 1
ATOM 2695 O O . ALA A 1 361 ? 2.948 -10.227 5.800 1.00 98.62 361 ALA A O 1
ATOM 2696 N N . GLY A 1 362 ? 3.093 -8.755 4.119 1.00 98.38 362 GLY A N 1
ATOM 2697 C CA . GLY A 1 362 ? 1.996 -9.326 3.326 1.00 98.38 362 GLY A CA 1
ATOM 2698 C C . GLY A 1 362 ? 0.604 -9.141 3.946 1.00 98.38 362 GLY A C 1
ATOM 2699 O O . GLY A 1 362 ? -0.313 -9.897 3.620 1.00 98.38 362 GLY A O 1
ATOM 2700 N N . LEU A 1 363 ? 0.443 -8.159 4.837 1.00 98.81 363 LEU A N 1
ATOM 2701 C CA . LEU A 1 363 ? -0.759 -7.950 5.651 1.00 98.81 363 LEU A CA 1
ATOM 2702 C C . LEU A 1 363 ? -1.794 -7.069 4.953 1.00 98.81 363 LEU A C 1
ATOM 2704 O O . LEU A 1 363 ? -1.391 -6.133 4.260 1.00 98.81 363 LEU A O 1
ATOM 2708 N N . PRO A 1 364 ? -3.099 -7.296 5.156 1.00 98.75 364 PRO A N 1
ATOM 2709 C CA . PRO A 1 364 ? -4.129 -6.394 4.668 1.00 98.75 364 PRO A CA 1
ATOM 2710 C C . PRO A 1 364 ? -4.045 -5.051 5.405 1.00 98.75 364 PRO A C 1
ATOM 2712 O O . PRO A 1 364 ? -3.867 -4.999 6.625 1.00 98.75 364 PRO A O 1
ATOM 2715 N N . ALA A 1 365 ? -4.156 -3.957 4.656 1.00 98.88 365 ALA A N 1
ATOM 2716 C CA . ALA A 1 365 ? -4.087 -2.602 5.183 1.00 98.88 365 ALA A CA 1
ATOM 2717 C C . ALA A 1 365 ? -5.070 -1.678 4.454 1.00 98.88 365 ALA A C 1
ATOM 2719 O O . ALA A 1 365 ? -5.163 -1.694 3.225 1.00 98.88 365 ALA A O 1
ATOM 2720 N N . LEU A 1 366 ? -5.784 -0.862 5.223 1.00 98.88 366 LEU A N 1
ATOM 2721 C CA . LEU A 1 366 ? -6.867 -0.003 4.760 1.00 98.88 366 LEU A CA 1
ATOM 2722 C C . LEU A 1 366 ? -6.557 1.444 5.135 1.00 98.88 366 LEU A C 1
ATOM 2724 O O . LEU A 1 366 ? -6.459 1.756 6.317 1.00 98.88 366 LEU A O 1
ATOM 2728 N N . ALA A 1 367 ? -6.419 2.316 4.142 1.00 98.69 367 ALA A N 1
ATOM 2729 C CA . ALA A 1 367 ? -6.427 3.758 4.342 1.00 98.69 367 ALA A CA 1
ATOM 2730 C C . ALA A 1 367 ? -7.877 4.240 4.491 1.00 98.69 367 ALA A C 1
ATOM 2732 O O . ALA A 1 367 ? -8.711 3.933 3.638 1.00 98.69 367 ALA A O 1
ATOM 2733 N N . VAL A 1 368 ? -8.150 4.993 5.556 1.00 98.38 368 VAL A N 1
ATOM 2734 C CA . VAL A 1 368 ? -9.448 5.605 5.861 1.00 98.38 368 VAL A CA 1
ATOM 2735 C C . VAL A 1 368 ? -9.249 7.122 5.957 1.00 98.38 368 VAL A C 1
ATOM 2737 O O . VAL A 1 368 ? -8.360 7.568 6.698 1.00 98.38 368 VAL A O 1
ATOM 2740 N N . PRO A 1 369 ? -10.018 7.933 5.211 1.00 96.12 369 PRO A N 1
ATOM 2741 C CA . PRO A 1 369 ? -9.937 9.383 5.317 1.00 96.12 369 PRO A CA 1
ATOM 2742 C C . PRO A 1 369 ? -10.469 9.833 6.684 1.00 96.12 369 PRO A C 1
ATOM 2744 O O . PRO A 1 369 ? -11.508 9.363 7.134 1.00 96.12 369 PRO A O 1
ATOM 2747 N N . VAL A 1 370 ? -9.761 10.746 7.354 1.00 94.81 370 VAL A N 1
ATOM 2748 C CA . VAL A 1 370 ? -10.196 11.285 8.657 1.00 94.81 370 VAL A CA 1
ATOM 2749 C C . VAL A 1 370 ? -10.794 12.669 8.487 1.00 94.81 370 VAL A C 1
ATOM 2751 O O . VAL A 1 370 ? -11.878 12.960 8.979 1.00 94.81 370 VAL A O 1
ATOM 2754 N N . GLY A 1 371 ? -10.100 13.546 7.773 1.00 90.00 371 GLY A N 1
ATOM 2755 C CA . GLY A 1 371 ? -10.541 14.921 7.625 1.00 90.00 371 GLY A CA 1
ATOM 2756 C C . GLY A 1 371 ? -9.577 15.748 6.806 1.00 90.00 371 GLY A C 1
ATOM 2757 O O . GLY A 1 371 ? -8.705 15.227 6.110 1.00 90.00 371 GLY A O 1
ATOM 2758 N N . VAL A 1 372 ? -9.750 17.053 6.918 1.00 89.00 372 VAL A N 1
ATOM 2759 C CA . VAL A 1 372 ? -8.961 18.074 6.246 1.00 89.00 372 VAL A CA 1
ATOM 2760 C C . VAL A 1 372 ? -8.187 18.856 7.303 1.00 89.00 372 VAL A C 1
ATOM 2762 O O . VAL A 1 372 ? -8.789 19.325 8.273 1.00 89.00 372 VAL A O 1
ATOM 2765 N N . GLY A 1 373 ? -6.869 18.994 7.141 1.00 84.94 373 GLY A N 1
ATOM 2766 C CA . GLY A 1 373 ? -6.043 19.760 8.078 1.00 84.94 373 GLY A CA 1
ATOM 2767 C C . GLY A 1 373 ? -6.501 21.217 8.170 1.00 84.94 373 GLY A C 1
ATOM 2768 O O . GLY A 1 373 ? -6.873 21.826 7.162 1.00 84.94 373 GLY A O 1
ATOM 2769 N N . ALA A 1 374 ? -6.515 21.781 9.383 1.00 77.12 374 ALA A N 1
ATOM 2770 C CA . ALA A 1 374 ? -6.973 23.156 9.592 1.00 77.12 374 ALA A CA 1
ATOM 2771 C C . ALA A 1 374 ? -6.139 24.177 8.802 1.00 77.12 374 ALA A C 1
ATOM 2773 O O . ALA A 1 374 ? -6.715 25.040 8.138 1.00 77.12 374 ALA A O 1
ATOM 2774 N N . ASP A 1 375 ? -4.811 24.031 8.835 1.00 75.25 375 ASP A N 1
ATOM 2775 C CA . ASP A 1 375 ? -3.877 24.980 8.219 1.00 75.25 375 ASP A CA 1
ATOM 2776 C C . ASP A 1 375 ? -3.647 24.691 6.733 1.00 75.25 375 ASP A C 1
ATOM 2778 O O . ASP A 1 375 ? -3.690 25.588 5.893 1.00 75.25 375 ASP A O 1
ATOM 2782 N N . ASP A 1 376 ? -3.405 23.422 6.396 1.00 78.56 376 ASP A N 1
ATOM 2783 C CA . ASP A 1 376 ? -3.060 23.009 5.034 1.00 78.56 376 ASP A CA 1
ATOM 2784 C C . ASP A 1 376 ? -4.283 22.944 4.105 1.00 78.56 376 ASP A C 1
ATOM 2786 O O . ASP A 1 376 ? -4.134 23.090 2.888 1.00 78.56 376 ASP A O 1
ATOM 2790 N N . ARG A 1 377 ? -5.490 22.783 4.672 1.00 87.94 377 ARG A N 1
ATOM 2791 C CA . ARG A 1 377 ? -6.757 22.583 3.958 1.00 87.94 377 ARG A CA 1
ATOM 2792 C C . ARG A 1 377 ? -6.712 21.389 2.998 1.00 87.94 377 ARG A C 1
ATOM 2794 O O . ARG A 1 377 ? -7.406 21.388 1.979 1.00 87.94 377 ARG A O 1
ATOM 2801 N N . LEU A 1 378 ? -5.924 20.364 3.331 1.00 92.81 378 LEU A N 1
ATOM 2802 C CA . LEU A 1 378 ? -5.733 19.159 2.522 1.00 92.81 378 LEU A CA 1
ATOM 2803 C C . LEU A 1 378 ? -6.215 17.898 3.246 1.00 92.81 378 LEU A C 1
ATOM 2805 O O . LEU A 1 378 ? -6.206 17.856 4.477 1.00 92.81 378 LEU A O 1
ATOM 2809 N N . PRO A 1 379 ? -6.620 16.854 2.501 1.00 94.88 379 PRO A N 1
ATOM 2810 C CA . PRO A 1 379 ? -7.019 15.589 3.099 1.00 94.88 379 PRO A CA 1
ATOM 2811 C C . PRO A 1 379 ? -5.885 14.920 3.872 1.00 94.88 379 PRO A C 1
ATOM 2813 O O . PRO A 1 379 ? -4.738 14.885 3.421 1.00 94.88 379 PRO A O 1
ATOM 2816 N N . ILE A 1 380 ? -6.250 14.325 5.003 1.00 94.94 380 ILE A N 1
ATOM 2817 C CA . ILE A 1 380 ? -5.396 13.495 5.843 1.00 94.94 380 ILE A CA 1
ATOM 2818 C C . ILE A 1 380 ? -6.158 12.216 6.201 1.00 94.94 380 ILE A C 1
ATOM 2820 O O . ILE A 1 380 ? -7.361 12.236 6.484 1.00 94.94 380 ILE A O 1
ATOM 2824 N N . GLY A 1 381 ? -5.444 11.091 6.208 1.00 95.62 381 GLY A N 1
ATOM 2825 C CA . GLY A 1 381 ? -6.000 9.778 6.515 1.00 95.62 381 GLY A CA 1
ATOM 2826 C C . GLY A 1 381 ? -5.146 8.969 7.485 1.00 95.62 381 GLY A C 1
ATOM 2827 O O . GLY A 1 381 ? -3.948 9.210 7.672 1.00 95.62 381 GLY A O 1
ATOM 2828 N N . VAL A 1 382 ? -5.781 7.963 8.071 1.00 98.44 382 VAL A N 1
ATOM 2829 C CA . VAL A 1 382 ? -5.147 6.936 8.903 1.00 98.44 382 VAL A CA 1
ATOM 2830 C C . VAL A 1 382 ? -5.181 5.597 8.188 1.00 98.44 382 VAL A C 1
ATOM 2832 O O . VAL A 1 382 ? -5.868 5.419 7.186 1.00 98.44 382 VAL A O 1
ATOM 2835 N N . GLN A 1 383 ? -4.406 4.652 8.692 1.00 98.62 383 GLN A N 1
ATOM 2836 C CA . GLN A 1 383 ? -4.307 3.300 8.192 1.00 98.62 383 GLN A CA 1
ATOM 2837 C C . GLN A 1 383 ? -4.670 2.321 9.306 1.00 98.62 383 GLN A C 1
ATOM 2839 O O . GLN A 1 383 ? -4.117 2.373 10.406 1.00 98.62 383 GLN A O 1
ATOM 2844 N N . LEU A 1 384 ? -5.566 1.397 8.987 1.00 98.88 384 LEU A N 1
ATOM 2845 C CA . LEU A 1 384 ? -5.832 0.204 9.774 1.00 98.88 384 LEU A CA 1
ATOM 2846 C C . LEU A 1 384 ? -5.043 -0.966 9.174 1.00 98.88 384 LEU A C 1
ATOM 2848 O O . LEU A 1 384 ? -4.977 -1.106 7.953 1.00 98.88 384 LEU A O 1
ATOM 2852 N N . ILE A 1 385 ? -4.442 -1.806 10.013 1.00 98.88 385 ILE A N 1
ATOM 2853 C CA . ILE A 1 385 ? -3.719 -3.017 9.592 1.00 98.88 385 ILE A CA 1
ATOM 2854 C C . ILE A 1 385 ? -4.271 -4.191 10.391 1.00 98.88 385 ILE A C 1
ATOM 2856 O O . ILE A 1 385 ? -4.310 -4.138 11.621 1.00 98.88 385 ILE A O 1
ATOM 2860 N N . ALA A 1 386 ? -4.676 -5.254 9.706 1.00 98.56 386 ALA A N 1
ATOM 2861 C CA . ALA A 1 386 ? -5.162 -6.474 10.344 1.00 98.56 386 ALA A CA 1
ATOM 2862 C C . ALA A 1 386 ? -4.177 -7.636 10.121 1.00 98.56 386 ALA A C 1
ATOM 2864 O O . ALA A 1 386 ? -3.286 -7.537 9.270 1.00 98.56 386 ALA A O 1
ATOM 2865 N N . PRO A 1 387 ? -4.308 -8.742 10.872 1.00 97.50 387 PRO A N 1
ATOM 2866 C CA . PRO A 1 387 ? -3.567 -9.957 10.574 1.00 97.50 387 PRO A CA 1
ATOM 2867 C C . PRO A 1 387 ? -3.883 -10.481 9.171 1.00 97.50 387 PRO A C 1
ATOM 2869 O O . PRO A 1 387 ? -4.895 -10.137 8.553 1.00 97.50 387 PRO A O 1
ATOM 2872 N N . ARG A 1 388 ? -3.002 -11.340 8.660 1.00 96.00 388 ARG A N 1
ATOM 2873 C CA . ARG A 1 388 ? -3.159 -11.940 7.334 1.00 96.00 388 ARG A CA 1
ATOM 2874 C C . ARG A 1 388 ? -4.519 -12.647 7.217 1.00 96.00 388 ARG A C 1
ATOM 2876 O O . ARG A 1 388 ? -4.928 -13.347 8.134 1.00 96.00 388 ARG A O 1
ATOM 2883 N N . LEU A 1 389 ? -5.176 -12.469 6.073 1.00 95.69 389 LEU A N 1
ATOM 2884 C CA . LEU A 1 389 ? -6.507 -12.976 5.705 1.00 95.69 389 LEU A CA 1
ATOM 2885 C C . LEU A 1 389 ? -7.690 -12.387 6.488 1.00 95.69 389 LEU A C 1
ATOM 2887 O O . LEU A 1 389 ? -8.836 -12.701 6.176 1.00 95.69 389 LEU A O 1
ATOM 2891 N N . CYS A 1 390 ? -7.450 -11.473 7.431 1.00 95.75 390 CYS A N 1
ATOM 2892 C CA . CYS A 1 390 ? -8.502 -10.793 8.190 1.00 95.75 390 CYS A CA 1
ATOM 2893 C C . CYS A 1 390 ? -9.100 -9.585 7.435 1.00 95.75 390 CYS A C 1
ATOM 2895 O O . CYS A 1 390 ? -9.514 -8.604 8.055 1.00 95.75 390 CYS A O 1
ATOM 2897 N N . ASP A 1 391 ? -9.141 -9.623 6.100 1.00 96.12 391 ASP A N 1
ATOM 2898 C CA . ASP A 1 391 ? -9.609 -8.537 5.228 1.00 96.12 391 ASP A CA 1
ATOM 2899 C C . ASP A 1 391 ? -11.058 -8.123 5.540 1.00 96.12 391 ASP A C 1
ATOM 2901 O O . ASP A 1 391 ? -11.360 -6.938 5.667 1.00 96.12 391 ASP A O 1
ATOM 2905 N N . GLY A 1 392 ? -11.954 -9.095 5.754 1.00 93.38 392 GLY A N 1
ATOM 2906 C CA . GLY A 1 392 ? -13.356 -8.822 6.091 1.00 93.38 392 GLY A CA 1
ATOM 2907 C C . GLY A 1 392 ? -13.521 -8.109 7.438 1.00 93.38 392 GLY A C 1
ATOM 2908 O O . GLY A 1 392 ? -14.351 -7.205 7.577 1.00 93.38 392 GLY A O 1
ATOM 2909 N N . ARG A 1 393 ? -12.697 -8.465 8.431 1.00 93.38 393 ARG A N 1
ATOM 2910 C CA . ARG A 1 393 ? -12.632 -7.747 9.709 1.00 93.38 393 ARG A CA 1
ATOM 2911 C C . ARG A 1 393 ? -12.115 -6.332 9.518 1.00 93.38 393 ARG A C 1
ATOM 2913 O O . ARG A 1 393 ? -12.726 -5.406 10.039 1.00 93.38 393 ARG A O 1
ATOM 2920 N N . LEU A 1 394 ? -11.015 -6.178 8.785 1.00 97.25 394 LEU A N 1
ATOM 2921 C CA . LEU A 1 394 ? -10.410 -4.882 8.501 1.00 97.25 394 LEU A CA 1
ATOM 2922 C C . LEU A 1 394 ? -11.426 -3.920 7.874 1.00 97.25 394 LEU A C 1
ATOM 2924 O O . LEU A 1 394 ? -11.558 -2.793 8.341 1.00 97.25 394 LEU A O 1
ATOM 2928 N N . LEU A 1 395 ? -12.175 -4.393 6.875 1.00 96.88 395 LEU A N 1
ATOM 2929 C CA . LEU A 1 395 ? -13.248 -3.638 6.231 1.00 96.88 395 LEU A CA 1
ATOM 2930 C C . LEU A 1 395 ? -14.367 -3.271 7.210 1.00 96.88 395 LEU A C 1
ATOM 2932 O O . LEU A 1 395 ? -14.774 -2.118 7.257 1.00 96.88 395 LEU A O 1
ATOM 2936 N N . SER A 1 396 ? -14.808 -4.210 8.052 1.00 93.44 396 SER A N 1
ATOM 2937 C CA . SER A 1 396 ? -15.886 -3.943 9.020 1.00 93.44 396 SER A CA 1
ATOM 2938 C C . SER A 1 396 ? -15.484 -2.921 10.086 1.00 93.44 396 SER A C 1
ATOM 2940 O O . SER A 1 396 ? -16.300 -2.100 10.491 1.00 93.44 396 SER A O 1
ATOM 2942 N N . VAL A 1 397 ? -14.225 -2.944 10.539 1.00 95.44 397 VAL A N 1
ATOM 2943 C CA . VAL A 1 397 ? -13.719 -1.912 11.457 1.00 95.44 397 VAL A CA 1
ATOM 2944 C C . VAL A 1 397 ? -13.538 -0.575 10.740 1.00 95.44 397 VAL A C 1
ATOM 2946 O O . VAL A 1 397 ? -13.808 0.466 11.329 1.00 95.44 397 VAL A O 1
ATOM 2949 N N . GLY A 1 398 ? -13.100 -0.594 9.479 1.00 96.75 398 GLY A N 1
ATOM 2950 C CA . GLY A 1 398 ? -12.990 0.607 8.656 1.00 96.75 398 GLY A CA 1
ATOM 2951 C C . GLY A 1 398 ? -14.330 1.311 8.450 1.00 96.75 398 GLY A C 1
ATOM 2952 O O . GLY A 1 398 ? -14.392 2.517 8.655 1.00 96.75 398 GLY A O 1
ATOM 2953 N N . GLU A 1 399 ? -15.387 0.562 8.117 1.00 94.69 399 GLU A N 1
ATOM 2954 C CA . GLU A 1 399 ? -16.764 1.072 7.997 1.00 94.69 399 GLU A CA 1
ATOM 2955 C C . GLU A 1 399 ? -17.211 1.728 9.313 1.00 94.69 399 GLU A C 1
ATOM 2957 O O . GLU A 1 399 ? -17.614 2.886 9.326 1.00 94.69 399 GLU A O 1
ATOM 2962 N N . ALA A 1 400 ? -17.033 1.041 10.447 1.00 93.38 400 ALA A N 1
ATOM 2963 C CA . ALA A 1 400 ? -17.394 1.594 11.753 1.00 93.38 400 ALA A CA 1
ATOM 2964 C C . ALA A 1 400 ? -16.584 2.850 12.132 1.00 93.38 400 ALA A C 1
ATOM 2966 O O . ALA A 1 400 ? -17.122 3.765 12.751 1.00 93.38 400 ALA A O 1
ATOM 2967 N N . LEU A 1 401 ? -15.293 2.907 11.784 1.00 94.94 401 LEU A N 1
ATOM 2968 C CA . LEU A 1 401 ? -14.466 4.095 12.008 1.00 94.94 401 LEU A CA 1
ATOM 2969 C C . LEU A 1 401 ? -14.956 5.278 11.163 1.00 94.94 401 LEU A C 1
ATOM 2971 O O . LEU A 1 401 ? -15.071 6.384 11.687 1.00 94.94 401 LEU A O 1
ATOM 2975 N N . GLU A 1 402 ? -15.242 5.047 9.882 1.00 92.81 402 GLU A N 1
ATOM 2976 C CA . GLU A 1 402 ? -15.772 6.059 8.963 1.00 92.81 402 GLU A CA 1
ATOM 2977 C C . GLU A 1 402 ? -17.111 6.627 9.472 1.00 92.81 402 GLU A C 1
ATOM 2979 O O . GLU A 1 402 ? -17.262 7.847 9.564 1.00 92.81 402 GLU A O 1
ATOM 2984 N N . ASP A 1 403 ? -18.025 5.764 9.932 1.00 90.19 403 ASP A N 1
ATOM 2985 C CA . ASP A 1 403 ? -19.306 6.160 10.536 1.00 90.19 403 ASP A CA 1
ATOM 2986 C C . ASP A 1 403 ? -19.122 7.007 11.808 1.00 90.19 403 ASP A C 1
ATOM 2988 O O . ASP A 1 403 ? -19.776 8.042 11.989 1.00 90.19 403 ASP A O 1
ATOM 2992 N N . CYS A 1 404 ? -18.218 6.595 12.703 1.00 89.38 404 CYS A N 1
ATOM 2993 C CA . CYS A 1 404 ? -17.938 7.337 13.932 1.00 89.38 404 CYS A CA 1
ATOM 2994 C C . CYS A 1 404 ? -17.375 8.730 13.636 1.00 89.38 404 CYS A C 1
ATOM 2996 O O . CYS A 1 404 ? -17.862 9.713 14.198 1.00 89.38 404 CYS A O 1
ATOM 2998 N N . LEU A 1 405 ? -16.417 8.834 12.714 1.00 89.94 405 LEU A N 1
ATOM 2999 C CA . LEU A 1 405 ? -15.842 10.113 12.294 1.00 89.94 405 LEU A CA 1
ATOM 3000 C C . LEU A 1 405 ? -16.912 11.046 11.712 1.00 89.94 405 LEU A C 1
ATOM 3002 O O . LEU A 1 405 ? -16.991 12.215 12.091 1.00 89.94 405 LEU A O 1
ATOM 3006 N N . ALA A 1 406 ? -17.799 10.524 10.866 1.00 84.69 406 ALA A N 1
ATOM 3007 C CA . ALA A 1 406 ? -18.891 11.309 10.307 1.00 84.69 406 ALA A CA 1
ATOM 3008 C C . ALA A 1 406 ? -19.864 11.838 11.374 1.00 84.69 406 ALA A C 1
ATOM 3010 O O . ALA A 1 406 ? -20.362 12.961 11.256 1.00 84.69 406 ALA A O 1
ATOM 3011 N N . SER A 1 407 ? -20.133 11.051 12.421 1.00 78.12 407 SER A N 1
ATOM 3012 C CA . SER A 1 407 ? -21.000 11.469 13.529 1.00 78.12 407 SER A CA 1
ATOM 3013 C C . SER A 1 407 ? -20.375 12.588 14.373 1.00 78.12 407 SER A C 1
ATOM 3015 O O . SER A 1 407 ? -21.059 13.546 14.741 1.00 78.12 407 SER A O 1
ATOM 3017 N N . GLU A 1 408 ? -19.063 12.526 14.616 1.00 73.69 408 GLU A N 1
ATOM 3018 C CA . GLU A 1 408 ? -18.319 13.534 15.380 1.00 73.69 408 GLU A CA 1
ATOM 3019 C C . GLU A 1 408 ? -18.209 14.865 14.626 1.00 73.69 408 GLU A C 1
ATOM 3021 O O . GLU A 1 408 ? -18.315 15.928 15.244 1.00 73.69 408 GLU A O 1
ATOM 3026 N N . ALA A 1 409 ? -18.098 14.824 13.292 1.00 67.56 409 ALA A N 1
ATOM 3027 C CA . ALA A 1 409 ? -18.100 16.011 12.433 1.00 67.56 409 ALA A CA 1
ATOM 3028 C C . ALA A 1 409 ? -19.368 16.873 12.599 1.00 67.56 409 ALA A C 1
ATOM 3030 O O . ALA A 1 409 ? -19.333 18.082 12.384 1.00 67.56 409 ALA A O 1
ATOM 3031 N N . GLN A 1 410 ? -20.490 16.267 13.000 1.00 58.62 410 GLN A N 1
ATOM 3032 C CA . GLN A 1 410 ? -21.750 16.975 13.245 1.00 58.62 410 GLN A CA 1
ATOM 3033 C C . GLN A 1 410 ? -21.807 17.655 14.628 1.00 58.62 410 GLN A C 1
ATOM 3035 O O . GLN A 1 410 ? -22.716 18.449 14.864 1.00 58.62 410 GLN A O 1
ATOM 3040 N N . HIS A 1 411 ? -20.871 17.351 15.541 1.00 55.25 411 HIS A N 1
ATOM 3041 C CA . HIS A 1 411 ? -20.974 17.689 16.969 1.00 55.25 411 HIS A CA 1
ATOM 3042 C C . HIS A 1 411 ? -19.803 18.525 17.532 1.00 55.25 411 HIS A C 1
ATOM 3044 O O . HIS A 1 411 ? -19.942 19.051 18.637 1.00 55.25 411 HIS A O 1
ATOM 3050 N N . HIS A 1 412 ? -18.677 18.696 16.819 1.00 52.34 412 HIS A N 1
ATOM 3051 C CA . HIS A 1 412 ? -17.482 19.381 17.348 1.00 52.34 412 HIS A CA 1
ATOM 3052 C C . HIS A 1 412 ? -16.759 20.307 16.346 1.00 52.34 412 HIS A C 1
ATOM 3054 O O . HIS A 1 412 ? -16.481 19.910 15.219 1.00 52.34 412 HIS A O 1
ATOM 3060 N N . GLU A 1 413 ? -16.359 21.507 16.803 1.00 53.22 413 GLU A N 1
ATOM 3061 C CA . GLU A 1 413 ? -15.586 22.511 16.033 1.00 53.22 413 GLU A CA 1
ATOM 3062 C C . GLU A 1 413 ? -14.086 22.627 16.424 1.00 53.22 413 GLU A C 1
ATOM 3064 O O . GLU A 1 413 ? -13.366 23.400 15.801 1.00 53.22 413 GLU A O 1
ATOM 3069 N N . ASP A 1 414 ? -13.562 21.866 17.401 1.00 53.31 414 ASP A N 1
ATOM 3070 C CA . ASP A 1 414 ? -12.305 22.242 18.101 1.00 53.31 414 ASP A CA 1
ATOM 3071 C C . ASP A 1 414 ? -11.141 21.214 18.038 1.00 53.31 414 ASP A C 1
ATOM 3073 O O . ASP A 1 414 ? -10.361 21.074 18.978 1.00 53.31 414 ASP A O 1
ATOM 3077 N N . THR A 1 415 ? -11.004 20.443 16.947 1.00 55.53 415 THR A N 1
ATOM 3078 C CA . THR A 1 415 ? -9.973 19.373 16.820 1.00 55.53 415 THR A CA 1
ATOM 3079 C C . THR A 1 415 ? -8.750 19.739 15.966 1.00 55.53 415 THR A C 1
ATOM 3081 O O . THR A 1 415 ? -7.876 18.899 15.748 1.00 55.53 415 THR A O 1
ATOM 3084 N N . GLY A 1 416 ? -8.662 20.969 15.446 1.00 58.94 416 GLY A N 1
ATOM 3085 C CA . GLY A 1 416 ? -7.633 21.338 14.457 1.00 58.94 416 GLY A CA 1
ATOM 3086 C C . GLY A 1 416 ? -7.770 20.597 13.112 1.00 58.94 416 GLY A C 1
ATOM 3087 O O . GLY A 1 416 ? -6.864 20.640 12.278 1.00 58.94 416 GLY A O 1
ATOM 3088 N N . LEU A 1 417 ? -8.903 19.921 12.894 1.00 63.34 417 LEU A N 1
ATOM 3089 C CA . LEU A 1 417 ? -9.276 19.190 11.686 1.00 63.34 417 LEU A CA 1
ATOM 3090 C C . LEU A 1 417 ? -10.739 19.476 11.347 1.00 63.34 417 LEU A C 1
ATOM 3092 O O . LEU A 1 417 ? -11.603 19.448 12.219 1.00 63.34 417 LEU A O 1
ATOM 3096 N N . ALA A 1 418 ? -11.034 19.671 10.063 1.00 72.12 418 ALA A N 1
ATOM 3097 C CA . ALA A 1 418 ? -12.398 19.574 9.558 1.00 72.12 418 ALA A CA 1
ATOM 3098 C C . ALA A 1 418 ? -12.651 18.118 9.143 1.00 72.12 418 ALA A C 1
ATOM 3100 O O . ALA A 1 418 ? -12.219 17.690 8.072 1.00 72.12 418 ALA A O 1
ATOM 3101 N N . VAL A 1 419 ? -13.280 17.339 10.024 1.00 69.94 419 VAL A N 1
ATOM 3102 C CA . VAL A 1 419 ? -13.583 15.914 9.798 1.00 69.94 419 VAL A CA 1
ATOM 3103 C C . VAL A 1 419 ? -14.504 15.763 8.581 1.00 69.94 419 VAL A C 1
ATOM 3105 O O . VAL A 1 419 ? -15.390 16.592 8.361 1.00 69.94 419 VAL A O 1
ATOM 3108 N N . PHE A 1 420 ? -14.281 14.737 7.751 1.00 64.94 420 PHE A N 1
ATOM 3109 C CA . PHE A 1 420 ? -15.163 14.491 6.608 1.00 64.94 420 PHE A CA 1
ATOM 3110 C C . PHE A 1 420 ? -16.563 14.103 7.104 1.00 64.94 420 PHE A C 1
ATOM 3112 O O . PHE A 1 420 ? -16.708 13.218 7.942 1.00 64.94 420 PHE A O 1
ATOM 3119 N N . ALA A 1 421 ? -17.601 14.753 6.574 1.00 51.31 421 ALA A N 1
ATOM 3120 C CA . ALA A 1 421 ? -18.971 14.285 6.761 1.00 51.31 421 ALA A CA 1
ATOM 3121 C C . ALA A 1 421 ? -19.179 12.946 6.028 1.00 51.31 421 ALA A C 1
ATOM 3123 O O . ALA A 1 421 ? -18.511 12.694 5.020 1.00 51.31 421 ALA A O 1
ATOM 3124 N N . ALA A 1 422 ? -20.125 12.127 6.507 1.00 49.41 422 ALA A N 1
ATOM 3125 C CA . ALA A 1 422 ? -20.568 10.921 5.800 1.00 49.41 422 ALA A CA 1
ATOM 3126 C C . ALA A 1 422 ? -20.944 11.285 4.356 1.00 49.41 422 ALA A C 1
ATOM 3128 O O . ALA A 1 422 ? -21.674 12.258 4.140 1.00 49.41 422 ALA A O 1
ATOM 3129 N N . ARG A 1 423 ? -20.401 10.538 3.391 1.00 46.88 423 ARG A N 1
ATOM 3130 C CA . ARG A 1 423 ? -20.655 10.727 1.958 1.00 46.88 423 ARG A CA 1
ATOM 3131 C C . ARG A 1 423 ? -21.790 9.848 1.470 1.00 46.88 423 ARG A C 1
ATOM 3133 O O . ARG A 1 423 ? -21.851 8.683 1.915 1.00 46.88 423 ARG A O 1
#

Organism: NCBI:txid36881